Protein AF-A0A2N5LHN7-F1 (afdb_monomer_lite)

Secondary structure (DSSP, 8-state):
-PPPPHHHHHHHHHHTS-TT--THHHHHT-THHHHS---HHHHHHHHHHHHH-TT---SSHHHHHHHHHHHHHHTTS-SSHHHHHHHHHHHHHHHHHHHHHHHTT-S-EEHHHHHHHHHHHHHHTT----HHHHHHHHHT-TTTEEEETTTTEEEESSHHHHHHHHHHHHHHTT----SGGGGSTTTHHHHHHHHHHHS--HHHHHHGGG---SSHHHHHHHHHHHHHHHHHTTTS-HHHHHHHHHHHHHHHHHHHHHHHH-HHHHHHHHHTT--HHHHHHHHHHHHHHHH-SGGGHHHHHHHHHHHHHS-SPPPHHHHHHHHHHHHHHHTTT--HHHHHHHHHHHHH--SS-HHHHHHHHHHHHHTSS---HHHHHHHHHHHTTS---HHHHHHHHHHHHHHHHHHHHTTSS--

Radius of gyration: 25.97 Å; chains: 1; bounding box: 62×46×81 Å

Foldseek 3Di:
DDADDLVVLVVLLCVLDDPPDPCCVVPVPQLQSVAETRDSVLSNLQSVLCSVPVVDDQNHPLSSLVSSLCVLLLVLFPPDPVSVVLSVLLLVLLQVVLCVCLVVVHFKDALVVSLVSSVVSCVVVVNPDDSVSSSCSVQPSPVQKDADPVVNMIGGPDNLSSLLSNLVSCLVVVPDDLELCCLPPSNVSSVLSVLLVVLAPLVSLVSLLVYDDPDLVSLLSSLLSSLSSCSSNLNYDVVSVLVSNLSSLLSLLVSLVCLVPDPVSCVVCVVVVHHSLNSLLVSLVSLLVRQLRPSCLVSLVVLLCVLVVDPDDRDSSSLSSLLSSQLNVVLVPDRVSVLVSLVSCVVPVPPDDPLSVLVSVVVSPVVDDDDDPSNVVSVVVVVVPDPDDPVSCVVVVVVVVVVVVVVVVVPPPPD

Structure (mmCIF, N/CA/C/O backbone):
data_AF-A0A2N5LHN7-F1
#
_entry.id   AF-A0A2N5LHN7-F1
#
loop_
_atom_site.group_PDB
_atom_site.id
_atom_site.type_symbol
_atom_site.label_atom_id
_atom_site.label_alt_id
_atom_site.label_comp_id
_atom_site.label_asym_id
_atom_site.label_entity_id
_atom_site.label_seq_id
_atom_site.pdbx_PDB_ins_code
_atom_site.Cartn_x
_atom_site.Cartn_y
_atom_site.Cartn_z
_atom_site.occupancy
_atom_site.B_iso_or_equiv
_atom_site.auth_seq_id
_atom_site.auth_comp_id
_atom_site.auth_asym_id
_atom_site.auth_atom_id
_atom_site.pdbx_PDB_model_num
ATOM 1 N N . ILE A 1 1 ? -7.202 -14.454 -4.232 1.00 39.34 1 ILE A N 1
ATOM 2 C CA . ILE A 1 1 ? -8.590 -13.971 -4.447 1.00 39.34 1 ILE A CA 1
ATOM 3 C C . ILE A 1 1 ? -8.524 -12.953 -5.577 1.00 39.34 1 ILE A C 1
ATOM 5 O O . ILE A 1 1 ? -7.756 -12.009 -5.448 1.00 39.34 1 ILE A O 1
ATOM 9 N N . CYS A 1 2 ? -9.216 -13.177 -6.696 1.00 34.91 2 CYS A N 1
ATOM 10 C CA . CYS A 1 2 ? -9.186 -12.248 -7.831 1.00 34.91 2 CYS A CA 1
ATOM 11 C C . CYS A 1 2 ? -9.969 -10.960 -7.513 1.00 34.91 2 CYS A C 1
ATOM 13 O O . CYS A 1 2 ? -10.979 -11.035 -6.807 1.00 34.91 2 CYS A O 1
ATOM 15 N N . PRO A 1 3 ? -9.534 -9.794 -8.023 1.00 55.34 3 PRO A N 1
ATOM 16 C CA . PRO A 1 3 ? -10.276 -8.546 -7.879 1.00 55.34 3 PRO A CA 1
ATOM 17 C C . PRO A 1 3 ? -11.657 -8.648 -8.540 1.00 55.34 3 PRO A C 1
ATOM 19 O O . PRO A 1 3 ? -11.811 -9.271 -9.592 1.00 55.34 3 PRO A O 1
ATOM 22 N N . LEU A 1 4 ? -12.661 -8.019 -7.928 1.00 59.44 4 LEU A N 1
ATOM 23 C CA . LEU A 1 4 ? -14.003 -7.906 -8.491 1.00 59.44 4 LEU A CA 1
ATOM 24 C C . LEU A 1 4 ? -13.979 -7.068 -9.774 1.00 59.44 4 LEU A C 1
ATOM 26 O O . LEU A 1 4 ? -13.253 -6.082 -9.895 1.00 59.44 4 LEU A O 1
ATOM 30 N N . GLN A 1 5 ? -14.831 -7.417 -10.731 1.00 68.25 5 GLN A N 1
ATOM 31 C CA . GLN A 1 5 ? -15.081 -6.554 -11.882 1.00 68.25 5 GLN A CA 1
ATOM 32 C C . GLN A 1 5 ? -15.902 -5.328 -11.459 1.00 68.25 5 GLN A C 1
ATOM 34 O O . GLN A 1 5 ? -16.709 -5.405 -10.531 1.00 68.25 5 GLN A O 1
ATOM 39 N N . ASN A 1 6 ? -15.771 -4.210 -12.184 1.00 66.44 6 ASN A N 1
ATOM 40 C CA . ASN A 1 6 ? -16.502 -2.966 -11.885 1.00 66.44 6 ASN A CA 1
ATOM 41 C C . ASN A 1 6 ? -18.014 -3.206 -11.744 1.00 66.44 6 ASN A C 1
ATOM 43 O O . ASN A 1 6 ? -18.638 -2.704 -10.815 1.00 66.44 6 ASN A O 1
ATOM 47 N N . ASN A 1 7 ? -18.590 -4.051 -12.602 1.00 69.69 7 ASN A N 1
ATOM 48 C CA . ASN A 1 7 ? -20.011 -4.399 -12.555 1.00 69.69 7 ASN A CA 1
ATOM 49 C C . ASN A 1 7 ? -20.413 -5.116 -11.255 1.00 69.69 7 ASN A C 1
ATOM 51 O O . ASN A 1 7 ? -21.509 -4.891 -10.748 1.00 69.69 7 ASN A O 1
ATOM 55 N N . GLN A 1 8 ? -19.531 -5.951 -10.699 1.00 74.00 8 GLN A N 1
ATOM 56 C CA . GLN A 1 8 ? -19.779 -6.669 -9.446 1.00 74.00 8 GLN A CA 1
ATOM 57 C C . GLN A 1 8 ? -19.704 -5.724 -8.244 1.00 74.00 8 GLN A C 1
ATOM 59 O O . GLN A 1 8 ? -20.564 -5.783 -7.369 1.00 74.00 8 GLN A O 1
ATOM 64 N N . ILE A 1 9 ? -18.728 -4.809 -8.230 1.00 71.69 9 ILE A N 1
ATOM 65 C CA . ILE A 1 9 ? -18.634 -3.756 -7.205 1.00 71.69 9 ILE A CA 1
ATOM 66 C C . ILE A 1 9 ? -19.897 -2.897 -7.236 1.00 71.69 9 ILE A C 1
ATOM 68 O O . ILE A 1 9 ? -20.522 -2.685 -6.201 1.00 71.69 9 ILE A O 1
ATOM 72 N N . MET A 1 10 ? -20.317 -2.463 -8.428 1.00 72.81 10 MET A N 1
ATOM 73 C CA . MET A 1 10 ? -21.530 -1.665 -8.596 1.00 72.81 10 MET A CA 1
ATOM 74 C C . MET A 1 10 ? -22.782 -2.399 -8.125 1.00 72.81 10 MET A C 1
ATOM 76 O O . MET A 1 10 ? -23.633 -1.777 -7.499 1.00 72.81 10 MET A O 1
ATOM 80 N N . ALA A 1 11 ? -22.895 -3.706 -8.373 1.00 77.38 11 ALA A N 1
ATOM 81 C CA . ALA A 1 11 ? -24.019 -4.500 -7.885 1.00 77.38 11 ALA A CA 1
ATOM 82 C C . ALA A 1 11 ? -24.068 -4.549 -6.347 1.00 77.38 11 ALA A C 1
ATOM 84 O O . ALA A 1 11 ? -25.137 -4.371 -5.763 1.00 77.38 11 ALA A O 1
ATOM 85 N N . ILE A 1 12 ? -22.914 -4.724 -5.690 1.00 79.06 12 ILE A N 1
ATOM 86 C CA . ILE A 1 12 ? -22.821 -4.689 -4.224 1.00 79.06 12 ILE A CA 1
ATOM 87 C C . ILE A 1 12 ? -23.221 -3.306 -3.711 1.00 79.06 12 ILE A C 1
ATOM 89 O O . ILE A 1 12 ? -24.105 -3.214 -2.867 1.00 79.06 12 ILE A O 1
ATOM 93 N N . VAL A 1 13 ? -22.641 -2.231 -4.252 1.00 76.50 13 VAL A N 1
ATOM 94 C CA . VAL A 1 13 ? -22.954 -0.860 -3.820 1.00 76.50 13 VAL A CA 1
ATOM 95 C C . VAL A 1 13 ? -24.441 -0.548 -4.014 1.00 76.50 13 VAL A C 1
ATOM 97 O O . VAL A 1 13 ? -25.070 -0.012 -3.108 1.00 76.50 13 VAL A O 1
ATOM 100 N N . GLN A 1 14 ? -25.037 -0.948 -5.142 1.00 75.88 14 GLN A N 1
ATOM 101 C CA . GLN A 1 14 ? -26.466 -0.765 -5.416 1.00 75.88 14 GLN A CA 1
ATOM 102 C C . GLN A 1 14 ? -27.375 -1.482 -4.414 1.00 75.88 14 GLN A C 1
ATOM 104 O O . GLN A 1 14 ? -28.457 -0.974 -4.130 1.00 75.88 14 GLN A O 1
ATOM 109 N N . SER A 1 15 ? -26.947 -2.617 -3.851 1.00 80.88 15 SER A N 1
ATOM 110 C CA . SER A 1 15 ? -27.749 -3.363 -2.870 1.00 80.88 15 SER A CA 1
ATOM 111 C C . SER A 1 15 ? -28.010 -2.592 -1.568 1.00 80.88 15 SER A C 1
ATOM 113 O O . SER A 1 15 ? -28.979 -2.886 -0.872 1.00 80.88 15 SER A O 1
ATOM 115 N N . TYR A 1 16 ? -27.206 -1.565 -1.269 1.00 76.94 16 TYR A N 1
ATOM 116 C CA . TYR A 1 16 ? -27.393 -0.689 -0.107 1.00 76.94 16 TYR A CA 1
ATOM 117 C C . TYR A 1 16 ? -28.419 0.433 -0.344 1.00 76.94 16 TYR A C 1
ATOM 119 O O . TYR A 1 16 ? -28.750 1.171 0.585 1.00 76.94 16 TYR A O 1
ATOM 127 N N . TYR A 1 17 ? -28.961 0.564 -1.560 1.00 69.56 17 TYR A N 1
ATOM 128 C CA . TYR A 1 17 ? -29.949 1.583 -1.912 1.00 69.56 17 TYR A CA 1
ATOM 129 C C . TYR A 1 17 ? -31.341 0.991 -2.131 1.00 69.56 17 TYR A C 1
ATOM 131 O O . TYR A 1 17 ? -31.506 -0.127 -2.614 1.00 69.56 17 TYR A O 1
ATOM 139 N N . LYS A 1 18 ? -32.377 1.786 -1.832 1.00 63.72 18 LYS A N 1
ATOM 140 C CA . LYS A 1 18 ? -33.764 1.431 -2.166 1.00 63.72 18 LYS A CA 1
ATOM 141 C C . LYS A 1 18 ? -33.944 1.337 -3.694 1.00 63.72 18 LYS A C 1
ATOM 143 O O . LYS A 1 18 ? -33.387 2.174 -4.414 1.00 63.72 18 LYS A O 1
ATOM 148 N N . PRO A 1 19 ? -34.756 0.388 -4.197 1.00 54.66 19 PRO A N 1
ATOM 149 C CA . PRO A 1 19 ? -35.018 0.256 -5.628 1.00 54.66 19 PRO A CA 1
ATOM 150 C C . PRO A 1 19 ? -35.600 1.562 -6.200 1.00 54.66 19 PRO A C 1
ATOM 152 O O . PRO A 1 19 ? -36.558 2.105 -5.655 1.00 54.66 19 PRO A O 1
ATOM 155 N N . GLY A 1 20 ? -34.997 2.076 -7.281 1.00 56.31 20 GLY A N 1
ATOM 156 C CA . GLY A 1 20 ? -35.458 3.270 -8.010 1.00 56.31 20 GLY A CA 1
ATOM 157 C C . GLY A 1 20 ? -34.528 4.494 -7.977 1.00 56.31 20 GLY A C 1
ATOM 158 O O . GLY A 1 20 ? -34.696 5.386 -8.805 1.00 56.31 20 GLY A O 1
ATOM 159 N N . LYS A 1 21 ? -33.515 4.549 -7.096 1.00 59.47 21 LYS A N 1
ATOM 160 C CA . LYS A 1 21 ? -32.460 5.581 -7.171 1.00 59.47 21 LYS A CA 1
ATOM 161 C C . LYS A 1 21 ? -31.349 5.130 -8.119 1.00 59.47 21 LYS A C 1
ATOM 163 O O . LYS A 1 21 ? -30.686 4.124 -7.876 1.00 59.47 21 LYS A O 1
ATOM 168 N N . ASN A 1 22 ? -31.149 5.864 -9.211 1.00 55.31 22 ASN A N 1
ATOM 169 C CA . ASN A 1 22 ? -30.189 5.494 -10.247 1.00 55.31 22 ASN A CA 1
ATOM 170 C C . ASN A 1 22 ? -28.774 5.983 -9.886 1.00 55.31 22 ASN A C 1
ATOM 172 O O . ASN A 1 22 ? -28.281 6.960 -10.428 1.00 55.31 22 ASN A O 1
ATOM 176 N N . VAL A 1 23 ? -28.115 5.287 -8.956 1.00 59.12 23 VAL A N 1
ATOM 177 C CA . VAL A 1 23 ? -26.780 5.644 -8.424 1.00 59.12 23 VAL A CA 1
ATOM 178 C C . VAL A 1 23 ? -25.653 5.489 -9.464 1.00 59.12 23 VAL A C 1
ATOM 180 O O . VAL A 1 23 ? -24.509 5.859 -9.225 1.00 59.12 23 VAL A O 1
ATOM 183 N N . ARG A 1 24 ? -25.948 4.915 -10.642 1.00 55.31 24 ARG A N 1
ATOM 184 C CA . ARG A 1 24 ? -24.929 4.636 -11.665 1.00 55.31 24 ARG A CA 1
ATOM 185 C C . ARG A 1 24 ? -24.288 5.900 -12.220 1.00 55.31 24 ARG A C 1
ATOM 187 O O . ARG A 1 24 ? -23.085 5.862 -12.413 1.00 55.31 24 ARG A O 1
ATOM 194 N N . SER A 1 25 ? -25.041 6.979 -12.445 1.00 55.47 25 SER A N 1
ATOM 195 C CA . SER A 1 25 ? -24.501 8.211 -13.042 1.00 55.47 25 SER A CA 1
ATOM 196 C C . SER A 1 25 ? -23.535 8.947 -12.118 1.00 55.47 25 SER A C 1
ATOM 198 O O . SER A 1 25 ? -22.526 9.470 -12.581 1.00 55.47 25 SER A O 1
ATOM 200 N N . ASP A 1 26 ? -23.827 8.952 -10.818 1.00 54.97 26 ASP A N 1
ATOM 201 C CA . ASP A 1 26 ? -23.038 9.694 -9.830 1.00 54.97 26 ASP A CA 1
ATOM 202 C C . ASP A 1 26 ? -21.763 8.936 -9.467 1.00 54.97 26 ASP A C 1
ATOM 204 O O . ASP A 1 26 ? -20.754 9.542 -9.130 1.00 54.97 26 ASP A O 1
ATOM 208 N N . ILE A 1 27 ? -21.803 7.606 -9.586 1.00 55.56 27 ILE A N 1
ATOM 209 C CA . ILE A 1 27 ? -20.712 6.721 -9.205 1.00 55.56 27 ILE A CA 1
ATOM 210 C C . ILE A 1 27 ? -19.781 6.364 -10.373 1.00 55.56 27 ILE A C 1
ATOM 212 O O . ILE A 1 27 ? -18.567 6.297 -10.182 1.00 55.56 27 ILE A O 1
ATOM 216 N N . SER A 1 28 ? -20.306 6.142 -11.584 1.00 53.75 28 SER A N 1
ATOM 217 C CA . SER A 1 28 ? -19.482 5.749 -12.740 1.00 53.75 28 SER A CA 1
ATOM 218 C C . SER A 1 28 ? -18.489 6.828 -13.170 1.00 53.75 28 SER A C 1
ATOM 220 O O . SER A 1 28 ? -17.501 6.515 -13.826 1.00 53.75 28 SER A O 1
ATOM 222 N N . ASN A 1 29 ? -18.757 8.083 -12.803 1.00 51.16 29 ASN A N 1
ATOM 223 C CA . ASN A 1 29 ? -17.908 9.233 -13.105 1.00 51.16 29 ASN A CA 1
ATOM 224 C C . ASN A 1 29 ? -16.826 9.476 -12.040 1.00 51.16 29 ASN A C 1
ATOM 226 O O . ASN A 1 29 ? -15.983 10.355 -12.210 1.00 51.16 29 ASN A O 1
ATOM 230 N N . LEU A 1 30 ? -16.827 8.716 -10.942 1.00 55.03 30 LEU A N 1
ATOM 231 C CA . LEU A 1 30 ? -15.844 8.876 -9.879 1.00 55.03 30 LEU A CA 1
ATOM 232 C C . LEU A 1 30 ? -14.558 8.160 -10.276 1.00 55.03 30 LEU A C 1
ATOM 234 O O . LEU A 1 30 ? -14.502 6.929 -10.287 1.00 55.03 30 LEU A O 1
ATOM 238 N N . GLN A 1 31 ? -13.496 8.935 -10.520 1.00 51.22 31 GLN A N 1
ATOM 239 C CA . GLN A 1 31 ? -12.123 8.430 -10.689 1.00 51.22 31 GLN A CA 1
ATOM 240 C C . GLN A 1 31 ? -11.724 7.450 -9.566 1.00 51.22 31 GLN A C 1
ATOM 242 O O . GLN A 1 31 ? -10.961 6.513 -9.794 1.00 51.22 31 GLN A O 1
ATOM 247 N N . LEU A 1 32 ? -12.342 7.593 -8.389 1.00 53.84 32 LEU A N 1
ATOM 248 C CA . LEU A 1 32 ? -12.265 6.686 -7.249 1.00 53.84 32 LEU A CA 1
ATOM 249 C C . LEU A 1 32 ? -12.479 5.199 -7.593 1.00 53.84 32 LEU A C 1
ATOM 251 O O . LEU A 1 32 ? -11.781 4.353 -7.042 1.00 53.84 32 LEU A O 1
ATOM 255 N N . PHE A 1 33 ? -13.401 4.845 -8.497 1.00 55.78 33 PHE A N 1
ATOM 256 C CA . PHE A 1 33 ? -13.653 3.434 -8.853 1.00 55.78 33 PHE A CA 1
ATOM 257 C C . PHE A 1 33 ? -12.485 2.779 -9.589 1.00 55.78 33 PHE A C 1
ATOM 259 O O . PHE A 1 33 ? -12.342 1.553 -9.563 1.00 55.78 33 PHE A O 1
ATOM 266 N N . ASN A 1 34 ? -11.647 3.596 -10.223 1.00 52.66 34 ASN A N 1
ATOM 267 C CA . ASN A 1 34 ? -10.414 3.145 -10.849 1.00 52.66 34 ASN A CA 1
ATOM 268 C C . ASN A 1 34 ? -9.246 3.119 -9.853 1.00 52.66 34 ASN A C 1
ATOM 270 O O . ASN A 1 34 ? -8.285 2.399 -10.095 1.00 52.66 34 ASN A O 1
ATOM 274 N N . MET A 1 35 ? -9.336 3.859 -8.741 1.00 53.72 35 MET A N 1
ATOM 275 C CA . MET A 1 35 ? -8.264 4.013 -7.747 1.00 53.72 35 MET A CA 1
ATOM 276 C C . MET A 1 35 ? -8.435 3.131 -6.500 1.00 53.72 35 MET A C 1
ATOM 278 O O . MET A 1 35 ? -7.454 2.825 -5.827 1.00 53.72 35 MET A O 1
ATOM 282 N N . LEU A 1 36 ? -9.659 2.712 -6.164 1.00 62.69 36 LEU A N 1
ATOM 283 C CA . LEU A 1 36 ? -9.904 1.852 -5.009 1.00 62.69 36 LEU A CA 1
ATOM 284 C C . LEU A 1 36 ? -9.646 0.370 -5.329 1.00 62.69 36 LEU A C 1
ATOM 286 O O . LEU A 1 36 ? -10.044 -0.115 -6.393 1.00 62.69 36 LEU A O 1
ATOM 290 N N . PRO A 1 37 ? -9.080 -0.400 -4.378 1.00 60.88 37 PRO A N 1
ATOM 291 C CA . PRO A 1 37 ? -8.982 -1.844 -4.506 1.00 60.88 37 PRO A CA 1
ATOM 292 C C . PRO A 1 37 ? -10.354 -2.457 -4.760 1.00 60.88 37 PRO A C 1
ATOM 294 O O . PRO A 1 37 ? -11.316 -2.230 -4.023 1.00 60.88 37 PRO A O 1
ATOM 297 N N . LYS A 1 38 ? -10.433 -3.295 -5.788 1.00 68.62 38 LYS A N 1
ATOM 298 C CA . LYS A 1 38 ? -11.664 -3.956 -6.221 1.00 68.62 38 LYS A CA 1
ATOM 299 C C . LYS A 1 38 ? -12.004 -5.152 -5.333 1.00 68.62 38 LYS A C 1
ATOM 301 O O . LYS A 1 38 ? -12.068 -6.290 -5.794 1.00 68.62 38 LYS A O 1
ATOM 306 N N . THR A 1 39 ? -12.173 -4.909 -4.037 1.00 72.56 39 THR A N 1
ATOM 307 C CA . THR A 1 39 ? -12.482 -5.945 -3.046 1.00 72.56 39 THR A CA 1
ATOM 308 C C . THR A 1 39 ? -13.940 -5.854 -2.588 1.00 72.56 39 THR A C 1
ATOM 310 O O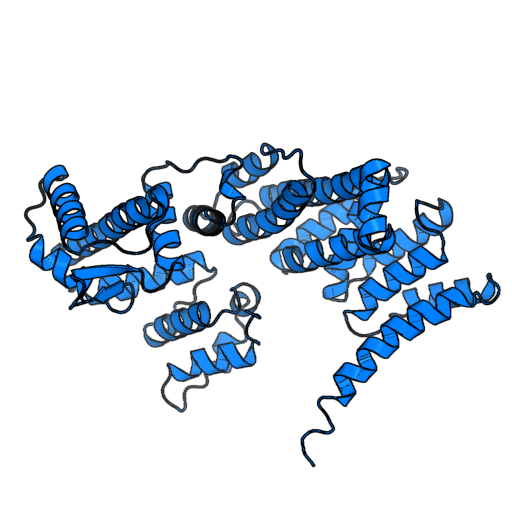 . THR A 1 39 ? -14.510 -4.759 -2.571 1.00 72.56 39 THR A O 1
ATOM 313 N N . PRO A 1 40 ? -14.558 -6.976 -2.169 1.00 75.12 40 PRO A N 1
ATOM 314 C CA . PRO A 1 40 ? -15.893 -6.948 -1.574 1.00 75.12 40 PRO A CA 1
ATOM 315 C C . PRO A 1 40 ? -15.982 -6.002 -0.372 1.00 75.12 40 PRO A C 1
ATOM 317 O O . PRO A 1 40 ? -16.977 -5.304 -0.217 1.00 75.12 40 PRO A O 1
ATOM 320 N N . MET A 1 41 ? -14.925 -5.938 0.446 1.00 78.88 41 MET A N 1
ATOM 321 C CA . MET A 1 41 ? -14.883 -5.086 1.633 1.00 78.88 41 MET A CA 1
ATOM 322 C C . MET A 1 41 ? -14.984 -3.605 1.261 1.00 78.88 41 MET A C 1
ATOM 324 O O . MET A 1 41 ? -15.833 -2.897 1.786 1.00 78.88 41 MET A O 1
ATOM 328 N N . THR A 1 42 ? -14.189 -3.152 0.291 1.00 79.38 42 THR A N 1
ATOM 329 C CA . THR A 1 42 ? -14.250 -1.779 -0.227 1.00 79.38 42 THR A CA 1
ATOM 330 C C . THR A 1 42 ? -15.650 -1.428 -0.743 1.00 79.38 42 THR A C 1
ATOM 332 O O . THR A 1 42 ? -16.162 -0.351 -0.447 1.00 79.38 42 THR A O 1
ATOM 335 N N . ALA A 1 43 ? -16.294 -2.350 -1.468 1.00 78.06 43 ALA A N 1
ATOM 336 C CA . ALA A 1 43 ? -17.646 -2.156 -1.993 1.00 78.06 43 ALA A CA 1
ATOM 337 C C . ALA A 1 43 ? -18.700 -2.036 -0.876 1.00 78.06 43 ALA A C 1
ATOM 339 O O . ALA A 1 43 ? -19.574 -1.174 -0.945 1.00 78.06 43 ALA A O 1
ATOM 340 N N . ILE A 1 44 ? -18.595 -2.876 0.160 1.00 81.75 44 ILE A N 1
ATOM 341 C CA . ILE A 1 44 ? -19.464 -2.854 1.345 1.00 81.75 44 ILE A CA 1
ATOM 342 C C . ILE A 1 44 ? -19.327 -1.521 2.087 1.00 81.75 44 ILE A C 1
ATOM 344 O O . ILE A 1 44 ? -20.333 -0.857 2.332 1.00 81.75 44 ILE A O 1
ATOM 348 N N . LEU A 1 45 ? -18.092 -1.101 2.383 1.00 84.31 45 LEU A N 1
ATOM 349 C CA . LEU A 1 45 ? -17.816 0.152 3.090 1.00 84.31 45 LEU A CA 1
ATOM 350 C C . LEU A 1 45 ? -18.363 1.359 2.323 1.00 84.31 45 LEU A C 1
ATOM 352 O O . LEU A 1 45 ? -19.014 2.227 2.905 1.00 84.31 45 LEU A O 1
ATOM 356 N N . LEU A 1 46 ? -18.139 1.393 1.007 1.00 82.62 46 LEU A N 1
ATOM 357 C CA . LEU A 1 46 ? -18.617 2.475 0.154 1.00 82.62 46 LEU A CA 1
ATOM 358 C C . LEU A 1 46 ? -20.149 2.508 0.093 1.00 82.62 46 LEU A C 1
ATOM 360 O O . LEU A 1 46 ? -20.743 3.576 0.220 1.00 82.62 46 LEU A O 1
ATOM 364 N N . GLY A 1 47 ? -20.796 1.346 -0.050 1.00 80.44 47 GLY A N 1
ATOM 365 C CA . GLY A 1 47 ? -22.254 1.236 0.005 1.00 80.44 47 GLY A CA 1
ATOM 366 C C . GLY A 1 47 ? -22.824 1.754 1.328 1.00 80.44 47 GLY A C 1
ATOM 367 O O . GLY A 1 47 ? -23.795 2.509 1.324 1.00 80.44 47 GLY A O 1
ATOM 368 N N . GLN A 1 48 ? -22.182 1.423 2.452 1.00 82.69 48 GLN A N 1
ATOM 369 C CA . GLN A 1 48 ? -22.587 1.896 3.776 1.00 82.69 48 GLN A CA 1
ATOM 370 C C . GLN A 1 48 ? -22.425 3.415 3.935 1.00 82.69 48 GLN A C 1
ATOM 372 O O . GLN A 1 48 ? -23.362 4.055 4.413 1.00 82.69 48 GLN A O 1
ATOM 377 N N . ILE A 1 49 ? -21.304 4.004 3.501 1.00 83.50 49 ILE A N 1
ATOM 378 C CA . ILE A 1 49 ? -21.090 5.464 3.563 1.00 83.50 49 ILE A CA 1
ATOM 379 C C . ILE A 1 49 ? -22.140 6.197 2.736 1.00 83.50 49 ILE A C 1
ATOM 381 O O . ILE A 1 49 ? -22.855 7.046 3.261 1.00 83.50 49 ILE A O 1
ATOM 385 N N . LEU A 1 50 ? -22.299 5.821 1.467 1.00 80.75 50 LEU A N 1
ATOM 386 C CA . LEU A 1 50 ? -23.197 6.549 0.578 1.00 80.75 50 LEU A CA 1
ATOM 387 C C . LEU A 1 50 ? -24.683 6.337 0.919 1.00 80.75 50 LEU A C 1
ATOM 389 O O . LEU A 1 50 ? -25.525 7.162 0.567 1.00 80.75 50 LEU A O 1
ATOM 393 N N . SER A 1 51 ? -25.025 5.250 1.624 1.00 80.31 51 SER A N 1
ATOM 394 C CA . SER A 1 51 ? -26.370 5.073 2.190 1.00 80.31 51 SER A CA 1
ATOM 395 C C . SER A 1 51 ? -26.684 6.084 3.300 1.00 80.31 51 SER A C 1
ATOM 397 O O . SER A 1 51 ? -27.855 6.401 3.515 1.00 80.31 51 SER A O 1
ATOM 399 N N . HIS A 1 52 ? -25.651 6.586 3.985 1.00 77.50 52 HIS A N 1
ATOM 400 C CA . HIS A 1 52 ? -25.759 7.571 5.055 1.00 77.50 52 HIS A CA 1
ATOM 401 C C . HIS A 1 52 ? -25.684 9.002 4.510 1.00 77.50 52 HIS A C 1
ATOM 403 O O . HIS A 1 52 ? -26.594 9.791 4.752 1.00 77.50 52 HIS A O 1
ATOM 409 N N . ASP A 1 53 ? -24.645 9.314 3.729 1.00 75.25 53 ASP A N 1
ATOM 410 C CA . ASP A 1 53 ? -24.509 10.588 3.020 1.00 75.25 53 ASP A CA 1
ATOM 411 C C . ASP A 1 53 ? -24.038 10.363 1.568 1.00 75.25 53 ASP A C 1
ATOM 413 O O . ASP A 1 53 ? -22.853 10.127 1.321 1.00 75.25 53 ASP A O 1
ATOM 417 N N . PRO A 1 54 ? -24.944 10.464 0.575 1.00 71.81 54 PRO A N 1
ATOM 418 C CA . PRO A 1 54 ? -24.602 10.295 -0.837 1.00 71.81 54 PRO A CA 1
ATOM 419 C C . PRO A 1 54 ? -23.602 11.324 -1.384 1.00 71.81 54 PRO A C 1
ATOM 421 O O . PRO A 1 54 ? -23.062 11.111 -2.468 1.00 71.81 54 PRO A O 1
ATOM 424 N N . LYS A 1 55 ? -23.395 12.455 -0.694 1.00 70.12 55 LYS A N 1
ATOM 425 C CA . LYS A 1 55 ? -22.480 13.519 -1.135 1.00 70.12 55 LYS A CA 1
ATOM 426 C C . LYS A 1 55 ? -21.053 13.312 -0.631 1.00 70.12 55 LYS A C 1
ATOM 428 O O . LYS A 1 55 ? -20.130 13.896 -1.194 1.00 70.12 55 LYS A O 1
ATOM 433 N N . GLU A 1 56 ? -20.857 12.491 0.398 1.00 70.75 56 GLU A N 1
ATOM 434 C CA . GLU A 1 56 ? -19.534 12.195 0.939 1.00 70.75 56 GLU A CA 1
ATOM 435 C C . GLU A 1 56 ? -18.872 11.035 0.200 1.00 70.75 56 GLU A C 1
ATOM 437 O O . GLU A 1 56 ? -18.917 9.874 0.608 1.00 70.75 56 GLU A O 1
ATOM 442 N N . ILE A 1 57 ? -18.204 11.368 -0.897 1.00 74.56 57 ILE A N 1
ATOM 443 C CA . ILE A 1 57 ? -17.430 10.402 -1.664 1.00 74.56 57 ILE A CA 1
ATOM 444 C C . ILE A 1 57 ? -15.971 10.462 -1.191 1.00 74.56 57 ILE A C 1
ATOM 446 O O . ILE A 1 57 ? -15.325 11.495 -1.367 1.00 74.56 57 ILE A O 1
ATOM 450 N N . PRO A 1 58 ? -15.428 9.384 -0.596 1.00 78.38 58 PRO A N 1
ATOM 451 C CA . PRO A 1 58 ? -14.018 9.344 -0.228 1.00 78.38 58 PRO A CA 1
ATOM 452 C C . PRO A 1 58 ? -13.150 9.369 -1.488 1.00 78.38 58 PRO A C 1
ATOM 454 O O . PRO A 1 58 ? -13.514 8.765 -2.484 1.00 78.38 58 PRO A O 1
ATOM 457 N N . SER A 1 59 ? -11.988 10.014 -1.448 1.00 75.56 59 SER A N 1
ATOM 458 C CA . SER A 1 59 ? -11.055 10.107 -2.583 1.00 75.56 59 SER A CA 1
ATOM 459 C C . SER A 1 59 ? -9.975 9.018 -2.558 1.00 75.56 59 SER A C 1
ATOM 461 O O . SER A 1 59 ? -9.317 8.769 -3.562 1.00 75.56 59 SER A O 1
ATOM 463 N N . THR A 1 60 ? -9.797 8.333 -1.422 1.00 81.12 60 THR A N 1
ATOM 464 C CA . THR A 1 60 ? -8.811 7.252 -1.243 1.00 81.12 60 THR A CA 1
ATOM 465 C C . THR A 1 60 ? -9.343 6.121 -0.376 1.00 81.12 60 THR A C 1
ATOM 467 O O . THR A 1 60 ? -10.344 6.268 0.329 1.00 81.12 60 THR A O 1
ATOM 470 N N . LEU A 1 61 ? -8.629 4.992 -0.365 1.00 85.69 61 LEU A N 1
ATOM 471 C CA . LEU A 1 61 ? -8.922 3.893 0.552 1.00 85.69 61 LEU A CA 1
ATOM 472 C C . LEU A 1 61 ? -8.788 4.338 2.015 1.00 85.69 61 LEU A C 1
ATOM 474 O O . LEU A 1 61 ? -9.648 4.026 2.829 1.00 85.69 61 LEU A O 1
ATOM 478 N N . THR A 1 62 ? -7.763 5.113 2.363 1.00 90.62 62 THR A N 1
ATOM 479 C CA . THR A 1 62 ? -7.593 5.619 3.733 1.00 90.62 62 THR A CA 1
ATOM 480 C C . THR A 1 62 ? -8.750 6.520 4.163 1.00 90.62 62 THR A C 1
ATOM 482 O O . THR A 1 62 ? -9.221 6.429 5.299 1.00 90.62 62 THR A O 1
ATOM 485 N N . GLU A 1 63 ? -9.262 7.347 3.251 1.00 88.06 63 GLU A N 1
ATOM 486 C CA . GLU A 1 63 ? -10.444 8.170 3.508 1.00 88.06 63 GLU A CA 1
ATOM 487 C C . GLU A 1 63 ? -11.718 7.327 3.639 1.00 88.06 63 GLU A C 1
ATOM 489 O O . GLU A 1 63 ? -12.524 7.594 4.526 1.00 88.06 63 GLU A O 1
ATOM 494 N N . LEU A 1 64 ? -11.865 6.266 2.836 1.00 89.50 64 LEU A N 1
ATOM 495 C CA . LEU A 1 64 ? -12.964 5.304 2.959 1.00 89.50 64 LEU A CA 1
ATOM 496 C C . LEU A 1 64 ? -13.014 4.696 4.369 1.00 89.50 64 LEU A C 1
ATOM 498 O O . LEU A 1 64 ? -14.068 4.699 5.001 1.00 89.50 64 LEU A O 1
ATOM 502 N N . TYR A 1 65 ? -11.879 4.217 4.891 1.00 92.81 65 TYR A N 1
ATOM 503 C CA . TYR A 1 65 ? -11.813 3.682 6.257 1.00 92.81 65 TYR A CA 1
ATOM 504 C C . TYR A 1 65 ? -12.038 4.764 7.316 1.00 92.81 65 TYR A C 1
ATOM 506 O O . TYR A 1 65 ? -12.745 4.519 8.293 1.00 92.81 65 TYR A O 1
ATOM 514 N N . SER A 1 66 ? -11.488 5.964 7.117 1.00 91.50 66 SER A N 1
ATOM 515 C CA . SER A 1 66 ? -11.672 7.084 8.048 1.00 91.50 66 SER A CA 1
ATOM 516 C C . SER A 1 66 ? -13.144 7.467 8.179 1.00 91.50 66 SER A C 1
ATOM 518 O O . SER A 1 66 ? -13.669 7.443 9.288 1.00 91.50 66 SER A O 1
ATOM 520 N N . LYS A 1 67 ? -13.835 7.709 7.058 1.00 89.19 67 LYS A N 1
ATOM 521 C CA . LYS A 1 67 ? -15.264 8.054 7.047 1.00 89.19 67 LYS A CA 1
ATOM 522 C C . LYS A 1 67 ? -16.130 6.927 7.588 1.00 89.19 67 LYS A C 1
ATOM 524 O O . LYS A 1 67 ? -17.027 7.162 8.389 1.00 89.19 67 LYS A O 1
ATOM 529 N N . PHE A 1 68 ? -15.852 5.685 7.194 1.00 89.69 68 PHE A N 1
ATOM 530 C CA . PHE A 1 68 ? -16.619 4.553 7.698 1.00 89.69 68 PHE A CA 1
ATOM 531 C C . PHE A 1 68 ? -16.492 4.399 9.216 1.00 89.69 68 PHE A C 1
ATOM 533 O O . PHE A 1 68 ? -17.500 4.255 9.906 1.00 89.69 68 PHE A O 1
ATOM 540 N N . THR A 1 69 ? -15.262 4.414 9.738 1.00 90.44 69 THR A N 1
ATOM 541 C CA . THR A 1 69 ? -15.030 4.261 11.180 1.00 90.44 69 THR A CA 1
ATOM 542 C C . THR A 1 69 ? -15.602 5.437 11.960 1.00 90.44 69 THR A C 1
ATOM 544 O O . THR A 1 69 ? -16.166 5.214 13.024 1.00 90.44 69 THR A O 1
ATOM 547 N N . GLU A 1 70 ? -15.553 6.651 11.413 1.00 87.88 70 GLU A N 1
ATOM 548 C CA . GLU A 1 70 ? -16.228 7.818 11.977 1.00 87.88 70 GLU A CA 1
ATOM 549 C C . GLU A 1 70 ? -17.742 7.611 12.057 1.00 87.88 70 GLU A C 1
ATOM 551 O O . GLU A 1 70 ? -18.283 7.652 13.155 1.00 87.88 70 GLU A O 1
ATOM 556 N N . ILE A 1 71 ? -18.419 7.269 10.954 1.00 84.81 71 ILE A N 1
ATOM 557 C CA . ILE A 1 71 ? -19.872 7.006 10.942 1.00 84.81 71 ILE A CA 1
ATOM 558 C C . ILE A 1 71 ? -20.237 5.913 11.948 1.00 84.81 71 ILE A C 1
ATOM 560 O O . ILE A 1 71 ? -21.187 6.047 12.720 1.00 84.81 71 ILE A O 1
ATOM 564 N N . VAL A 1 72 ? -19.497 4.805 11.935 1.00 84.38 72 VAL A N 1
ATOM 565 C CA . VAL A 1 72 ? -19.801 3.652 12.779 1.00 84.38 72 VAL A CA 1
ATOM 566 C C . VAL A 1 72 ? -19.568 3.951 14.250 1.00 84.38 72 VAL A C 1
ATOM 568 O O . VAL A 1 72 ? -20.376 3.508 15.057 1.00 84.38 72 VAL A O 1
ATOM 571 N N . LEU A 1 73 ? -18.509 4.674 14.615 1.00 82.44 73 LEU A N 1
ATOM 572 C CA . LEU A 1 73 ? -18.265 5.069 16.002 1.00 82.44 73 LEU A CA 1
ATOM 573 C C . LEU A 1 73 ? -19.228 6.182 16.443 1.00 82.44 73 LEU A C 1
ATOM 575 O O . LEU A 1 73 ? -19.698 6.147 17.579 1.00 82.44 73 LEU A O 1
ATOM 579 N N . PHE A 1 74 ? -19.588 7.103 15.543 1.00 75.44 74 PHE A N 1
ATOM 580 C CA . PHE A 1 74 ? -20.471 8.227 15.844 1.00 75.44 74 PHE A CA 1
ATOM 581 C C . PHE A 1 74 ? -21.934 7.809 16.034 1.00 75.44 74 PHE A C 1
ATOM 583 O O . PHE A 1 74 ? -22.636 8.382 16.857 1.00 75.44 74 PHE A O 1
ATOM 590 N N . ARG A 1 75 ? -22.398 6.728 15.383 1.00 67.00 75 ARG A N 1
ATOM 591 C CA . ARG A 1 75 ? -23.711 6.111 15.693 1.00 67.00 75 ARG A CA 1
ATOM 592 C C . ARG A 1 75 ? -23.896 5.792 17.182 1.00 67.00 75 ARG A C 1
ATOM 594 O O . ARG A 1 75 ? -25.030 5.690 17.642 1.00 67.00 75 ARG A O 1
ATOM 601 N N . TRP A 1 76 ? -22.805 5.611 17.925 1.00 58.06 76 TRP A N 1
ATOM 602 C CA . TRP A 1 76 ? -22.829 5.304 19.356 1.00 58.06 76 TRP A CA 1
ATOM 603 C C . TRP A 1 76 ? -22.613 6.531 20.251 1.00 58.06 76 TRP A C 1
ATOM 605 O O . TRP A 1 76 ? -22.709 6.403 21.477 1.00 58.06 76 TRP A O 1
ATOM 615 N N . SER A 1 77 ? -22.336 7.702 19.673 1.00 56.47 77 SER A N 1
ATOM 616 C CA . SER A 1 77 ? -22.132 8.976 20.364 1.00 56.47 77 SER A CA 1
ATOM 617 C C . SER A 1 77 ? -23.341 9.890 20.088 1.00 56.47 77 SER A C 1
ATOM 619 O O . SER A 1 77 ? -23.605 10.225 18.943 1.00 56.47 77 SER A O 1
ATOM 621 N N . GLY A 1 78 ? -24.128 10.252 21.113 1.00 59.59 78 GLY A N 1
ATOM 622 C CA . GLY A 1 78 ? -25.270 11.183 20.952 1.00 59.59 78 GLY A CA 1
ATOM 623 C C . GLY A 1 78 ? -24.835 12.614 20.590 1.00 59.59 78 GLY A C 1
ATOM 624 O O . GLY A 1 78 ? -23.659 12.880 20.532 1.00 59.59 78 GLY A O 1
ATOM 625 N N . ASP A 1 79 ? -25.719 13.593 20.407 1.00 58.66 79 ASP A N 1
ATOM 626 C CA . ASP A 1 79 ? -25.301 14.937 19.927 1.00 58.66 79 ASP A CA 1
ATOM 627 C C . ASP A 1 79 ? -24.656 15.871 20.991 1.00 58.66 79 ASP A C 1
ATOM 629 O O . ASP A 1 79 ? -24.632 17.091 20.830 1.00 58.66 79 ASP A O 1
ATOM 633 N N . ASN A 1 80 ? -24.145 15.353 22.117 1.00 65.25 80 ASN A N 1
ATOM 634 C CA . ASN A 1 80 ? -23.654 16.168 23.246 1.00 65.25 80 ASN A CA 1
ATOM 635 C C . ASN A 1 80 ? -22.118 16.154 23.410 1.00 65.25 80 ASN A C 1
ATOM 637 O O . ASN A 1 80 ? -21.431 15.320 22.839 1.00 65.25 80 ASN A O 1
ATOM 641 N N . LEU A 1 81 ? -21.545 17.053 24.221 1.00 62.09 81 LEU A N 1
ATOM 642 C CA . LEU A 1 81 ? -20.088 17.116 24.471 1.00 62.09 81 LEU A CA 1
ATOM 643 C C . LEU A 1 81 ? -19.492 15.795 24.990 1.00 62.09 81 LEU A C 1
ATOM 645 O O . LEU A 1 81 ? -18.396 15.411 24.596 1.00 62.09 81 LEU A O 1
ATOM 649 N N . GLN A 1 82 ? -20.230 15.071 25.836 1.00 67.62 82 GLN A N 1
ATOM 650 C CA . GLN A 1 82 ? -19.798 13.775 26.370 1.00 67.62 82 GLN A CA 1
ATOM 651 C C . GLN A 1 82 ? -19.612 12.732 25.259 1.00 67.62 82 GLN A C 1
ATOM 653 O O . GLN A 1 82 ? -18.723 11.889 25.337 1.00 67.62 82 GLN A O 1
ATOM 658 N N . SER A 1 83 ? -20.408 12.821 24.199 1.00 73.81 83 SER A N 1
ATOM 659 C CA . SER A 1 83 ? -20.325 11.953 23.031 1.00 73.81 83 SER A CA 1
ATOM 660 C C . SER A 1 83 ? -19.027 12.126 22.235 1.00 73.81 83 SER A C 1
ATOM 662 O O . SER A 1 83 ? -18.465 11.143 21.761 1.00 73.81 83 SER A O 1
ATOM 664 N N . GLN A 1 84 ? -18.528 13.362 22.126 1.00 78.94 84 GLN A N 1
ATOM 665 C CA . GLN A 1 84 ? -17.297 13.667 21.405 1.00 78.94 84 GLN A CA 1
ATOM 666 C C . GLN A 1 84 ? -16.112 13.098 22.178 1.00 78.94 84 GLN A C 1
ATOM 668 O O . GLN A 1 84 ? -15.232 12.471 21.594 1.00 78.94 84 GLN A O 1
ATOM 673 N N . THR A 1 85 ? -16.142 13.223 23.508 1.00 85.31 85 THR A N 1
ATOM 674 C CA . THR A 1 85 ? -15.177 12.565 24.389 1.00 85.31 85 THR A CA 1
ATOM 675 C C . THR A 1 85 ? -15.230 11.045 24.230 1.00 85.31 85 THR A C 1
ATOM 677 O O . THR A 1 85 ? -14.188 10.420 24.057 1.00 85.31 85 THR A O 1
ATOM 680 N N . GLU A 1 86 ? -16.422 10.436 24.227 1.00 85.56 86 GLU A N 1
ATOM 681 C CA . GLU A 1 86 ? -16.583 8.991 24.002 1.00 85.56 86 GLU A CA 1
ATOM 682 C C . GLU A 1 86 ? -16.042 8.556 22.628 1.00 85.56 86 GLU A C 1
ATOM 684 O O . GLU A 1 86 ? -15.342 7.548 22.542 1.00 85.56 86 GLU A O 1
ATOM 689 N N . TYR A 1 87 ? -16.286 9.329 21.567 1.00 87.00 87 TYR A N 1
ATOM 690 C CA . TYR A 1 87 ? -15.728 9.075 20.236 1.00 87.00 87 TYR A CA 1
ATOM 691 C C . TYR A 1 87 ? -14.194 9.076 20.243 1.00 87.00 87 TYR A C 1
ATOM 693 O O . TYR A 1 87 ? -13.570 8.134 19.744 1.00 87.00 87 TYR A O 1
ATOM 701 N N . GLU A 1 88 ? -13.576 10.093 20.848 1.00 89.25 88 GLU A N 1
ATOM 702 C CA . GLU A 1 88 ? -12.120 10.167 20.983 1.00 89.25 88 GLU A CA 1
ATOM 703 C C . GLU A 1 88 ? -11.562 8.980 21.780 1.00 89.25 88 GLU A C 1
ATOM 705 O O . GLU A 1 88 ? -10.558 8.388 21.375 1.00 89.25 88 GLU A O 1
ATOM 710 N N . ILE A 1 89 ? -12.244 8.575 22.856 1.00 91.94 89 ILE A N 1
ATOM 711 C CA . ILE A 1 89 ? -11.883 7.388 23.643 1.00 91.94 89 ILE A CA 1
ATOM 712 C C . ILE A 1 89 ? -11.926 6.140 22.766 1.00 91.94 89 ILE A C 1
ATOM 714 O O . ILE A 1 89 ? -10.924 5.432 22.689 1.00 91.94 89 ILE A O 1
ATOM 718 N N . PHE A 1 90 ? -13.032 5.877 22.060 1.00 91.25 90 PHE A N 1
ATOM 719 C CA . PHE A 1 90 ? -13.156 4.680 21.221 1.00 91.25 90 PHE A CA 1
ATOM 720 C C . PHE A 1 90 ? -12.049 4.586 20.193 1.00 91.25 90 PHE A C 1
ATOM 722 O O . PHE A 1 90 ? -11.431 3.541 20.013 1.00 91.25 90 PHE A O 1
ATOM 729 N N . LYS A 1 91 ? -11.792 5.703 19.533 1.00 92.00 91 LYS A N 1
ATOM 730 C CA . LYS A 1 91 ? -10.802 5.825 18.481 1.00 92.00 91 LYS A CA 1
ATOM 731 C C . LYS A 1 91 ? -9.388 5.537 18.991 1.00 92.00 91 LYS A C 1
ATOM 733 O O . LYS A 1 91 ? -8.648 4.804 18.337 1.00 92.00 91 LYS A O 1
ATOM 738 N N . ASN A 1 92 ? -9.037 6.058 20.166 1.00 94.31 92 ASN A N 1
ATOM 739 C CA . ASN A 1 92 ? -7.725 5.846 20.777 1.00 94.31 92 ASN A CA 1
ATOM 740 C C . ASN A 1 92 ? -7.586 4.433 21.368 1.00 94.31 92 ASN A C 1
ATOM 742 O O . ASN A 1 92 ? -6.569 3.782 21.141 1.00 94.31 92 ASN A O 1
ATOM 746 N N . VAL A 1 93 ? -8.627 3.914 22.028 1.00 95.75 93 VAL A N 1
ATOM 747 C CA . VAL A 1 93 ? -8.678 2.526 22.517 1.00 95.75 93 VAL A CA 1
ATOM 748 C C . VAL A 1 93 ? -8.544 1.535 21.361 1.00 95.75 93 VAL A C 1
ATOM 750 O O . VAL A 1 93 ? -7.756 0.600 21.455 1.00 95.75 93 VAL A O 1
ATOM 753 N N . CYS A 1 94 ? -9.242 1.749 20.239 1.00 96.06 94 CYS A N 1
ATOM 754 C CA . CYS A 1 94 ? -9.086 0.914 19.044 1.00 96.06 94 CYS A CA 1
ATOM 755 C C . CYS A 1 94 ? -7.647 0.952 18.513 1.00 96.06 94 CYS A C 1
ATOM 757 O O . CYS A 1 94 ? -7.126 -0.081 18.095 1.00 96.06 94 CYS A O 1
ATOM 759 N N . GLY A 1 95 ? -6.992 2.117 18.567 1.00 96.94 95 GLY A N 1
ATOM 760 C CA . GLY A 1 95 ? -5.576 2.273 18.238 1.00 96.94 95 GLY A CA 1
ATOM 761 C C . GLY A 1 95 ? -4.670 1.421 19.130 1.00 96.94 95 GLY A C 1
ATOM 762 O O . GLY A 1 95 ? -3.900 0.610 18.618 1.00 96.94 95 GLY A O 1
ATOM 763 N N . ILE A 1 96 ? -4.809 1.529 20.453 1.00 97.31 96 ILE A N 1
ATOM 764 C CA . ILE A 1 96 ? -4.021 0.742 21.420 1.00 97.31 96 ILE A CA 1
ATOM 765 C C . ILE A 1 96 ? -4.282 -0.754 21.240 1.00 97.31 96 ILE A C 1
ATOM 767 O O . ILE A 1 96 ? -3.346 -1.544 21.140 1.00 97.31 96 ILE A O 1
ATOM 771 N N . PHE A 1 97 ? -5.549 -1.140 21.106 1.00 97.50 97 PHE A N 1
ATOM 772 C CA . PHE A 1 97 ? -5.935 -2.529 20.909 1.00 97.50 97 PHE A CA 1
ATOM 773 C C . PHE A 1 97 ? -5.370 -3.111 19.606 1.00 97.50 97 PHE A C 1
ATOM 775 O O . PHE A 1 97 ? -4.846 -4.223 19.592 1.00 97.50 97 PHE A O 1
ATOM 782 N N . SER A 1 98 ? -5.405 -2.350 18.511 1.00 97.75 98 SER A N 1
ATOM 783 C CA . SER A 1 98 ? -4.811 -2.778 17.241 1.00 97.75 98 SER A CA 1
ATOM 784 C C . SER A 1 98 ? -3.288 -2.903 17.298 1.00 97.75 98 SER A C 1
ATOM 786 O O . SER A 1 98 ? -2.732 -3.816 16.691 1.00 97.75 98 SER A O 1
ATOM 788 N N . LYS A 1 99 ? -2.621 -2.031 18.064 1.00 96.69 99 LYS A N 1
ATOM 789 C CA . LYS A 1 99 ? -1.187 -2.108 18.356 1.00 96.69 99 LYS A CA 1
ATOM 790 C C . LYS A 1 99 ? -0.844 -3.359 19.133 1.00 96.69 99 LYS A C 1
ATOM 792 O O . LYS A 1 99 ? 0.025 -4.101 18.697 1.00 96.69 99 LYS A O 1
ATOM 797 N N . TYR A 1 100 ? -1.588 -3.645 20.193 1.00 97.06 100 TYR A N 1
ATOM 798 C CA . TYR A 1 100 ? -1.436 -4.885 20.939 1.00 97.06 100 TYR A CA 1
ATOM 799 C C . TYR A 1 100 ? -1.596 -6.116 20.031 1.00 97.06 100 TYR A C 1
ATOM 801 O O . TYR A 1 100 ? -0.740 -6.994 20.010 1.00 97.06 100 TYR A O 1
ATOM 809 N N . LEU A 1 101 ? -2.639 -6.156 19.197 1.00 97.12 101 LEU A N 1
ATOM 810 C CA . LEU A 1 101 ? -2.840 -7.276 18.279 1.00 97.12 101 LEU A CA 1
ATOM 811 C C . LEU A 1 101 ? -1.694 -7.435 17.271 1.00 97.12 101 LEU A C 1
ATOM 813 O O . LEU A 1 101 ? -1.190 -8.543 17.103 1.00 97.12 101 LEU A O 1
ATOM 817 N N . LEU A 1 102 ? -1.277 -6.362 16.592 1.00 95.88 102 LEU A N 1
ATOM 818 C CA . LEU A 1 102 ? -0.272 -6.482 15.536 1.00 95.88 102 LEU A CA 1
ATOM 819 C C . LEU A 1 102 ? 1.150 -6.665 16.069 1.00 95.88 102 LEU A C 1
ATOM 821 O O . LEU A 1 102 ? 1.878 -7.476 15.496 1.00 95.88 102 LEU A O 1
ATOM 825 N N . ASP A 1 103 ? 1.529 -5.983 17.152 1.00 94.69 103 ASP A N 1
ATOM 826 C CA . ASP A 1 103 ? 2.871 -6.090 17.743 1.00 94.69 103 ASP A CA 1
ATOM 827 C C . ASP A 1 103 ? 3.120 -7.503 18.300 1.00 94.69 103 ASP A C 1
ATOM 829 O O . ASP A 1 103 ? 4.233 -8.018 18.199 1.00 94.69 103 ASP A O 1
ATOM 833 N N . TYR A 1 104 ? 2.076 -8.168 18.813 1.00 95.81 104 TYR A N 1
ATOM 834 C CA . TYR A 1 104 ? 2.149 -9.545 19.320 1.00 95.81 104 TYR A CA 1
ATOM 835 C C . TYR A 1 104 ? 1.668 -10.617 18.323 1.00 95.81 104 TYR A C 1
ATOM 837 O O . TYR A 1 104 ? 1.575 -11.789 18.686 1.00 95.81 104 TYR A O 1
ATOM 845 N N . ASN A 1 105 ? 1.380 -10.252 17.066 1.00 94.75 105 ASN A N 1
ATOM 846 C CA . ASN A 1 105 ? 0.879 -11.167 16.026 1.00 94.75 105 ASN A CA 1
ATOM 847 C C . ASN A 1 105 ? -0.360 -11.985 16.457 1.00 94.75 105 ASN A C 1
ATOM 849 O O . ASN A 1 105 ? -0.505 -13.173 16.155 1.00 94.75 105 ASN A O 1
ATOM 853 N N . LEU A 1 106 ? -1.269 -11.332 17.178 1.00 96.00 106 LEU A N 1
ATOM 854 C CA . LEU A 1 106 ? -2.529 -11.888 17.648 1.00 96.00 106 LEU A CA 1
ATOM 855 C C . LEU A 1 106 ? -3.659 -11.549 16.673 1.00 96.00 106 LEU A C 1
ATOM 857 O O . LEU A 1 106 ? -3.726 -10.471 16.085 1.00 96.00 106 LEU A O 1
ATOM 861 N N . THR A 1 107 ? -4.611 -12.469 16.539 1.00 92.88 107 THR A N 1
ATOM 862 C CA . THR A 1 107 ? -5.832 -12.247 15.740 1.00 92.88 107 THR A CA 1
ATOM 863 C C . THR A 1 107 ? -7.079 -12.073 16.594 1.00 92.88 107 THR A C 1
ATOM 865 O O . THR A 1 107 ? -8.116 -11.661 16.083 1.00 92.88 107 THR A O 1
ATOM 868 N N . THR A 1 108 ? -7.002 -12.411 17.878 1.00 96.25 108 THR A N 1
ATOM 869 C CA . THR A 1 108 ? -8.089 -12.345 18.852 1.00 96.25 108 THR A CA 1
ATOM 870 C C . THR A 1 108 ? -7.483 -12.244 20.245 1.00 96.25 108 THR A C 1
ATOM 872 O O . THR A 1 108 ? -6.391 -12.760 20.471 1.00 96.25 108 THR A O 1
ATOM 875 N N . VAL A 1 109 ? -8.214 -11.630 21.167 1.00 96.56 109 VAL A N 1
ATOM 876 C CA . VAL A 1 109 ? -7.873 -11.573 22.598 1.00 96.56 109 VAL A CA 1
ATOM 877 C C . VAL A 1 109 ? -9.082 -11.970 23.429 1.00 96.56 109 VAL A C 1
ATOM 879 O O . VAL A 1 109 ? -10.200 -12.057 22.906 1.00 96.56 109 VAL A O 1
ATOM 882 N N . SER A 1 110 ? -8.876 -12.189 24.719 1.00 97.00 110 SER A N 1
ATOM 883 C CA . SER A 1 110 ? -9.963 -12.282 25.685 1.00 97.00 110 SER A CA 1
ATOM 884 C C . SER A 1 110 ? -10.672 -10.932 25.857 1.00 97.00 110 SER A C 1
ATOM 886 O O . SER A 1 110 ? -10.090 -9.859 25.694 1.00 97.00 110 SER A O 1
ATOM 888 N N . MET A 1 111 ? -11.951 -10.959 26.233 1.00 95.50 111 MET A N 1
ATOM 889 C CA . MET A 1 111 ? -12.667 -9.728 26.593 1.00 95.50 111 MET A CA 1
ATOM 890 C C . MET A 1 111 ? -12.080 -9.047 27.839 1.00 95.50 111 MET A C 1
ATOM 892 O O . MET A 1 111 ? -12.274 -7.847 28.010 1.00 95.50 111 MET A O 1
ATOM 896 N N . GLY A 1 112 ? -11.391 -9.802 28.703 1.00 95.81 112 GLY A N 1
ATOM 897 C CA . GLY A 1 112 ? -10.697 -9.271 29.878 1.00 95.81 112 GLY A CA 1
ATOM 898 C C . GLY A 1 112 ? -9.563 -8.329 29.486 1.00 95.81 112 GLY A C 1
ATOM 899 O O . GLY A 1 112 ? -9.553 -7.189 29.932 1.00 95.81 112 GLY A O 1
ATOM 900 N N . GLU A 1 113 ? -8.705 -8.752 28.556 1.00 96.00 113 GLU A N 1
ATOM 901 C CA . GLU A 1 113 ? -7.596 -7.929 28.047 1.00 96.00 113 GLU A CA 1
ATOM 902 C C . GLU A 1 113 ? -8.095 -6.618 27.418 1.00 96.00 113 GLU A C 1
ATOM 904 O O . GLU A 1 113 ? -7.529 -5.554 27.656 1.00 96.00 113 GLU A O 1
ATOM 909 N N . LEU A 1 114 ? -9.210 -6.641 26.674 1.00 95.94 114 LEU A N 1
ATOM 910 C CA . LEU A 1 114 ? -9.789 -5.396 26.152 1.00 95.94 114 LEU A CA 1
ATOM 911 C C . LEU A 1 114 ? -10.287 -4.469 27.274 1.00 95.94 114 LEU A C 1
ATOM 913 O O . LEU A 1 114 ? -10.153 -3.251 27.165 1.00 95.94 114 LEU A O 1
ATOM 917 N N . LYS A 1 115 ? -10.870 -5.019 28.346 1.00 96.62 115 LYS A N 1
ATOM 918 C CA . LYS A 1 115 ? -11.290 -4.214 29.504 1.00 96.62 115 LYS A CA 1
ATOM 919 C C . LYS A 1 115 ? -10.098 -3.580 30.207 1.00 96.62 115 LYS A C 1
ATOM 921 O O . LYS A 1 115 ? -10.214 -2.428 30.607 1.00 96.62 115 LYS A O 1
ATOM 926 N N . GLU A 1 116 ? -8.987 -4.299 30.329 1.00 96.81 116 GLU A N 1
ATOM 927 C CA . GLU A 1 116 ? -7.742 -3.775 30.900 1.00 96.81 116 GLU A CA 1
ATOM 928 C C . GLU A 1 116 ? -7.195 -2.617 30.060 1.00 96.81 116 GLU A C 1
ATOM 930 O O . GLU A 1 116 ? -6.932 -1.553 30.611 1.00 96.81 116 GLU A O 1
ATOM 935 N N . ILE A 1 117 ? -7.164 -2.755 28.728 1.00 96.81 117 ILE A N 1
ATOM 936 C CA . ILE A 1 117 ? -6.764 -1.667 27.815 1.00 96.81 117 ILE A CA 1
ATOM 937 C C . ILE A 1 117 ? -7.642 -0.416 28.000 1.00 96.81 117 ILE A C 1
ATOM 939 O O . ILE A 1 117 ? -7.146 0.711 27.974 1.00 96.81 117 ILE A O 1
ATOM 943 N N . ILE A 1 118 ? -8.957 -0.592 28.169 1.00 96.81 118 ILE A N 1
ATOM 944 C CA . ILE A 1 118 ? -9.884 0.525 28.411 1.00 96.81 118 ILE A CA 1
ATOM 945 C C . ILE A 1 118 ? -9.603 1.175 29.771 1.00 96.81 118 ILE A C 1
ATOM 947 O O . ILE A 1 118 ? -9.548 2.399 29.861 1.00 96.81 118 ILE A O 1
ATOM 951 N N . ASP A 1 119 ? -9.440 0.368 30.818 1.00 96.44 119 ASP A N 1
ATOM 952 C CA . ASP A 1 119 ? -9.204 0.829 32.190 1.00 96.44 119 ASP A CA 1
ATOM 953 C C . ASP A 1 119 ? -7.890 1.613 32.300 1.00 96.44 119 ASP A C 1
ATOM 955 O O . ASP A 1 119 ? -7.862 2.709 32.861 1.00 96.44 119 ASP A O 1
ATOM 959 N N . GLU A 1 120 ? -6.818 1.104 31.690 1.00 96.69 120 GLU A N 1
ATOM 960 C CA . GLU A 1 120 ? -5.520 1.775 31.605 1.00 96.69 120 GLU A CA 1
ATOM 961 C C . GLU A 1 120 ? -5.649 3.118 30.871 1.00 96.69 120 GLU A C 1
ATOM 963 O O . GLU A 1 120 ? -5.283 4.162 31.409 1.00 96.69 120 GLU A O 1
ATOM 968 N N . TYR A 1 121 ? -6.288 3.135 29.695 1.00 96.19 121 TYR A N 1
ATOM 969 C CA . TYR A 1 121 ? -6.457 4.366 28.920 1.00 96.19 121 TYR A CA 1
ATOM 970 C C . TYR A 1 121 ? -7.220 5.466 29.680 1.00 96.19 121 TYR A C 1
ATOM 972 O O . TYR A 1 121 ? -6.832 6.641 29.617 1.00 96.19 121 TYR A O 1
ATOM 980 N N . LEU A 1 122 ? -8.312 5.095 30.364 1.00 96.06 122 LEU A N 1
ATOM 981 C CA . LEU A 1 122 ? -9.153 6.020 31.130 1.00 96.06 122 LEU A CA 1
ATOM 982 C C . LEU A 1 122 ? -8.441 6.524 32.393 1.00 96.06 122 LEU A C 1
ATOM 984 O O . LEU A 1 122 ? -8.474 7.726 32.671 1.00 96.06 122 LEU A O 1
ATOM 988 N N . SER A 1 123 ? -7.780 5.627 33.130 1.00 95.31 123 SER A N 1
ATOM 989 C CA . SER A 1 123 ? -7.105 5.951 34.394 1.00 95.31 123 SER A CA 1
ATOM 990 C C . SER A 1 123 ? -5.879 6.845 34.202 1.00 95.31 123 SER A C 1
ATOM 992 O O . SER A 1 123 ? -5.755 7.847 34.905 1.00 95.31 123 SER A O 1
ATOM 994 N N . GLU A 1 124 ? -5.041 6.584 33.192 1.00 95.94 124 GLU A N 1
ATOM 995 C CA . GLU A 1 124 ? -3.890 7.437 32.840 1.00 95.94 124 GLU A CA 1
ATOM 996 C C . GLU A 1 124 ? -4.274 8.899 32.570 1.00 95.94 124 GLU A C 1
ATOM 998 O O . GLU A 1 124 ? -3.463 9.811 32.735 1.00 95.94 124 GLU A O 1
ATOM 1003 N N . ARG A 1 125 ? -5.509 9.127 32.112 1.00 94.19 125 ARG A N 1
ATOM 1004 C CA . ARG A 1 125 ? -6.028 10.445 31.719 1.00 94.19 125 ARG A CA 1
ATOM 1005 C C . ARG A 1 125 ? -6.994 11.029 32.742 1.00 94.19 125 ARG A C 1
ATOM 1007 O O . ARG A 1 125 ? -7.543 12.100 32.493 1.00 94.19 125 ARG A O 1
ATOM 1014 N N . ASN A 1 126 ? -7.186 10.349 33.875 1.00 92.75 126 ASN A N 1
ATOM 1015 C CA . ASN A 1 126 ? -8.115 10.740 34.932 1.00 92.75 126 ASN A CA 1
ATOM 1016 C C . ASN A 1 126 ? -9.530 11.043 34.389 1.00 92.75 126 ASN A C 1
ATOM 1018 O O . ASN A 1 126 ? -10.145 12.053 34.738 1.00 92.75 126 ASN A O 1
ATOM 1022 N N . LEU A 1 127 ? -10.019 10.201 33.471 1.00 90.69 127 LEU A N 1
ATOM 1023 C CA . LEU A 1 127 ? -11.341 10.349 32.863 1.00 90.69 127 LEU A CA 1
ATOM 1024 C C . LEU A 1 127 ? -12.395 9.634 33.714 1.00 90.69 127 LEU A C 1
ATOM 1026 O O . LEU A 1 127 ? -12.388 8.409 33.812 1.00 90.69 127 LEU A O 1
ATOM 1030 N N . ASP A 1 128 ? -13.333 10.396 34.278 1.00 88.25 128 ASP A N 1
ATOM 1031 C CA . ASP A 1 128 ? -14.457 9.873 35.069 1.00 88.25 128 ASP A CA 1
ATOM 1032 C C . ASP A 1 128 ? -15.579 9.338 34.160 1.00 88.25 128 ASP A C 1
ATOM 1034 O O . ASP A 1 128 ? -16.630 9.954 33.964 1.00 88.25 128 ASP A O 1
ATOM 1038 N N . ILE A 1 129 ? -15.300 8.218 33.490 1.00 88.56 129 ILE A N 1
ATOM 1039 C CA . ILE A 1 129 ? -16.213 7.554 32.555 1.00 88.56 129 ILE A CA 1
ATOM 1040 C C . ILE A 1 129 ? -16.291 6.073 32.911 1.00 88.56 129 ILE A C 1
ATOM 1042 O O . ILE A 1 129 ? -15.276 5.415 33.125 1.00 88.56 129 ILE A O 1
ATOM 1046 N N . ASP A 1 130 ? -17.508 5.524 32.929 1.00 89.56 130 ASP A N 1
ATOM 1047 C CA . ASP A 1 130 ? -17.721 4.106 33.213 1.00 89.56 130 ASP A CA 1
ATOM 1048 C C . ASP A 1 130 ? -17.090 3.214 32.129 1.00 89.56 130 ASP A C 1
ATOM 1050 O O . ASP A 1 130 ? -17.561 3.139 30.986 1.00 89.56 130 ASP A O 1
ATOM 1054 N N . LYS A 1 131 ? -16.040 2.484 32.515 1.00 91.88 131 LYS A N 1
ATOM 1055 C CA . LYS A 1 131 ? -15.334 1.537 31.648 1.00 91.88 131 LYS A CA 1
ATOM 1056 C C . LYS A 1 131 ? -16.234 0.448 31.078 1.00 91.88 131 LYS A C 1
ATOM 1058 O O . LYS A 1 131 ? -16.020 0.033 29.940 1.00 91.88 131 LYS A O 1
ATOM 1063 N N . ASN A 1 132 ? -17.248 -0.005 31.820 1.00 91.62 132 ASN A N 1
ATOM 1064 C CA . ASN A 1 132 ? -18.156 -1.044 31.335 1.00 91.62 132 ASN A CA 1
ATOM 1065 C C . ASN A 1 132 ? -19.021 -0.511 30.194 1.00 91.62 132 ASN A C 1
ATOM 1067 O O . ASN A 1 132 ? -19.202 -1.205 29.199 1.00 91.62 132 ASN A O 1
ATOM 1071 N N . LYS A 1 133 ? -19.456 0.749 30.277 1.00 90.06 133 LYS A N 1
ATOM 1072 C CA . LYS A 1 133 ? -20.205 1.413 29.204 1.00 90.06 133 LYS A CA 1
ATOM 1073 C C . LYS A 1 133 ? -19.377 1.537 27.920 1.00 90.06 133 LYS A C 1
ATOM 1075 O O . LYS A 1 133 ? -19.892 1.281 26.831 1.00 90.06 133 LYS A O 1
ATOM 1080 N N . ILE A 1 134 ? -18.097 1.906 28.030 1.00 90.69 134 ILE A N 1
ATOM 1081 C CA . ILE A 1 134 ? -17.171 1.956 26.883 1.00 90.69 134 ILE A CA 1
ATOM 1082 C C . ILE A 1 134 ? -16.944 0.551 26.315 1.00 90.69 134 ILE A C 1
ATOM 1084 O O . ILE A 1 134 ? -17.054 0.343 25.106 1.00 90.69 134 ILE A O 1
ATOM 1088 N N . PHE A 1 135 ? -16.684 -0.426 27.183 1.00 92.94 135 PHE A N 1
ATOM 1089 C CA . PHE A 1 135 ? -16.489 -1.813 26.779 1.00 92.94 135 PHE A CA 1
ATOM 1090 C C . PHE A 1 135 ? -17.703 -2.370 26.032 1.00 92.94 135 PHE A C 1
ATOM 1092 O O . PHE A 1 135 ? -17.541 -2.926 24.950 1.00 92.94 135 PHE A O 1
ATOM 1099 N N . GLU A 1 136 ? -18.913 -2.198 26.563 1.00 90.44 136 GLU A N 1
ATOM 1100 C CA . GLU A 1 136 ? -20.144 -2.673 25.931 1.00 90.44 136 GLU A CA 1
ATOM 1101 C C . GLU A 1 136 ? -20.335 -2.039 24.553 1.00 90.44 136 GLU A C 1
ATOM 1103 O O . GLU A 1 136 ? -20.551 -2.752 23.573 1.00 90.44 136 GLU A O 1
ATOM 1108 N N . LYS A 1 137 ? -20.170 -0.717 24.440 1.00 88.69 137 LYS A N 1
ATOM 1109 C CA . LYS A 1 137 ? -20.279 -0.021 23.151 1.00 88.69 137 LYS A CA 1
ATOM 1110 C C . LYS A 1 137 ? -19.290 -0.553 22.106 1.00 88.69 137 LYS A C 1
ATOM 1112 O O . LYS A 1 137 ? -19.668 -0.690 20.946 1.00 88.69 137 LYS A O 1
ATOM 1117 N N . LEU A 1 138 ? -18.059 -0.897 22.494 1.00 88.50 138 LEU A N 1
ATOM 1118 C CA . LEU A 1 138 ? -17.093 -1.532 21.587 1.00 88.50 138 LEU A CA 1
ATOM 1119 C C . LEU A 1 138 ? -17.466 -2.984 21.269 1.00 88.50 138 LEU A C 1
ATOM 1121 O O . LEU A 1 138 ? -17.517 -3.364 20.101 1.00 88.50 138 LEU A O 1
ATOM 1125 N N . ALA A 1 139 ? -17.754 -3.791 22.290 1.00 87.94 139 ALA A N 1
ATOM 1126 C CA . ALA A 1 139 ? -18.015 -5.220 22.149 1.00 87.94 139 ALA A CA 1
ATOM 1127 C C . ALA A 1 139 ? -19.293 -5.526 21.352 1.00 87.94 139 ALA A C 1
ATOM 1129 O O . ALA A 1 139 ? -19.358 -6.562 20.687 1.00 87.94 139 ALA A O 1
ATOM 1130 N N . TYR A 1 140 ? -20.288 -4.634 21.387 1.00 86.88 140 TYR A N 1
ATOM 1131 C CA . TYR A 1 140 ? -21.523 -4.745 20.602 1.00 86.88 140 TYR A CA 1
ATOM 1132 C C . TYR A 1 140 ? -21.434 -4.087 19.215 1.00 86.88 140 TYR A C 1
ATOM 1134 O O . TYR A 1 140 ? -22.375 -4.190 18.422 1.00 86.88 140 TYR A O 1
ATOM 1142 N N . ASN A 1 141 ? -20.310 -3.448 18.874 1.00 87.56 141 ASN A N 1
ATOM 1143 C CA . ASN A 1 141 ? -20.109 -2.854 17.558 1.00 87.56 141 ASN A CA 1
ATOM 1144 C C . ASN A 1 141 ? -19.727 -3.922 16.515 1.00 87.56 141 ASN A C 1
ATOM 1146 O O . ASN A 1 141 ? -18.569 -4.079 16.122 1.00 87.56 141 ASN A O 1
ATOM 1150 N N . ASN A 1 142 ? -20.747 -4.627 16.025 1.00 87.44 142 ASN A N 1
ATOM 1151 C CA . ASN A 1 142 ? -20.628 -5.722 15.055 1.00 87.44 142 ASN A CA 1
ATOM 1152 C C . ASN A 1 142 ? -20.202 -5.280 13.637 1.00 87.44 142 ASN A C 1
ATOM 1154 O O . ASN A 1 142 ? -20.041 -6.116 12.739 1.00 87.44 142 ASN A O 1
ATOM 1158 N N . GLU A 1 143 ? -20.058 -3.975 13.394 1.00 87.88 143 GLU A N 1
ATOM 1159 C CA . GLU A 1 143 ? -19.537 -3.444 12.132 1.00 87.88 143 GLU A CA 1
ATOM 1160 C C . GLU A 1 143 ? -18.003 -3.490 12.106 1.00 87.88 143 GLU A C 1
ATOM 1162 O O . GLU A 1 143 ? -17.419 -3.811 11.070 1.00 87.88 143 GLU A O 1
ATOM 1167 N N . ILE A 1 144 ? -17.355 -3.254 13.254 1.00 90.94 144 ILE A N 1
ATOM 1168 C CA . ILE A 1 144 ? -15.888 -3.249 13.391 1.00 90.94 144 ILE A CA 1
ATOM 1169 C C . ILE A 1 144 ? -15.372 -4.524 14.063 1.00 90.94 144 ILE A C 1
ATOM 1171 O O . ILE A 1 144 ? -14.293 -4.998 13.699 1.00 90.94 144 ILE A O 1
ATOM 1175 N N . PHE A 1 145 ? -16.123 -5.110 14.998 1.00 94.38 145 PHE A N 1
ATOM 1176 C CA . PHE A 1 145 ? -15.679 -6.235 15.822 1.00 94.38 145 PHE A CA 1
ATOM 1177 C C . PHE A 1 145 ? -16.499 -7.509 15.601 1.00 94.38 145 PHE A C 1
ATOM 1179 O O . PHE A 1 145 ? -17.633 -7.489 15.123 1.00 94.38 145 PHE A O 1
ATOM 1186 N N . ILE A 1 146 ? -15.890 -8.641 15.953 1.00 94.94 146 ILE A N 1
ATOM 1187 C CA . ILE A 1 146 ? -16.557 -9.927 16.147 1.00 94.94 146 ILE A CA 1
ATOM 1188 C C . ILE A 1 146 ? -16.301 -10.353 17.587 1.00 94.94 146 ILE A C 1
ATOM 1190 O O . ILE A 1 146 ? -15.150 -10.525 17.994 1.00 94.94 146 ILE A O 1
ATOM 1194 N N . THR A 1 147 ? -17.389 -10.582 18.312 1.00 95.38 147 THR A N 1
ATOM 1195 C CA . THR A 1 147 ? -17.383 -10.943 19.728 1.00 95.38 147 THR A CA 1
ATOM 1196 C C . THR A 1 147 ? -17.900 -12.372 19.888 1.00 95.38 147 THR A C 1
ATOM 1198 O O . THR A 1 147 ? -18.980 -12.709 19.402 1.00 95.38 147 THR A O 1
ATOM 1201 N N . ASN A 1 148 ? -17.131 -13.240 20.550 1.00 94.88 148 ASN A N 1
ATOM 1202 C CA . ASN A 1 148 ? -17.524 -14.616 20.844 1.00 94.88 148 ASN A CA 1
ATOM 1203 C C . ASN A 1 148 ? -17.912 -14.769 22.320 1.00 94.88 148 ASN A C 1
ATOM 1205 O O . ASN A 1 148 ? -17.066 -15.013 23.177 1.00 94.88 148 ASN A O 1
ATOM 1209 N N . TYR A 1 149 ? -19.227 -14.731 22.545 1.00 91.38 149 TYR A N 1
ATOM 1210 C CA . TYR A 1 149 ? -19.972 -15.169 23.736 1.00 91.38 149 TYR A CA 1
ATOM 1211 C C . TYR A 1 149 ? -19.324 -16.307 24.530 1.00 91.38 149 TYR A C 1
ATOM 1213 O O . TYR A 1 149 ? -19.039 -16.218 25.720 1.00 91.38 149 TYR A O 1
ATOM 1221 N N . LYS A 1 150 ? -19.137 -17.426 23.832 1.00 93.38 150 LYS A N 1
ATOM 1222 C CA . LYS A 1 150 ? -18.803 -18.712 24.446 1.00 93.38 150 LYS A CA 1
ATOM 1223 C C . LYS A 1 150 ? -17.323 -18.817 24.782 1.00 93.38 150 LYS A C 1
ATOM 1225 O O . LYS A 1 150 ? -16.975 -19.380 25.809 1.00 93.38 150 LYS A O 1
ATOM 1230 N N . ALA A 1 151 ? -16.471 -18.292 23.905 1.00 94.06 151 ALA A N 1
ATOM 1231 C CA . ALA A 1 151 ? -15.025 -18.295 24.108 1.00 94.06 151 ALA A CA 1
ATOM 1232 C C . ALA A 1 151 ? -14.540 -17.103 24.950 1.00 94.06 151 ALA A C 1
ATOM 1234 O O . ALA A 1 151 ? -13.371 -17.058 25.313 1.00 94.06 151 ALA A O 1
ATOM 1235 N N . ASN A 1 152 ? -15.422 -16.144 25.253 1.00 95.88 152 ASN A N 1
ATOM 1236 C CA . ASN A 1 152 ? -15.091 -14.880 25.902 1.00 95.88 152 ASN A CA 1
ATOM 1237 C C . ASN A 1 152 ? -13.974 -14.109 25.173 1.00 95.88 152 ASN A C 1
ATOM 1239 O O . ASN A 1 152 ? -13.065 -13.566 25.802 1.00 95.88 152 ASN A O 1
ATOM 1243 N N . THR A 1 153 ? -14.031 -14.073 23.838 1.00 97.12 153 THR A N 1
ATOM 1244 C CA . THR A 1 153 ? -13.012 -13.424 22.999 1.00 97.12 153 THR A CA 1
ATOM 1245 C C . THR A 1 153 ? -13.582 -12.329 22.110 1.00 97.12 153 THR A C 1
ATOM 1247 O O . THR A 1 153 ? -14.767 -12.329 21.771 1.00 97.12 153 THR A O 1
ATOM 1250 N N . ILE A 1 154 ? -12.714 -11.412 21.688 1.00 97.19 154 ILE A N 1
ATOM 1251 C CA . ILE A 1 154 ? -13.023 -10.346 20.738 1.00 97.19 154 ILE A CA 1
ATOM 1252 C C . ILE A 1 154 ? -11.885 -10.167 19.728 1.00 97.19 154 ILE A C 1
ATOM 1254 O O . ILE A 1 154 ? -10.708 -10.372 20.036 1.00 97.19 154 ILE A O 1
ATOM 1258 N N . ARG A 1 155 ? -12.247 -9.784 18.502 1.00 96.19 155 ARG A N 1
ATOM 1259 C CA . ARG A 1 155 ? -11.312 -9.421 17.431 1.00 96.19 155 ARG A CA 1
ATOM 1260 C C . ARG A 1 155 ? -11.902 -8.386 16.487 1.00 96.19 155 ARG A C 1
ATOM 1262 O O . ARG A 1 155 ? -13.121 -8.247 16.407 1.00 96.19 155 ARG A O 1
ATOM 1269 N N . PHE A 1 156 ? -11.054 -7.742 15.690 1.00 96.12 156 PHE A N 1
ATOM 1270 C CA . PHE A 1 156 ? -11.527 -7.000 14.522 1.00 96.12 156 PHE A CA 1
ATOM 1271 C C . PHE A 1 156 ? -12.212 -7.938 13.520 1.00 96.12 156 PHE A C 1
ATOM 1273 O O . PHE A 1 156 ? -11.757 -9.053 13.258 1.00 96.12 156 PHE A O 1
ATOM 1280 N N . LYS A 1 157 ? -13.307 -7.464 12.926 1.00 93.88 157 LYS A N 1
ATOM 1281 C CA . LYS A 1 157 ? -14.095 -8.184 11.919 1.00 93.88 157 LYS A CA 1
ATOM 1282 C C . LYS A 1 157 ? -13.291 -8.478 10.659 1.00 93.88 157 LYS A C 1
ATOM 1284 O O . LYS A 1 157 ? -13.475 -9.521 10.038 1.00 93.88 157 LYS A O 1
ATOM 1289 N N . HIS A 1 158 ? -12.383 -7.571 10.310 1.00 92.50 158 HIS A N 1
ATOM 1290 C CA . HIS A 1 158 ? -11.445 -7.726 9.211 1.00 92.50 158 HIS A CA 1
ATOM 1291 C C . HIS A 1 158 ? -10.078 -7.148 9.594 1.00 92.50 158 HIS A C 1
ATOM 1293 O O . HIS A 1 158 ? -10.010 -6.102 10.244 1.00 92.50 158 HIS A O 1
ATOM 1299 N N . ARG A 1 159 ? -8.990 -7.796 9.153 1.00 92.88 159 ARG A N 1
ATOM 1300 C CA . ARG A 1 159 ? -7.605 -7.387 9.455 1.00 92.88 159 ARG A CA 1
ATOM 1301 C C . ARG A 1 159 ? -7.322 -5.936 9.062 1.00 92.88 159 ARG A C 1
ATOM 1303 O O . ARG A 1 159 ? -6.673 -5.229 9.817 1.00 92.88 159 ARG A O 1
ATOM 1310 N N . SER A 1 160 ? -7.895 -5.465 7.957 1.00 93.38 160 SER A N 1
ATOM 1311 C CA . SER A 1 160 ? -7.731 -4.075 7.509 1.00 93.38 160 SER A CA 1
ATOM 1312 C C . SER A 1 160 ? -8.206 -3.031 8.525 1.00 93.38 160 SER A C 1
ATOM 1314 O O . SER A 1 160 ? -7.691 -1.923 8.521 1.00 93.38 160 SER A O 1
ATOM 1316 N N . PHE A 1 161 ? -9.197 -3.339 9.379 1.00 95.38 161 PHE A N 1
ATOM 1317 C CA . PHE A 1 161 ? -9.580 -2.418 10.457 1.00 95.38 161 PHE A CA 1
ATOM 1318 C C . PHE A 1 161 ? -8.484 -2.339 11.512 1.00 95.38 161 PHE A C 1
ATOM 1320 O O . PHE A 1 161 ? -8.137 -1.245 11.939 1.00 95.38 161 PHE A O 1
ATOM 1327 N N . CYS A 1 162 ? -7.908 -3.487 11.877 1.00 96.88 162 CYS A N 1
ATOM 1328 C CA . CYS A 1 162 ? -6.752 -3.542 12.763 1.00 96.88 162 CYS A CA 1
ATOM 1329 C C . CYS A 1 162 ? -5.584 -2.737 12.170 1.00 96.88 162 CYS A C 1
ATOM 1331 O O . CYS A 1 162 ? -5.036 -1.874 12.838 1.00 96.88 162 CYS A O 1
ATOM 1333 N N . GLU A 1 163 ? -5.260 -2.943 10.891 1.00 97.12 163 GLU A N 1
ATOM 1334 C CA . GLU A 1 163 ? -4.192 -2.212 10.190 1.00 97.12 163 GLU A CA 1
ATOM 1335 C C . GLU A 1 163 ? -4.466 -0.703 10.110 1.00 97.12 163 GLU A C 1
ATOM 1337 O O . GLU A 1 163 ? -3.553 0.094 10.312 1.00 97.12 163 GLU A O 1
ATOM 1342 N N . PHE A 1 164 ? -5.717 -0.297 9.876 1.00 97.25 164 PHE A N 1
ATOM 1343 C CA . PHE A 1 164 ? -6.115 1.111 9.850 1.00 97.25 164 PHE A CA 1
ATOM 1344 C C . PHE A 1 164 ? -5.991 1.782 11.227 1.00 97.25 164 PHE A C 1
ATOM 1346 O O . PHE A 1 164 ? -5.391 2.852 11.339 1.00 97.25 164 PHE A O 1
ATOM 1353 N N . PHE A 1 165 ? -6.521 1.165 12.289 1.00 97.62 165 PHE A N 1
ATOM 1354 C CA . PHE A 1 165 ? -6.392 1.707 13.646 1.00 97.62 165 PHE A CA 1
ATOM 1355 C C . PHE A 1 165 ? -4.937 1.696 14.131 1.00 97.62 165 PHE A C 1
ATOM 1357 O O . PHE A 1 165 ? -4.522 2.627 14.823 1.00 97.62 165 PHE A O 1
ATOM 1364 N N . TYR A 1 166 ? -4.140 0.721 13.693 1.00 97.69 166 TYR A N 1
ATOM 1365 C CA . TYR A 1 166 ? -2.717 0.660 14.001 1.00 97.69 166 TYR A CA 1
ATOM 1366 C C . TYR A 1 166 ? -1.958 1.804 13.334 1.00 97.69 166 TYR A C 1
ATOM 1368 O O . TYR A 1 166 ? -1.227 2.541 13.995 1.00 97.69 166 TYR A O 1
ATOM 1376 N N . ALA A 1 167 ? -2.195 2.018 12.038 1.00 97.25 167 ALA A N 1
ATOM 1377 C CA . ALA A 1 167 ? -1.648 3.147 11.296 1.00 97.25 167 ALA A CA 1
ATOM 1378 C C . ALA A 1 167 ? -2.013 4.485 11.944 1.00 97.25 167 ALA A C 1
ATOM 1380 O O . ALA A 1 167 ? -1.175 5.379 12.072 1.00 97.25 167 ALA A O 1
ATOM 1381 N N . ARG A 1 168 ? -3.256 4.605 12.418 1.00 96.00 168 ARG A N 1
ATOM 1382 C CA . ARG A 1 168 ? -3.724 5.778 13.150 1.00 96.00 168 ARG A CA 1
ATOM 1383 C C . ARG A 1 168 ? -2.955 5.993 14.453 1.00 96.00 168 ARG A C 1
ATOM 13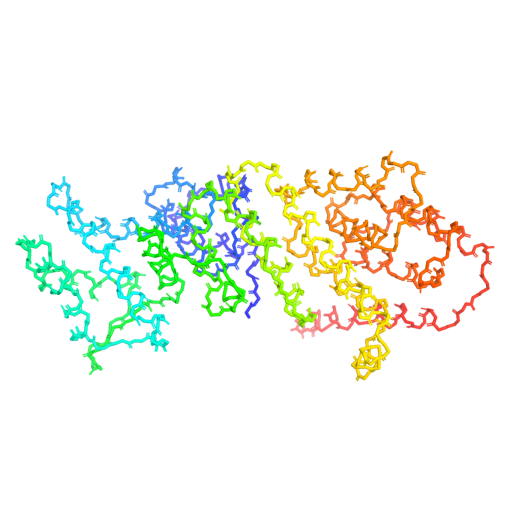85 O O . ARG A 1 168 ? -2.543 7.122 14.712 1.00 96.00 168 ARG A O 1
ATOM 1392 N N . ALA A 1 169 ? -2.729 4.937 15.233 1.00 96.25 169 ALA A N 1
ATOM 1393 C CA . ALA A 1 169 ? -1.935 5.010 16.456 1.00 96.25 169 ALA A CA 1
ATOM 1394 C C . ALA A 1 169 ? -0.480 5.419 16.163 1.00 96.25 169 ALA A C 1
ATOM 1396 O O . ALA A 1 169 ? 0.063 6.298 16.836 1.00 96.25 169 ALA A O 1
ATOM 1397 N N . LEU A 1 170 ? 0.135 4.851 15.116 1.00 95.62 170 LEU A N 1
ATOM 1398 C CA . LEU A 1 170 ? 1.477 5.241 14.675 1.00 95.62 170 LEU A CA 1
ATOM 1399 C C . LEU A 1 170 ? 1.544 6.718 14.277 1.00 95.62 170 LEU A C 1
ATOM 1401 O O . LEU A 1 170 ? 2.476 7.417 14.677 1.00 95.62 170 LEU A O 1
ATOM 1405 N N . PHE A 1 171 ? 0.554 7.188 13.516 1.00 94.69 171 PHE A N 1
ATOM 1406 C CA . PHE A 1 171 ? 0.440 8.574 13.072 1.00 94.69 171 PHE A CA 1
ATOM 1407 C C . PHE A 1 171 ? 0.269 9.544 14.248 1.00 94.69 171 PHE A C 1
ATOM 1409 O O . PHE A 1 171 ? 1.045 10.493 14.369 1.00 94.69 171 PHE A O 1
ATOM 1416 N N . GLN A 1 172 ? -0.692 9.288 15.142 1.00 92.44 172 GLN A N 1
ATOM 1417 C CA . GLN A 1 172 ? -0.966 10.138 16.308 1.00 92.44 172 GLN A CA 1
ATOM 1418 C C . GLN A 1 172 ? 0.257 10.259 17.225 1.00 92.44 172 GLN A C 1
ATOM 1420 O O . GLN A 1 172 ? 0.581 11.356 17.677 1.00 92.44 172 GLN A O 1
ATOM 1425 N N . ASN A 1 173 ? 0.972 9.152 17.436 1.00 91.88 173 ASN A N 1
ATOM 1426 C CA . ASN A 1 173 ? 2.150 9.109 18.301 1.00 91.88 173 ASN A CA 1
ATOM 1427 C C . ASN A 1 173 ? 3.455 9.473 17.575 1.00 91.88 173 ASN A C 1
ATOM 1429 O O . ASN A 1 173 ? 4.515 9.424 18.194 1.00 91.88 173 ASN A O 1
ATOM 1433 N N . LYS A 1 174 ? 3.407 9.790 16.269 1.00 91.44 174 LYS A N 1
ATOM 1434 C CA . LYS A 1 174 ? 4.585 10.027 15.410 1.00 91.44 174 LYS A CA 1
ATOM 1435 C C . LYS A 1 174 ? 5.660 8.938 15.559 1.00 91.44 174 LYS A C 1
ATOM 1437 O O . LYS A 1 174 ? 6.851 9.225 15.619 1.00 91.44 174 LYS A O 1
ATOM 1442 N N . SER A 1 175 ? 5.221 7.685 15.657 1.00 92.50 175 SER A N 1
ATOM 1443 C CA . SER A 1 175 ? 6.073 6.527 15.981 1.00 92.50 175 SER A CA 1
ATOM 1444 C C . SER A 1 175 ? 6.327 5.595 14.794 1.00 92.50 175 SER A C 1
ATOM 1446 O O . SER A 1 175 ? 6.965 4.554 14.949 1.00 92.50 175 SER A O 1
ATOM 1448 N N . TYR A 1 176 ? 5.849 5.964 13.602 1.00 91.69 176 TYR A N 1
ATOM 1449 C CA . TYR A 1 176 ? 6.176 5.260 12.366 1.00 91.69 176 TYR A CA 1
ATOM 1450 C C . TYR A 1 176 ? 7.679 5.368 12.062 1.00 91.69 176 TYR A C 1
ATOM 1452 O O . TYR A 1 176 ? 8.300 6.410 12.268 1.00 91.69 176 TYR A O 1
ATOM 1460 N N . LYS A 1 177 ? 8.264 4.281 11.555 1.00 90.94 177 LYS A N 1
ATOM 1461 C CA . LYS A 1 177 ? 9.679 4.213 11.156 1.00 90.94 177 LYS A CA 1
ATOM 1462 C C . LYS A 1 177 ? 9.790 3.871 9.677 1.00 90.94 177 LYS A C 1
ATOM 1464 O O . LYS A 1 177 ? 9.140 2.929 9.232 1.00 90.94 177 LYS A O 1
ATOM 1469 N N . MET A 1 178 ? 10.621 4.607 8.944 1.00 92.19 178 MET A N 1
ATOM 1470 C CA . MET A 1 178 ? 10.918 4.342 7.534 1.00 92.19 178 MET A CA 1
ATOM 1471 C C . MET A 1 178 ? 12.141 3.430 7.443 1.00 92.19 178 MET A C 1
ATOM 1473 O O . MET A 1 178 ? 13.277 3.886 7.478 1.00 92.19 178 MET A O 1
ATOM 1477 N N . ASN A 1 179 ? 11.902 2.122 7.422 1.00 93.44 179 ASN A N 1
ATOM 1478 C CA . ASN A 1 179 ? 12.938 1.093 7.338 1.00 93.44 179 ASN A CA 1
ATOM 1479 C C . ASN A 1 179 ? 12.467 -0.053 6.419 1.00 93.44 179 ASN A C 1
ATOM 1481 O O . ASN A 1 179 ? 11.380 -0.003 5.847 1.00 93.44 179 ASN A O 1
ATOM 1485 N N . LYS A 1 180 ? 13.258 -1.125 6.302 1.00 94.50 180 LYS A N 1
ATOM 1486 C CA . LYS A 1 180 ? 12.917 -2.297 5.474 1.00 94.50 180 LYS A CA 1
ATOM 1487 C C . LYS A 1 180 ? 11.591 -2.981 5.864 1.00 94.50 180 LYS A C 1
ATOM 1489 O O . LYS A 1 180 ? 11.010 -3.668 5.028 1.00 94.50 180 LYS A O 1
ATOM 1494 N N . GLU A 1 181 ? 11.089 -2.801 7.090 1.00 92.19 181 GLU A N 1
ATOM 1495 C CA . GLU A 1 181 ? 9.874 -3.473 7.578 1.00 92.19 181 GLU A CA 1
ATOM 1496 C C . GLU A 1 181 ? 8.607 -2.988 6.875 1.00 92.19 181 GLU A C 1
ATOM 1498 O O . GLU A 1 181 ? 7.652 -3.755 6.778 1.00 92.19 181 GLU A O 1
ATOM 1503 N N . ILE A 1 182 ? 8.596 -1.769 6.323 1.00 94.69 182 ILE A N 1
ATOM 1504 C CA . ILE A 1 182 ? 7.426 -1.232 5.607 1.00 94.69 182 ILE A CA 1
ATOM 1505 C C . ILE A 1 182 ? 7.081 -2.048 4.351 1.00 94.69 182 ILE A C 1
ATOM 1507 O O . ILE A 1 182 ? 5.945 -2.015 3.887 1.00 94.69 182 ILE A O 1
ATOM 1511 N N . TYR A 1 183 ? 8.055 -2.795 3.820 1.00 94.38 183 TYR A N 1
ATOM 1512 C CA . TYR A 1 183 ? 7.903 -3.683 2.666 1.00 94.38 183 TYR A CA 1
ATOM 1513 C C . TYR A 1 183 ? 7.563 -5.125 3.062 1.00 94.38 183 TYR A C 1
ATOM 1515 O O . TYR A 1 183 ? 7.355 -5.972 2.193 1.00 94.38 183 TYR A O 1
ATOM 1523 N N . ASN A 1 184 ? 7.513 -5.433 4.362 1.00 92.31 184 ASN A N 1
ATOM 1524 C CA . ASN A 1 184 ? 7.015 -6.715 4.832 1.00 92.31 184 ASN A CA 1
ATOM 1525 C C . ASN A 1 184 ? 5.494 -6.759 4.596 1.00 92.31 184 ASN A C 1
ATOM 1527 O O . ASN A 1 184 ? 4.791 -5.885 5.114 1.00 92.31 184 ASN A O 1
ATOM 1531 N N . PRO A 1 185 ? 4.954 -7.784 3.905 1.00 89.00 185 PRO A N 1
ATOM 1532 C CA . PRO A 1 185 ? 3.515 -7.914 3.664 1.00 89.00 185 PRO A CA 1
ATOM 1533 C C . PRO A 1 185 ? 2.656 -7.832 4.932 1.00 89.00 185 PRO A C 1
ATOM 1535 O O . PRO A 1 185 ? 1.491 -7.447 4.873 1.00 89.00 185 PRO A O 1
ATOM 1538 N N . TYR A 1 186 ? 3.226 -8.181 6.089 1.00 91.81 186 TYR A N 1
ATOM 1539 C CA . TYR A 1 186 ? 2.555 -8.064 7.376 1.00 91.81 186 TYR A CA 1
ATOM 1540 C C . TYR A 1 186 ? 2.263 -6.604 7.776 1.00 91.81 186 TYR A C 1
ATOM 1542 O O . TYR A 1 186 ? 1.196 -6.335 8.331 1.00 91.81 186 TYR A O 1
ATOM 1550 N N . TRP A 1 187 ? 3.175 -5.671 7.475 1.00 93.75 187 TRP A N 1
ATOM 1551 C CA . TRP A 1 187 ? 3.105 -4.255 7.871 1.00 93.75 187 TRP A CA 1
ATOM 1552 C C . TRP A 1 187 ? 2.695 -3.312 6.733 1.00 93.75 187 TRP A C 1
ATOM 1554 O O . TRP A 1 187 ? 2.232 -2.201 6.994 1.00 93.75 187 TRP A O 1
ATOM 1564 N N . GLN A 1 188 ? 2.836 -3.745 5.481 1.00 91.19 188 GLN A N 1
ATOM 1565 C CA . GLN A 1 188 ? 2.648 -2.925 4.282 1.00 91.19 188 GLN A CA 1
ATOM 1566 C C . GLN A 1 188 ? 1.321 -2.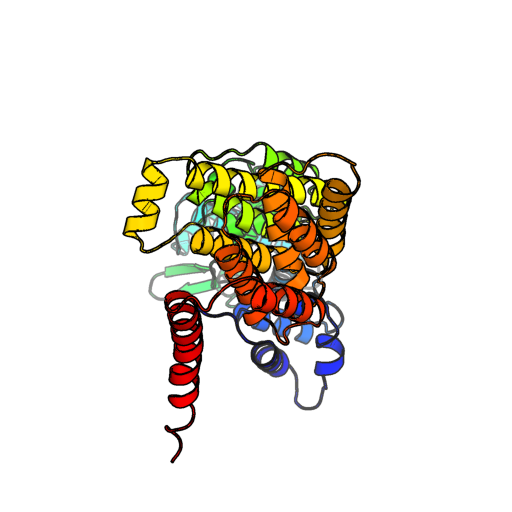153 4.264 1.00 91.19 188 GLN A C 1
ATOM 1568 O O . GLN A 1 188 ? 1.314 -0.946 4.026 1.00 91.19 188 GLN A O 1
ATOM 1573 N N . ASN A 1 189 ? 0.201 -2.810 4.578 1.00 91.38 189 ASN A N 1
ATOM 1574 C CA . ASN A 1 189 ? -1.113 -2.158 4.593 1.00 91.38 189 ASN A CA 1
ATOM 1575 C C . ASN A 1 189 ? -1.232 -1.086 5.684 1.00 91.38 189 ASN A C 1
ATOM 1577 O O . ASN A 1 189 ? -1.849 -0.045 5.466 1.00 91.38 189 ASN A O 1
ATOM 1581 N N . ALA A 1 190 ? -0.639 -1.319 6.858 1.00 95.50 190 ALA A N 1
ATOM 1582 C CA . ALA A 1 190 ? -0.615 -0.314 7.910 1.00 95.50 190 ALA A CA 1
ATOM 1583 C C . ALA A 1 190 ? 0.170 0.922 7.461 1.00 95.50 190 ALA A C 1
ATOM 1585 O O . ALA A 1 190 ? -0.306 2.045 7.611 1.00 95.50 190 ALA A O 1
ATOM 1586 N N . TYR A 1 191 ? 1.337 0.732 6.845 1.00 95.56 191 TYR A N 1
ATOM 1587 C CA . TYR A 1 191 ? 2.115 1.852 6.323 1.00 95.56 191 TYR A CA 1
ATOM 1588 C C . TYR A 1 191 ? 1.408 2.560 5.166 1.00 95.56 191 TYR A C 1
ATOM 1590 O O . TYR A 1 191 ? 1.382 3.787 5.150 1.00 95.56 191 TYR A O 1
ATOM 1598 N N . PHE A 1 192 ? 0.719 1.839 4.280 1.00 93.81 192 PHE A N 1
ATOM 1599 C CA . PHE A 1 192 ? -0.157 2.451 3.277 1.00 93.81 192 PHE A CA 1
ATOM 1600 C C . PHE A 1 192 ? -1.175 3.411 3.921 1.00 93.81 192 PHE A C 1
ATOM 1602 O O . PHE A 1 192 ? -1.327 4.555 3.482 1.00 93.81 192 PHE A O 1
ATOM 1609 N N . PHE A 1 193 ? -1.825 2.992 5.013 1.00 95.00 193 PHE A N 1
ATOM 1610 C CA . PHE A 1 193 ? -2.731 3.868 5.755 1.00 95.00 193 PHE A CA 1
ATOM 1611 C C . PHE A 1 193 ? -2.002 5.044 6.423 1.00 95.00 193 PHE A C 1
ATOM 1613 O O . PHE A 1 193 ? -2.552 6.141 6.423 1.00 95.00 193 PHE A O 1
ATOM 1620 N N . VAL A 1 194 ? -0.774 4.873 6.934 1.00 95.88 194 VAL A N 1
ATOM 1621 C CA . VAL A 1 194 ? 0.031 5.983 7.490 1.00 95.88 194 VAL A CA 1
ATOM 1622 C C . VAL A 1 194 ? 0.267 7.069 6.437 1.00 95.88 194 VAL A C 1
ATOM 1624 O O . VAL A 1 194 ? -0.011 8.237 6.713 1.00 95.88 194 VAL A O 1
ATOM 1627 N N . PHE A 1 195 ? 0.704 6.701 5.226 1.00 93.56 195 PHE A N 1
ATOM 1628 C CA . PHE A 1 195 ? 0.891 7.653 4.120 1.00 93.56 195 PHE A CA 1
ATOM 1629 C C . PHE A 1 195 ? -0.414 8.406 3.813 1.00 93.56 195 PHE A C 1
ATOM 1631 O O . PHE A 1 195 ? -0.432 9.637 3.770 1.00 93.56 195 PHE A O 1
ATOM 1638 N N . GLY A 1 196 ? -1.536 7.686 3.709 1.00 92.50 196 GLY A N 1
ATOM 1639 C CA . GLY A 1 196 ? -2.835 8.309 3.436 1.00 92.50 196 GLY A CA 1
ATOM 1640 C C . GLY A 1 196 ? -3.396 9.170 4.577 1.00 92.50 196 GLY A C 1
ATOM 1641 O O . GLY A 1 196 ? -4.158 10.098 4.315 1.00 92.50 196 GLY A O 1
ATOM 1642 N N . LEU A 1 197 ? -3.039 8.891 5.836 1.00 93.69 197 LEU A N 1
ATOM 1643 C CA . LEU A 1 197 ? -3.445 9.699 6.994 1.00 93.69 197 LEU A CA 1
ATOM 1644 C C . LEU A 1 197 ? -2.667 11.016 7.062 1.00 93.69 197 LEU A C 1
ATOM 1646 O O . LEU A 1 197 ? -3.238 12.039 7.438 1.00 93.69 197 LEU A O 1
ATOM 1650 N N . ILE A 1 198 ? -1.389 10.996 6.676 1.00 92.06 198 ILE A N 1
ATOM 1651 C CA . ILE A 1 198 ? -0.542 12.193 6.597 1.00 92.06 198 ILE A CA 1
ATOM 1652 C C . ILE A 1 198 ? -0.969 13.088 5.422 1.00 92.06 198 ILE A C 1
ATOM 1654 O O . ILE A 1 198 ? -0.929 14.311 5.549 1.00 92.06 198 ILE A O 1
ATOM 1658 N N . LYS A 1 199 ? -1.446 12.487 4.321 1.00 80.81 199 LYS A N 1
ATOM 1659 C CA . LYS A 1 199 ? -1.850 13.127 3.054 1.00 80.81 199 LYS A CA 1
ATOM 1660 C C . LYS A 1 199 ? -0.693 13.798 2.314 1.00 80.81 199 LYS A C 1
ATOM 1662 O O . LYS A 1 199 ? -0.345 13.342 1.232 1.00 80.81 199 LYS A O 1
ATOM 1667 N N . ASP A 1 200 ? -0.101 14.845 2.892 1.00 87.44 200 ASP A N 1
ATOM 1668 C CA . ASP A 1 200 ? 1.146 15.434 2.395 1.00 87.44 200 ASP A CA 1
ATOM 1669 C C . ASP A 1 200 ? 2.343 14.824 3.128 1.00 87.44 200 ASP A C 1
ATOM 1671 O O . ASP A 1 200 ? 2.795 15.299 4.171 1.00 87.44 200 ASP A O 1
ATOM 1675 N N . SER A 1 201 ? 2.844 13.727 2.575 1.00 86.12 201 SER A N 1
ATOM 1676 C CA . SER A 1 201 ? 3.949 12.953 3.119 1.00 86.12 201 SER A CA 1
ATOM 1677 C C . SER A 1 201 ? 5.217 13.070 2.274 1.00 86.12 201 SER A C 1
ATOM 1679 O O . SER A 1 201 ? 5.937 12.083 2.130 1.00 86.12 201 SER A O 1
ATOM 1681 N N . SER A 1 202 ? 5.516 14.255 1.728 1.00 90.50 202 SER A N 1
ATOM 1682 C CA . SER A 1 202 ? 6.695 14.479 0.867 1.00 90.50 202 SER A CA 1
ATOM 1683 C C . SER A 1 202 ? 7.990 13.959 1.492 1.00 90.50 202 SER A C 1
ATOM 1685 O O . SER A 1 202 ? 8.763 13.269 0.838 1.00 90.50 202 SER A O 1
ATOM 1687 N N . ASN A 1 203 ? 8.188 14.206 2.790 1.00 90.12 203 ASN A N 1
ATOM 1688 C CA . ASN A 1 203 ? 9.365 13.720 3.512 1.00 90.12 203 ASN A CA 1
ATOM 1689 C C . ASN A 1 203 ? 9.421 12.186 3.565 1.00 90.12 203 ASN A C 1
ATOM 1691 O O . ASN A 1 203 ? 10.488 11.615 3.377 1.00 90.12 203 ASN A O 1
ATOM 1695 N N . LEU A 1 204 ? 8.281 11.514 3.776 1.00 91.81 204 LEU A N 1
ATOM 1696 C CA . LEU A 1 204 ? 8.235 10.048 3.787 1.00 91.81 204 LEU A CA 1
ATOM 1697 C C . LEU A 1 204 ? 8.481 9.460 2.407 1.00 91.81 204 LEU A C 1
ATOM 1699 O O . LEU A 1 204 ? 9.148 8.437 2.309 1.00 91.81 204 LEU A O 1
ATOM 1703 N N . ILE A 1 205 ? 7.950 10.103 1.363 1.00 93.81 205 ILE A N 1
ATOM 1704 C CA . ILE A 1 205 ? 8.193 9.718 -0.027 1.00 93.81 205 ILE A CA 1
ATOM 1705 C C . ILE A 1 205 ? 9.694 9.759 -0.308 1.00 93.81 205 ILE A C 1
ATOM 1707 O O . ILE A 1 205 ? 10.239 8.771 -0.786 1.00 93.81 205 ILE A O 1
ATOM 1711 N N . THR A 1 206 ? 10.369 10.852 0.054 1.00 92.50 206 THR A N 1
ATOM 1712 C CA . THR A 1 206 ? 11.820 10.989 -0.140 1.00 92.50 206 THR A CA 1
ATOM 1713 C C . THR A 1 206 ? 12.605 9.922 0.628 1.00 92.50 206 THR A C 1
ATOM 1715 O O . THR A 1 206 ? 13.512 9.316 0.063 1.00 92.50 206 THR A O 1
ATOM 1718 N N . SER A 1 207 ? 12.222 9.610 1.872 1.00 93.81 207 SER A N 1
ATOM 1719 C CA . SER A 1 207 ? 12.876 8.554 2.660 1.00 93.81 207 SER A CA 1
ATOM 1720 C C . SER A 1 207 ? 12.735 7.147 2.064 1.00 93.81 207 SER A C 1
ATOM 1722 O O . SER A 1 207 ? 13.503 6.261 2.429 1.00 93.81 207 SER A O 1
ATOM 1724 N N . LEU A 1 208 ? 11.795 6.896 1.141 1.00 95.12 208 LEU A N 1
ATOM 1725 C CA . LEU A 1 208 ? 11.705 5.597 0.458 1.00 95.12 208 LEU A CA 1
ATOM 1726 C C . LEU A 1 208 ? 12.944 5.308 -0.399 1.00 95.12 208 LEU A C 1
ATOM 1728 O O . LEU A 1 208 ? 13.302 4.140 -0.542 1.00 95.12 208 LEU A O 1
ATOM 1732 N N . SER A 1 209 ? 13.585 6.350 -0.946 1.00 91.81 209 SER A N 1
ATOM 1733 C CA . SER A 1 209 ? 14.819 6.231 -1.739 1.00 91.81 209 SER A CA 1
ATOM 1734 C C . SER A 1 209 ? 16.037 5.813 -0.909 1.00 91.81 209 SER A C 1
ATOM 1736 O O . SER A 1 209 ? 17.028 5.354 -1.462 1.00 91.81 209 SER A O 1
ATOM 1738 N N . GLU A 1 210 ? 15.978 5.963 0.416 1.00 93.50 210 GLU A N 1
ATOM 1739 C CA . GLU A 1 210 ? 17.077 5.622 1.332 1.00 93.50 210 GLU A CA 1
ATOM 1740 C C . GLU A 1 210 ? 17.059 4.136 1.733 1.00 93.50 210 GLU A C 1
ATOM 1742 O O . GLU A 1 210 ? 17.981 3.645 2.386 1.00 93.50 210 GLU A O 1
ATOM 1747 N N . ILE A 1 211 ? 15.994 3.406 1.383 1.00 95.25 211 ILE A N 1
ATOM 1748 C CA . ILE A 1 211 ? 15.821 2.006 1.765 1.00 95.25 211 ILE A CA 1
ATOM 1749 C C . ILE A 1 211 ? 16.343 1.114 0.642 1.00 95.25 211 ILE A C 1
ATOM 1751 O O . ILE A 1 211 ? 15.720 0.990 -0.407 1.00 95.25 211 ILE A O 1
ATOM 1755 N N . GLU A 1 212 ? 17.454 0.432 0.898 1.00 93.25 212 GLU A N 1
ATOM 1756 C CA . GLU A 1 212 ? 18.091 -0.453 -0.078 1.00 93.25 212 GLU A CA 1
ATOM 1757 C C . GLU A 1 212 ? 17.919 -1.934 0.280 1.00 93.25 212 GLU A C 1
ATOM 1759 O O . GLU A 1 212 ? 17.936 -2.335 1.451 1.00 93.25 212 GLU A O 1
ATOM 1764 N N . PHE A 1 213 ? 17.788 -2.777 -0.742 1.00 94.31 213 PHE A N 1
ATOM 1765 C CA . PHE A 1 213 ? 17.699 -4.227 -0.603 1.00 94.31 213 PHE A CA 1
ATOM 1766 C C . PHE A 1 213 ? 18.755 -4.921 -1.450 1.00 94.31 213 PHE A C 1
ATOM 1768 O O . PHE A 1 213 ? 18.939 -4.573 -2.609 1.00 94.31 213 PHE A O 1
ATOM 1775 N N . ASP A 1 214 ? 19.374 -5.961 -0.896 1.00 90.12 214 ASP A N 1
ATOM 1776 C CA . ASP A 1 214 ? 20.359 -6.767 -1.624 1.00 90.12 214 ASP A CA 1
ATOM 1777 C C . ASP A 1 214 ? 19.679 -7.818 -2.515 1.00 90.12 214 ASP A C 1
ATOM 1779 O O . ASP A 1 214 ? 20.135 -8.116 -3.613 1.00 90.12 214 ASP A O 1
ATOM 1783 N N . SER A 1 215 ? 18.542 -8.361 -2.067 1.00 91.50 215 SER A N 1
ATOM 1784 C CA . SER A 1 215 ? 17.790 -9.377 -2.808 1.00 91.50 215 SER A CA 1
ATOM 1785 C C . SER A 1 215 ? 16.985 -8.769 -3.955 1.00 91.50 215 SER A C 1
ATOM 1787 O O . SER A 1 215 ? 16.144 -7.895 -3.729 1.00 91.50 215 SER A O 1
ATOM 1789 N N . TYR A 1 216 ? 17.138 -9.322 -5.162 1.00 90.88 216 TYR A N 1
ATOM 1790 C CA . TYR A 1 216 ? 16.359 -8.933 -6.341 1.00 90.88 216 TYR A CA 1
ATOM 1791 C C . TYR A 1 216 ? 14.845 -9.024 -6.124 1.00 90.88 216 TYR A C 1
ATOM 1793 O O . TYR A 1 216 ? 14.110 -8.110 -6.492 1.00 90.88 216 TYR A O 1
ATOM 1801 N N . GLY A 1 217 ? 14.364 -10.082 -5.463 1.00 88.56 217 GLY A N 1
ATOM 1802 C CA . GLY A 1 217 ? 12.940 -10.231 -5.151 1.00 88.56 217 GLY A CA 1
ATOM 1803 C C . GLY A 1 217 ? 12.412 -9.098 -4.265 1.00 88.56 217 GLY A C 1
ATOM 1804 O O . GLY A 1 217 ? 11.311 -8.597 -4.490 1.00 88.56 217 GLY A O 1
ATOM 1805 N N . LEU A 1 218 ? 13.218 -8.639 -3.300 1.00 92.62 218 LEU A N 1
ATOM 1806 C CA . LEU A 1 218 ? 12.867 -7.501 -2.449 1.00 92.62 218 LEU A CA 1
ATOM 1807 C C . LEU A 1 218 ? 12.954 -6.166 -3.198 1.00 92.62 218 LEU A C 1
ATOM 1809 O O . LEU A 1 218 ? 12.076 -5.334 -2.992 1.00 92.62 218 LEU A O 1
ATOM 1813 N N . LYS A 1 219 ? 13.922 -5.982 -4.109 1.00 95.50 219 LYS A N 1
ATOM 1814 C CA . LYS A 1 219 ? 13.973 -4.810 -5.008 1.00 95.50 219 LYS A CA 1
ATOM 1815 C C . LYS A 1 219 ? 12.716 -4.726 -5.886 1.00 95.50 219 LYS A C 1
ATOM 1817 O O . LYS A 1 219 ? 12.096 -3.672 -5.991 1.00 95.50 219 LYS A O 1
ATOM 1822 N N . ILE A 1 220 ? 12.272 -5.847 -6.460 1.00 91.81 220 ILE A N 1
ATOM 1823 C CA . ILE A 1 220 ? 11.039 -5.907 -7.266 1.00 91.81 220 ILE A CA 1
ATOM 1824 C C . ILE A 1 220 ? 9.806 -5.606 -6.398 1.00 91.81 220 ILE A C 1
ATOM 1826 O O . ILE A 1 220 ? 8.948 -4.812 -6.792 1.00 91.81 220 ILE A O 1
ATOM 1830 N N . ASN A 1 221 ? 9.727 -6.187 -5.196 1.00 91.12 221 ASN A N 1
ATOM 1831 C CA . ASN A 1 221 ? 8.647 -5.895 -4.251 1.00 91.12 221 ASN A CA 1
ATOM 1832 C C . ASN A 1 221 ? 8.639 -4.419 -3.817 1.00 91.12 221 ASN A C 1
ATOM 1834 O O . ASN A 1 221 ? 7.568 -3.829 -3.672 1.00 91.12 221 ASN A O 1
ATOM 1838 N N . GLN A 1 222 ? 9.815 -3.809 -3.649 1.00 95.69 222 GLN A N 1
ATOM 1839 C CA . GLN A 1 222 ? 9.962 -2.388 -3.348 1.00 95.69 222 GLN A CA 1
ATOM 1840 C C . GLN A 1 222 ? 9.349 -1.524 -4.449 1.00 95.69 222 GLN A C 1
ATOM 1842 O O . GLN A 1 222 ? 8.542 -0.648 -4.144 1.00 95.69 222 GLN A O 1
ATOM 1847 N N . VAL A 1 223 ? 9.654 -1.806 -5.718 1.00 95.56 223 VAL A N 1
ATOM 1848 C CA . VAL A 1 223 ? 9.065 -1.092 -6.863 1.00 95.56 223 VAL A CA 1
ATOM 1849 C C . VAL A 1 223 ? 7.538 -1.200 -6.850 1.00 95.56 223 VAL A C 1
ATOM 1851 O O . VAL A 1 223 ? 6.844 -0.193 -6.966 1.00 95.56 223 VAL A O 1
ATOM 1854 N N . ALA A 1 224 ? 6.991 -2.401 -6.647 1.00 90.44 224 ALA A N 1
ATOM 1855 C CA . ALA A 1 224 ? 5.542 -2.593 -6.607 1.00 90.44 224 ALA A CA 1
ATOM 1856 C C . ALA A 1 224 ? 4.874 -1.880 -5.415 1.00 90.44 224 ALA A C 1
ATOM 1858 O O . ALA A 1 224 ? 3.810 -1.272 -5.550 1.00 90.44 224 ALA A O 1
ATOM 1859 N N . THR A 1 225 ? 5.506 -1.932 -4.244 1.00 92.44 225 THR A N 1
ATOM 1860 C CA . THR A 1 225 ? 4.982 -1.347 -3.004 1.00 92.44 225 THR A CA 1
ATOM 1861 C C . THR A 1 225 ? 5.047 0.180 -3.022 1.00 92.44 225 THR A C 1
ATOM 1863 O O . THR A 1 225 ? 4.094 0.838 -2.599 1.00 92.44 225 THR A O 1
ATOM 1866 N N . ASN A 1 226 ? 6.110 0.760 -3.587 1.00 95.62 226 ASN A N 1
ATOM 1867 C CA . ASN A 1 226 ? 6.258 2.209 -3.722 1.00 95.62 226 ASN A CA 1
ATOM 1868 C C . ASN A 1 226 ? 5.090 2.833 -4.483 1.00 95.62 226 ASN A C 1
ATOM 1870 O O . ASN A 1 226 ? 4.583 3.868 -4.059 1.00 95.62 226 ASN A O 1
ATOM 1874 N N . ALA A 1 227 ? 4.602 2.195 -5.552 1.00 92.38 227 ALA A N 1
ATOM 1875 C CA . ALA A 1 227 ? 3.428 2.677 -6.280 1.00 92.38 227 ALA A CA 1
ATOM 1876 C C . ALA A 1 227 ? 2.211 2.884 -5.361 1.00 92.38 227 ALA A C 1
ATOM 1878 O O . ALA A 1 227 ? 1.513 3.893 -5.461 1.00 92.38 227 ALA A O 1
ATOM 1879 N N . GLN A 1 228 ? 1.984 1.963 -4.420 1.00 89.88 228 GLN A N 1
ATOM 1880 C CA . GLN A 1 228 ? 0.868 2.045 -3.477 1.00 89.88 228 GLN A CA 1
ATOM 1881 C C . GLN A 1 228 ? 1.048 3.198 -2.486 1.00 89.88 228 GLN A C 1
ATOM 1883 O O . GLN A 1 228 ? 0.091 3.923 -2.215 1.00 89.88 228 GLN A O 1
ATOM 1888 N N . PHE A 1 229 ? 2.262 3.401 -1.969 1.00 93.50 229 PHE A N 1
ATOM 1889 C CA . PHE A 1 229 ? 2.557 4.519 -1.068 1.00 93.50 229 PHE A CA 1
ATOM 1890 C C . PHE A 1 229 ? 2.414 5.875 -1.765 1.00 93.50 229 PHE A C 1
ATOM 1892 O O . PHE A 1 229 ? 1.839 6.797 -1.188 1.00 93.50 229 PHE A O 1
ATOM 1899 N N . LEU A 1 230 ? 2.849 5.983 -3.023 1.00 92.69 230 LEU A N 1
ATOM 1900 C CA . LEU A 1 230 ? 2.679 7.197 -3.825 1.00 92.69 230 LEU A CA 1
ATOM 1901 C C . LEU A 1 230 ? 1.200 7.513 -4.086 1.00 92.69 230 LEU A C 1
ATOM 1903 O O . LEU A 1 230 ? 0.796 8.666 -3.962 1.00 92.69 230 LEU A O 1
ATOM 1907 N N . LEU A 1 231 ? 0.376 6.499 -4.377 1.00 88.06 231 LEU A N 1
ATOM 1908 C CA . LEU A 1 231 ? -1.076 6.671 -4.514 1.00 88.06 231 LEU A CA 1
ATOM 1909 C C . LEU A 1 231 ? -1.743 7.076 -3.193 1.00 88.06 231 LEU A C 1
ATOM 1911 O O . LEU A 1 231 ? -2.666 7.888 -3.189 1.00 88.06 231 LEU A O 1
ATOM 1915 N N . ALA A 1 232 ? -1.286 6.535 -2.060 1.00 88.44 232 ALA A N 1
ATOM 1916 C CA . ALA A 1 232 ? -1.786 6.945 -0.749 1.00 88.44 232 ALA A CA 1
ATOM 1917 C C . ALA A 1 232 ? -1.454 8.418 -0.446 1.00 88.44 232 ALA A C 1
ATOM 1919 O O . ALA A 1 232 ? -2.260 9.114 0.170 1.00 88.44 232 ALA A O 1
ATOM 1920 N N . ALA A 1 233 ? -0.306 8.896 -0.927 1.00 90.50 233 ALA A N 1
ATOM 1921 C CA . ALA A 1 233 ? 0.203 10.253 -0.748 1.00 90.50 233 ALA A CA 1
ATOM 1922 C C . ALA A 1 233 ? -0.124 11.207 -1.912 1.00 90.50 233 ALA A C 1
ATOM 1924 O O . ALA A 1 233 ? 0.624 12.146 -2.181 1.00 90.50 233 ALA A O 1
ATOM 1925 N N . TYR A 1 234 ? -1.243 10.993 -2.609 1.00 86.69 234 TYR A N 1
ATOM 1926 C CA . TYR A 1 234 ? -1.603 11.734 -3.828 1.00 86.69 234 TYR A CA 1
ATOM 1927 C C . TYR A 1 234 ? -1.715 13.266 -3.671 1.00 86.69 234 TYR A C 1
ATOM 1929 O O . TYR A 1 234 ? -1.748 13.977 -4.673 1.00 86.69 234 TYR A O 1
ATOM 1937 N N . VAL A 1 235 ? -1.803 13.777 -2.436 1.00 88.38 235 VAL A N 1
ATOM 1938 C CA . VAL A 1 235 ? -1.895 15.217 -2.125 1.00 88.38 235 VAL A CA 1
ATOM 1939 C C . VAL A 1 235 ? -0.512 15.871 -1.999 1.00 88.38 235 VAL A C 1
ATOM 1941 O O . VAL A 1 235 ? -0.415 17.097 -2.024 1.00 88.38 235 VAL A O 1
ATOM 1944 N N . SER A 1 236 ? 0.565 15.090 -1.881 1.00 92.69 236 SER A N 1
ATOM 1945 C CA . SER A 1 236 ? 1.919 15.639 -1.822 1.00 92.69 236 SER A CA 1
ATOM 1946 C C . SER A 1 236 ? 2.304 16.398 -3.098 1.00 92.69 236 SER A C 1
ATOM 1948 O O . SER A 1 236 ? 1.849 16.043 -4.189 1.00 92.69 236 SER A O 1
ATOM 1950 N N . PRO A 1 237 ? 3.192 17.409 -2.992 1.00 95.00 237 PRO A N 1
ATOM 1951 C CA . PRO A 1 237 ? 3.916 17.988 -4.111 1.00 95.00 237 PRO A CA 1
ATOM 1952 C C . PRO A 1 237 ? 4.288 16.950 -5.168 1.00 95.00 237 PRO A C 1
ATOM 1954 O O . PRO A 1 237 ? 5.076 16.034 -4.929 1.00 95.00 237 PRO A O 1
ATOM 1957 N N . TYR A 1 238 ? 3.722 17.116 -6.362 1.00 94.56 238 TYR A N 1
ATOM 1958 C CA . TYR A 1 238 ? 3.848 16.128 -7.430 1.00 94.56 238 TYR A CA 1
ATOM 1959 C C . TYR A 1 238 ? 5.307 15.909 -7.867 1.00 94.56 238 TYR A C 1
ATOM 1961 O O . TYR A 1 238 ? 5.655 14.827 -8.317 1.00 94.56 238 TYR A O 1
ATOM 1969 N N . THR A 1 239 ? 6.193 16.882 -7.643 1.00 95.38 239 THR A N 1
ATOM 1970 C CA . THR A 1 239 ? 7.640 16.733 -7.863 1.00 95.38 239 THR A CA 1
ATOM 1971 C C . THR A 1 239 ? 8.268 15.643 -6.988 1.00 95.38 239 THR A C 1
ATOM 1973 O O . THR A 1 239 ? 9.174 14.948 -7.434 1.00 95.38 239 THR A O 1
ATOM 1976 N N . ALA A 1 240 ? 7.790 15.447 -5.752 1.00 95.62 240 ALA A N 1
ATOM 1977 C CA . ALA A 1 240 ? 8.247 14.346 -4.901 1.00 95.62 240 ALA A CA 1
ATOM 1978 C C . ALA A 1 240 ? 7.790 12.988 -5.461 1.00 95.62 240 ALA A C 1
ATOM 1980 O O . ALA A 1 240 ? 8.555 12.024 -5.450 1.00 95.62 240 ALA A O 1
ATOM 1981 N N . ILE A 1 241 ? 6.569 12.933 -6.007 1.00 94.88 241 ILE A N 1
ATOM 1982 C CA . ILE A 1 241 ? 6.027 11.750 -6.687 1.00 94.88 241 ILE A CA 1
ATOM 1983 C C . ILE A 1 241 ? 6.849 11.425 -7.938 1.00 94.88 241 ILE A C 1
ATOM 1985 O O . ILE A 1 241 ? 7.235 10.275 -8.124 1.00 94.88 241 ILE A O 1
ATOM 1989 N N . GLU A 1 242 ? 7.148 12.430 -8.767 1.00 96.50 242 GLU A N 1
ATOM 1990 C CA . GLU A 1 242 ? 7.967 12.293 -9.979 1.00 96.50 242 GLU A CA 1
ATOM 1991 C C . GLU A 1 242 ? 9.353 11.731 -9.659 1.00 96.50 242 GLU A C 1
ATOM 1993 O O . GLU A 1 242 ? 9.756 10.728 -10.246 1.00 96.50 242 GLU A O 1
ATOM 1998 N N . ASN A 1 243 ? 10.041 12.319 -8.677 1.00 96.69 243 ASN A N 1
ATOM 1999 C CA . ASN A 1 243 ? 11.378 11.887 -8.276 1.00 96.69 243 ASN A CA 1
ATOM 2000 C C . ASN A 1 243 ? 11.382 10.444 -7.748 1.00 96.69 243 ASN A C 1
ATOM 2002 O O . ASN A 1 243 ? 12.235 9.644 -8.131 1.00 96.69 243 ASN A O 1
ATOM 2006 N N . GLN A 1 244 ? 10.417 10.083 -6.896 1.00 97.25 244 GLN A N 1
ATOM 2007 C CA . GLN A 1 244 ? 10.348 8.729 -6.342 1.00 97.25 244 GLN A CA 1
ATOM 2008 C C . GLN A 1 244 ? 9.916 7.687 -7.383 1.00 97.25 244 GLN A C 1
ATOM 2010 O O . GLN A 1 244 ? 10.340 6.527 -7.321 1.00 97.25 244 GLN A O 1
ATOM 2015 N N . LEU A 1 245 ? 9.074 8.074 -8.344 1.00 97.44 245 LEU A N 1
ATOM 2016 C CA . LEU A 1 245 ? 8.703 7.214 -9.461 1.00 97.44 245 LEU A CA 1
ATOM 2017 C C . LEU A 1 245 ? 9.912 6.967 -10.371 1.00 97.44 245 LEU A C 1
ATOM 2019 O O . LEU A 1 245 ? 10.175 5.808 -10.686 1.00 97.44 245 LEU A O 1
ATOM 2023 N N . ASP A 1 246 ? 10.693 7.999 -10.711 1.00 97.50 246 ASP A N 1
ATOM 2024 C CA . ASP A 1 246 ? 11.945 7.822 -11.461 1.00 97.50 246 ASP A CA 1
ATOM 2025 C C . ASP A 1 246 ? 12.913 6.896 -10.721 1.00 97.50 246 ASP A C 1
ATOM 2027 O O . ASP A 1 246 ? 13.405 5.926 -11.297 1.00 97.50 246 ASP A O 1
ATOM 2031 N N . HIS A 1 247 ? 13.110 7.120 -9.419 1.00 97.38 247 HIS A N 1
ATOM 2032 C CA . HIS A 1 247 ? 13.926 6.247 -8.578 1.00 97.38 247 HIS A CA 1
ATOM 2033 C C . HIS A 1 247 ? 13.439 4.786 -8.603 1.00 97.38 247 HIS A C 1
ATOM 2035 O O . HIS A 1 247 ? 14.239 3.866 -8.764 1.00 97.38 247 HIS A O 1
ATOM 2041 N N . SER A 1 248 ? 12.126 4.554 -8.530 1.00 97.62 248 SER A N 1
ATOM 2042 C CA . SER A 1 248 ? 11.556 3.199 -8.579 1.00 97.62 248 SER A CA 1
ATOM 2043 C C . SER A 1 248 ? 11.756 2.533 -9.950 1.00 97.62 248 SER A C 1
ATOM 2045 O O . SER A 1 248 ? 12.091 1.350 -10.019 1.00 97.62 248 SER A O 1
ATOM 2047 N N . ILE A 1 249 ? 11.620 3.277 -11.053 1.00 97.56 249 ILE A N 1
ATOM 2048 C CA . ILE A 1 249 ? 11.902 2.752 -12.399 1.00 97.56 249 ILE A CA 1
ATOM 2049 C C . ILE A 1 249 ? 13.408 2.486 -12.573 1.00 97.56 249 ILE A C 1
ATOM 2051 O O . ILE A 1 249 ? 13.775 1.474 -13.172 1.00 97.56 249 ILE A O 1
ATOM 2055 N N . ASN A 1 250 ? 14.282 3.323 -12.002 1.00 97.06 250 ASN A N 1
ATOM 2056 C CA . ASN A 1 250 ? 15.729 3.085 -11.972 1.00 97.06 250 ASN A CA 1
ATOM 2057 C C . ASN A 1 250 ? 16.072 1.785 -11.227 1.00 97.06 250 ASN A C 1
ATOM 2059 O O . ASN A 1 250 ? 16.834 0.976 -11.755 1.00 97.06 250 ASN A O 1
ATOM 2063 N N . ILE A 1 251 ? 15.477 1.540 -10.048 1.00 97.38 251 ILE A N 1
ATOM 2064 C CA . ILE A 1 251 ? 15.648 0.272 -9.314 1.00 97.38 251 ILE A CA 1
ATOM 2065 C C . ILE A 1 251 ? 15.240 -0.908 -10.197 1.00 97.38 251 ILE A C 1
ATOM 2067 O O . ILE A 1 251 ? 15.984 -1.883 -10.292 1.00 97.38 251 ILE A O 1
ATOM 2071 N N . ALA A 1 252 ? 14.087 -0.826 -10.866 1.00 96.88 252 ALA A N 1
ATOM 2072 C CA . ALA A 1 252 ? 13.616 -1.901 -11.732 1.00 96.88 252 ALA A CA 1
ATOM 2073 C C . ALA A 1 252 ? 14.574 -2.176 -12.903 1.00 96.88 252 ALA A C 1
ATOM 2075 O O . ALA A 1 252 ? 14.893 -3.334 -13.176 1.00 96.88 252 ALA A O 1
ATOM 2076 N N . ALA A 1 253 ? 15.047 -1.125 -13.580 1.00 95.88 253 ALA A N 1
ATOM 2077 C CA . ALA A 1 253 ? 15.961 -1.242 -14.715 1.00 95.88 253 ALA A CA 1
ATOM 2078 C C . ALA A 1 253 ? 17.303 -1.843 -14.290 1.00 95.88 253 ALA A C 1
ATOM 2080 O O . ALA A 1 253 ? 17.752 -2.821 -14.888 1.00 95.88 253 ALA A O 1
ATOM 2081 N N . ASN A 1 254 ? 17.893 -1.327 -13.212 1.00 95.62 254 ASN A N 1
ATOM 2082 C CA . ASN A 1 254 ? 19.155 -1.839 -12.688 1.00 95.62 254 ASN A CA 1
ATOM 2083 C C . ASN A 1 254 ? 19.018 -3.280 -12.187 1.00 95.62 254 ASN A C 1
ATOM 2085 O O . ASN A 1 254 ? 19.871 -4.099 -12.496 1.00 95.62 254 ASN A O 1
ATOM 2089 N N . THR A 1 255 ? 17.912 -3.627 -11.520 1.00 95.19 255 THR A N 1
ATOM 2090 C CA . THR A 1 255 ? 17.646 -5.007 -11.075 1.00 95.19 255 THR A CA 1
ATOM 2091 C C . THR A 1 255 ? 17.636 -5.981 -12.253 1.00 95.19 255 THR A C 1
ATOM 2093 O O . THR A 1 255 ? 18.247 -7.043 -12.179 1.00 95.19 255 THR A O 1
ATOM 2096 N N . VAL A 1 256 ? 16.985 -5.627 -13.366 1.00 92.44 256 VAL A N 1
ATOM 2097 C CA . VAL A 1 256 ? 16.999 -6.472 -14.570 1.00 92.44 256 VAL A CA 1
ATOM 2098 C C . VAL A 1 256 ? 18.406 -6.592 -15.147 1.00 92.44 256 VAL A C 1
ATOM 2100 O O . VAL A 1 256 ? 18.815 -7.698 -15.486 1.00 92.44 256 VAL A O 1
ATOM 2103 N N . LEU A 1 257 ? 19.162 -5.495 -15.247 1.00 91.62 257 LEU A N 1
ATOM 2104 C CA . LEU A 1 257 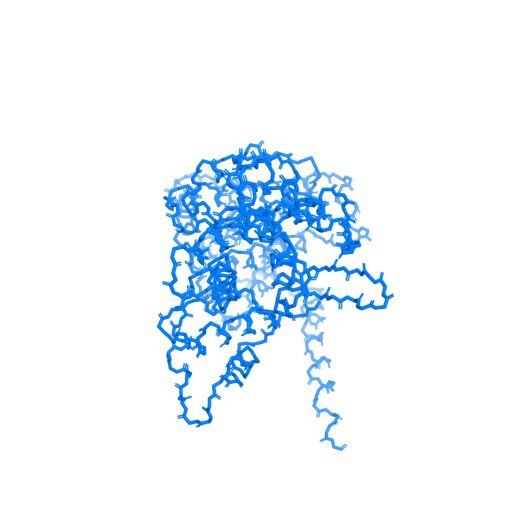? 20.536 -5.543 -15.765 1.00 91.62 257 LEU A CA 1
ATOM 2105 C C . LEU A 1 257 ? 21.459 -6.386 -14.892 1.00 91.62 257 LEU A C 1
ATOM 2107 O O . LEU A 1 257 ? 22.233 -7.172 -15.428 1.00 91.62 257 LEU A O 1
ATOM 2111 N N . GLU A 1 258 ? 21.371 -6.237 -13.573 1.00 92.62 258 GLU A N 1
ATOM 2112 C CA . GLU A 1 258 ? 22.142 -7.023 -12.611 1.00 92.62 258 GLU A CA 1
ATOM 2113 C C . GLU A 1 258 ? 21.867 -8.520 -12.804 1.00 92.62 258 GLU A C 1
ATOM 2115 O O . GLU A 1 258 ? 22.803 -9.279 -13.036 1.00 92.62 258 GLU A O 1
ATOM 2120 N N . ILE A 1 259 ? 20.593 -8.929 -12.855 1.00 90.31 259 ILE A N 1
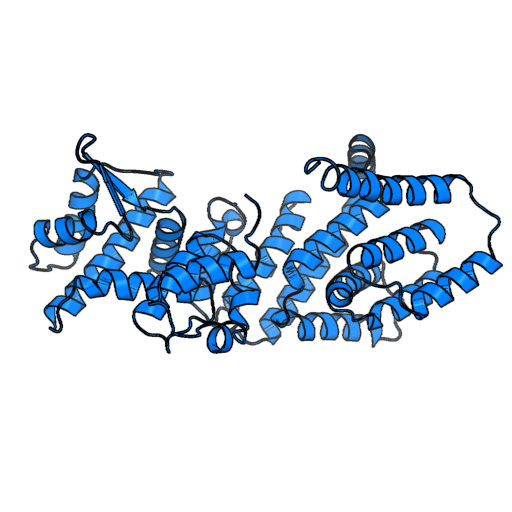ATOM 2121 C CA . ILE A 1 259 ? 20.198 -10.328 -13.091 1.00 90.31 259 ILE A CA 1
ATOM 2122 C C . ILE A 1 259 ? 20.696 -10.844 -14.452 1.00 90.31 259 ILE A C 1
ATOM 2124 O O . ILE A 1 259 ? 21.146 -11.982 -14.567 1.00 90.31 259 ILE A O 1
ATOM 2128 N N . LEU A 1 260 ? 20.599 -10.032 -15.511 1.00 85.75 260 LEU A N 1
ATOM 2129 C CA . LEU A 1 260 ? 21.012 -10.435 -16.862 1.00 85.75 260 LEU A CA 1
ATOM 2130 C C . LEU A 1 260 ? 22.533 -10.571 -17.012 1.00 85.75 260 LEU A C 1
ATOM 2132 O O . LEU A 1 260 ? 22.987 -11.334 -17.875 1.00 85.75 260 LEU A O 1
ATOM 2136 N N . ASN A 1 261 ? 23.291 -9.823 -16.211 1.00 87.69 261 ASN A N 1
ATOM 2137 C CA . ASN A 1 261 ? 24.750 -9.792 -16.232 1.00 87.69 261 ASN A CA 1
ATOM 2138 C C . ASN A 1 261 ? 25.387 -10.719 -15.186 1.00 87.69 261 ASN A C 1
ATOM 2140 O O . ASN A 1 261 ? 26.571 -11.028 -15.318 1.00 87.69 261 ASN A O 1
ATOM 2144 N N . ASP A 1 262 ? 24.628 -11.189 -14.194 1.00 88.38 262 ASP A N 1
ATOM 2145 C CA . ASP A 1 262 ? 25.067 -12.180 -13.213 1.00 88.38 262 ASP A CA 1
ATOM 2146 C C . ASP A 1 262 ? 24.944 -13.610 -13.788 1.00 88.38 262 ASP A C 1
ATOM 2148 O O . ASP A 1 262 ? 23.835 -14.092 -14.049 1.00 88.38 262 ASP A O 1
ATOM 2152 N N . PRO A 1 263 ? 26.064 -14.332 -13.998 1.00 84.69 263 PRO A N 1
ATOM 2153 C CA . PRO A 1 263 ? 26.033 -15.683 -14.550 1.00 84.69 263 PRO A CA 1
ATOM 2154 C C . PRO A 1 263 ? 25.256 -16.693 -13.695 1.00 84.69 263 PRO A C 1
ATOM 2156 O O . PRO A 1 263 ? 24.628 -17.591 -14.261 1.00 84.69 263 PRO A O 1
ATOM 2159 N N . ALA A 1 264 ? 25.292 -16.560 -12.364 1.00 86.12 264 ALA A N 1
ATOM 2160 C CA . ALA A 1 264 ? 24.626 -17.488 -11.450 1.00 86.12 264 ALA A CA 1
ATOM 2161 C C . ALA A 1 264 ? 23.101 -17.301 -11.486 1.00 86.12 264 ALA A C 1
ATOM 2163 O O . ALA A 1 264 ? 22.336 -18.270 -11.524 1.00 86.12 264 ALA A O 1
ATOM 2164 N N . GLU A 1 265 ? 22.648 -16.052 -11.561 1.00 84.25 265 GLU A N 1
ATOM 2165 C CA . GLU A 1 265 ? 21.227 -15.738 -11.725 1.00 84.25 265 GLU A CA 1
ATOM 2166 C C . GLU A 1 265 ? 20.720 -16.120 -13.114 1.00 84.25 265 GLU A C 1
ATOM 2168 O O . GLU A 1 265 ? 19.640 -16.694 -13.250 1.00 84.25 265 GLU A O 1
ATOM 2173 N N . ALA A 1 266 ? 21.521 -15.900 -14.158 1.00 74.62 266 ALA A N 1
ATOM 2174 C CA . ALA A 1 266 ? 21.180 -16.339 -15.505 1.00 74.62 266 ALA A CA 1
ATOM 2175 C C . ALA A 1 266 ? 21.010 -17.869 -15.602 1.00 74.62 266 ALA A C 1
ATOM 2177 O O . ALA A 1 266 ? 20.200 -18.347 -16.399 1.00 74.62 266 ALA A O 1
ATOM 2178 N N . GLU A 1 267 ? 21.754 -18.650 -14.814 1.00 79.31 267 GLU A N 1
ATOM 2179 C CA . GLU A 1 267 ? 21.569 -20.101 -14.696 1.00 79.31 267 GLU A CA 1
ATOM 2180 C C . GLU A 1 267 ? 20.305 -20.458 -13.901 1.00 79.31 267 GLU A C 1
ATOM 2182 O O . GLU A 1 267 ? 19.524 -21.312 -14.330 1.00 79.31 267 GLU A O 1
ATOM 2187 N N . THR A 1 268 ? 20.039 -19.739 -12.809 1.00 78.69 268 THR A N 1
ATOM 2188 C CA . THR A 1 268 ? 18.813 -19.893 -12.011 1.00 78.69 268 THR A CA 1
ATOM 2189 C C . THR A 1 268 ? 17.561 -19.618 -12.847 1.00 78.69 268 THR A C 1
ATOM 2191 O O . THR A 1 268 ? 16.634 -20.427 -12.851 1.00 78.69 268 THR A O 1
ATOM 2194 N N . LEU A 1 269 ? 17.544 -18.546 -13.641 1.00 70.88 269 LEU A N 1
ATOM 2195 C CA . LEU A 1 269 ? 16.442 -18.237 -14.555 1.00 70.88 269 LEU A CA 1
ATOM 2196 C C . LEU A 1 269 ? 16.218 -19.341 -15.593 1.00 70.88 269 LEU A C 1
ATOM 2198 O O . LEU A 1 269 ? 15.077 -19.747 -15.813 1.00 70.88 269 LEU A O 1
ATOM 2202 N N . LYS A 1 270 ? 17.294 -19.893 -16.172 1.00 70.88 270 LYS A N 1
ATOM 2203 C CA . LYS A 1 270 ? 17.193 -21.034 -17.098 1.00 70.88 270 LYS A CA 1
ATOM 2204 C C . LYS A 1 270 ? 16.578 -22.262 -16.433 1.00 70.88 270 LYS A C 1
ATOM 2206 O O . LYS A 1 270 ? 15.810 -22.958 -17.084 1.00 70.88 270 LYS A O 1
ATOM 2211 N N . SER A 1 271 ? 16.884 -22.519 -15.160 1.00 70.56 271 SER A N 1
ATOM 2212 C CA . SER A 1 271 ? 16.278 -23.631 -14.410 1.00 70.56 271 SER A CA 1
ATOM 2213 C C . SER A 1 271 ? 14.769 -23.459 -14.181 1.00 70.56 271 SER A C 1
ATOM 2215 O O . SER A 1 271 ? 14.063 -24.442 -13.969 1.00 70.56 271 SER A O 1
ATOM 2217 N N . LEU A 1 272 ? 14.274 -22.220 -14.266 1.00 66.44 272 LEU A N 1
ATOM 2218 C CA . LEU A 1 272 ? 12.859 -21.856 -14.194 1.00 66.44 272 LEU A CA 1
ATOM 2219 C C . LEU A 1 272 ? 12.207 -21.721 -15.584 1.00 66.44 272 LEU A C 1
ATOM 2221 O O . LEU A 1 272 ? 11.124 -21.148 -15.686 1.00 66.44 272 LEU A O 1
ATOM 2225 N N . ASP A 1 273 ? 12.872 -22.188 -16.649 1.00 64.81 273 ASP A N 1
ATOM 2226 C CA . ASP A 1 273 ? 12.473 -21.985 -18.051 1.00 64.81 273 ASP A CA 1
ATOM 2227 C C . ASP A 1 273 ? 12.224 -20.502 -18.409 1.00 64.81 273 ASP A C 1
ATOM 2229 O O . ASP A 1 273 ? 11.440 -20.170 -19.301 1.00 64.81 273 ASP A O 1
ATOM 2233 N N . MET A 1 274 ? 12.910 -19.585 -17.719 1.00 64.75 274 MET A N 1
ATOM 2234 C CA . MET A 1 274 ? 12.787 -18.143 -17.904 1.00 64.75 274 MET A CA 1
ATOM 2235 C C . MET A 1 274 ? 14.019 -17.604 -18.634 1.00 64.75 274 MET A C 1
ATOM 2237 O O . MET A 1 274 ? 15.146 -17.683 -18.150 1.00 64.75 274 MET A O 1
ATOM 2241 N N . GLY A 1 275 ? 13.819 -17.060 -19.832 1.00 71.06 275 GLY A N 1
ATOM 2242 C CA . GLY A 1 275 ? 14.865 -16.385 -20.589 1.00 71.06 275 GLY A CA 1
ATOM 2243 C C . GLY A 1 275 ? 14.916 -14.881 -20.318 1.00 71.06 275 GLY A C 1
ATOM 2244 O O . GLY A 1 275 ? 14.183 -14.319 -19.501 1.00 71.06 275 GLY A O 1
ATOM 2245 N N . ARG A 1 276 ? 15.806 -14.198 -21.048 1.00 77.44 276 ARG A N 1
ATOM 2246 C CA . ARG A 1 276 ? 16.005 -12.743 -20.930 1.00 77.44 276 ARG A CA 1
ATOM 2247 C C . ARG A 1 276 ? 14.736 -11.956 -21.267 1.00 77.44 276 ARG A C 1
ATOM 2249 O O . ARG A 1 276 ? 14.412 -10.980 -20.601 1.00 77.44 276 ARG A O 1
ATOM 2256 N N . ILE A 1 277 ? 14.017 -12.395 -22.299 1.00 75.19 277 ILE A N 1
ATOM 2257 C CA . ILE A 1 277 ? 12.791 -11.745 -22.775 1.00 75.19 277 ILE A CA 1
ATOM 2258 C C . ILE A 1 277 ? 11.680 -11.916 -21.747 1.00 75.19 277 ILE A C 1
ATOM 2260 O O . ILE A 1 277 ? 10.971 -10.961 -21.450 1.00 75.19 277 ILE A O 1
ATOM 2264 N N . GLU A 1 278 ? 11.547 -13.116 -21.188 1.00 73.50 278 GLU A N 1
ATOM 2265 C CA . GLU A 1 278 ? 10.539 -13.448 -20.189 1.00 73.50 278 GLU A CA 1
ATOM 2266 C C . GLU A 1 278 ? 10.719 -12.598 -18.927 1.00 73.50 278 GLU A C 1
ATOM 2268 O O . GLU A 1 278 ? 9.736 -12.044 -18.436 1.00 73.50 278 GLU A O 1
ATOM 2273 N N . LEU A 1 279 ? 11.960 -12.398 -18.464 1.00 80.56 279 LEU A N 1
ATOM 2274 C CA . LEU A 1 279 ? 12.265 -11.497 -17.347 1.00 80.56 279 LEU A CA 1
ATOM 2275 C C . LEU A 1 279 ? 11.856 -10.046 -17.647 1.00 80.56 279 LEU A C 1
ATOM 2277 O O . LEU A 1 279 ? 11.229 -9.381 -16.821 1.00 80.56 279 LEU A O 1
ATOM 2281 N N . MET A 1 280 ? 12.191 -9.544 -18.836 1.00 84.44 280 MET A N 1
ATOM 2282 C CA . MET A 1 280 ? 11.848 -8.177 -19.230 1.00 84.44 280 MET A CA 1
ATOM 2283 C C . MET A 1 280 ? 10.333 -7.985 -19.348 1.00 84.44 280 MET A C 1
ATOM 2285 O O . MET A 1 280 ? 9.804 -6.982 -18.874 1.00 84.44 280 MET A O 1
ATOM 2289 N N . ILE A 1 281 ? 9.621 -8.963 -19.918 1.00 77.62 281 ILE A N 1
ATOM 2290 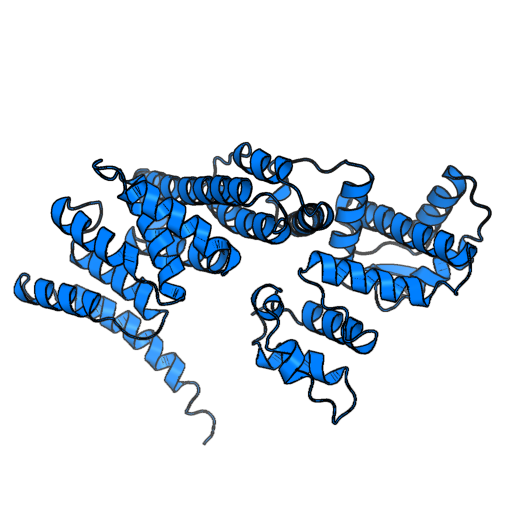C CA . ILE A 1 281 ? 8.154 -8.970 -19.989 1.00 77.62 281 ILE A CA 1
ATOM 2291 C C . ILE A 1 281 ? 7.553 -9.004 -18.591 1.00 77.62 281 ILE A C 1
ATOM 2293 O O . ILE A 1 281 ? 6.626 -8.244 -18.314 1.00 77.62 281 ILE A O 1
ATOM 2297 N N . PHE A 1 282 ? 8.071 -9.863 -17.714 1.00 78.75 282 PHE A N 1
ATOM 2298 C CA . PHE A 1 282 ? 7.628 -9.947 -16.331 1.00 78.75 282 PHE A CA 1
ATOM 2299 C C . PHE A 1 282 ? 7.717 -8.576 -15.653 1.00 78.75 282 PHE A C 1
ATOM 2301 O O . PHE A 1 282 ? 6.726 -8.102 -15.097 1.00 78.75 282 PHE A O 1
ATOM 2308 N N . MET A 1 283 ? 8.848 -7.882 -15.794 1.00 85.69 283 MET A N 1
ATOM 2309 C CA . MET A 1 283 ? 9.014 -6.544 -15.226 1.00 85.69 283 MET A CA 1
ATOM 2310 C C . MET A 1 283 ? 8.124 -5.489 -15.888 1.00 85.69 283 MET A C 1
ATOM 2312 O O . MET A 1 283 ? 7.531 -4.677 -15.178 1.00 85.69 283 MET A O 1
ATOM 2316 N N . CYS A 1 284 ? 7.931 -5.533 -17.212 1.00 84.00 284 CYS A N 1
ATOM 2317 C CA . CYS A 1 284 ? 6.937 -4.694 -17.888 1.00 84.00 284 CYS A CA 1
ATOM 2318 C C . CYS A 1 284 ? 5.534 -4.899 -17.298 1.00 84.00 284 CYS A C 1
ATOM 2320 O O . CYS A 1 284 ? 4.830 -3.919 -17.063 1.00 84.00 284 CYS A O 1
ATOM 2322 N N . ILE A 1 285 ? 5.127 -6.148 -17.040 1.00 78.12 285 ILE A N 1
ATOM 2323 C CA . ILE A 1 285 ? 3.821 -6.474 -16.452 1.00 78.12 285 ILE A CA 1
ATOM 2324 C C . ILE A 1 285 ? 3.725 -5.927 -15.027 1.00 78.12 285 ILE A C 1
ATOM 2326 O O . ILE A 1 285 ? 2.738 -5.263 -14.716 1.00 78.12 285 ILE A O 1
ATOM 2330 N N . VAL A 1 286 ? 4.735 -6.163 -14.184 1.00 81.56 286 VAL A N 1
ATOM 2331 C CA . VAL A 1 286 ? 4.762 -5.675 -12.794 1.00 81.56 286 VAL A CA 1
ATOM 2332 C C . VAL A 1 286 ? 4.628 -4.154 -12.754 1.00 81.56 286 VAL A C 1
ATOM 2334 O O . VAL A 1 286 ? 3.749 -3.629 -12.073 1.00 81.56 286 VAL A O 1
ATOM 2337 N N . ILE A 1 287 ? 5.445 -3.433 -13.524 1.00 89.38 287 ILE A N 1
ATOM 2338 C CA . ILE A 1 287 ? 5.421 -1.965 -13.537 1.00 89.38 287 ILE A CA 1
ATOM 2339 C C . ILE A 1 287 ? 4.096 -1.460 -14.108 1.00 89.38 287 ILE A C 1
ATOM 2341 O O . ILE A 1 287 ? 3.479 -0.582 -13.509 1.00 89.38 287 ILE A O 1
ATOM 2345 N N . SER A 1 288 ? 3.597 -2.061 -15.191 1.00 83.50 288 SER A N 1
ATOM 2346 C CA . SER A 1 288 ? 2.315 -1.667 -15.784 1.00 83.50 288 SER A CA 1
ATOM 2347 C C . SER A 1 288 ? 1.152 -1.859 -14.809 1.00 83.50 288 SER A C 1
ATOM 2349 O O . SER A 1 288 ? 0.282 -0.997 -14.710 1.00 83.50 288 SER A O 1
ATOM 2351 N N . GLN A 1 289 ? 1.123 -2.955 -14.047 1.00 78.94 289 GLN A N 1
ATOM 2352 C CA . GLN A 1 289 ? 0.079 -3.196 -13.043 1.00 78.94 289 GLN A CA 1
ATOM 2353 C C . GLN A 1 289 ? 0.121 -2.182 -11.894 1.00 78.94 289 GLN A C 1
ATOM 2355 O O . GLN A 1 289 ? -0.925 -1.820 -11.357 1.00 78.94 289 GLN A O 1
ATOM 2360 N N . CYS A 1 290 ? 1.313 -1.719 -11.528 1.00 83.19 290 CYS A N 1
ATOM 2361 C CA . CYS A 1 290 ? 1.512 -0.812 -10.404 1.00 83.19 290 CYS A CA 1
ATOM 2362 C C . CYS A 1 290 ? 1.341 0.666 -10.787 1.00 83.19 290 CYS A C 1
ATOM 2364 O O . CYS A 1 290 ? 0.801 1.438 -9.999 1.00 83.19 290 CYS A O 1
ATOM 2366 N N . TYR A 1 291 ? 1.763 1.061 -11.991 1.00 88.88 291 TYR A N 1
ATOM 2367 C CA . TYR A 1 291 ? 1.916 2.465 -12.385 1.00 88.88 291 TYR A CA 1
ATOM 2368 C C . TYR A 1 291 ? 1.012 2.913 -13.545 1.00 88.88 291 TYR A C 1
ATOM 2370 O O . TYR A 1 291 ? 1.088 4.066 -13.953 1.00 88.88 291 TYR A O 1
ATOM 2378 N N . SER A 1 292 ? 0.098 2.075 -14.049 1.00 84.00 292 SER A N 1
ATOM 2379 C CA . SER A 1 292 ? -0.864 2.462 -15.106 1.00 84.00 292 SER A CA 1
ATOM 2380 C C . SER A 1 292 ? -2.041 3.328 -14.623 1.00 84.00 292 SER A C 1
ATOM 2382 O O . SER A 1 292 ? -3.048 3.453 -15.314 1.00 84.00 292 SER A O 1
ATOM 2384 N N . TYR A 1 293 ? -1.953 3.962 -13.455 1.00 83.19 293 TYR A N 1
ATOM 2385 C CA . TYR A 1 293 ? -2.971 4.908 -12.989 1.00 83.19 293 TYR A CA 1
ATOM 2386 C C . TYR A 1 293 ? -2.770 6.273 -13.649 1.00 83.19 293 TYR A C 1
ATOM 2388 O O . TYR A 1 293 ? -1.637 6.706 -13.824 1.00 83.19 293 TYR A O 1
ATOM 2396 N N . ASP A 1 294 ? -3.853 6.981 -13.993 1.00 85.12 294 ASP A N 1
ATOM 2397 C CA . ASP A 1 294 ? -3.789 8.329 -14.609 1.00 85.12 294 ASP A CA 1
ATOM 2398 C C . ASP A 1 294 ? -2.960 9.314 -13.777 1.00 85.12 294 ASP A C 1
ATOM 2400 O O . ASP A 1 294 ? -2.298 10.198 -14.316 1.00 85.12 294 ASP A O 1
ATOM 2404 N N . PHE A 1 295 ? -2.937 9.098 -12.459 1.00 87.94 295 PHE A N 1
ATOM 2405 C CA . PHE A 1 295 ? -2.105 9.833 -11.517 1.00 87.94 295 PHE A CA 1
ATOM 2406 C C . PHE A 1 295 ? -0.617 9.850 -11.894 1.00 87.94 295 PHE A C 1
ATOM 2408 O O . PHE A 1 295 ? 0.036 10.845 -11.620 1.00 87.94 295 PHE A O 1
ATOM 2415 N N . PHE A 1 296 ? -0.080 8.802 -12.529 1.00 93.44 296 PHE A N 1
ATOM 2416 C CA . PHE A 1 296 ? 1.347 8.694 -12.853 1.00 93.44 296 PHE A CA 1
ATOM 2417 C C . PHE A 1 296 ? 1.708 9.127 -14.279 1.00 93.44 296 PHE A C 1
ATOM 2419 O O . PHE A 1 296 ? 2.893 9.274 -14.579 1.00 93.44 296 PHE A O 1
ATOM 2426 N N . ASP A 1 297 ? 0.732 9.370 -15.159 1.00 92.00 297 ASP A N 1
ATOM 2427 C CA . ASP A 1 297 ? 0.983 9.583 -16.593 1.00 92.00 297 ASP A CA 1
ATOM 2428 C C . ASP A 1 297 ? 1.929 10.754 -16.855 1.00 92.00 297 ASP A C 1
ATOM 2430 O O . ASP A 1 297 ? 2.853 10.650 -17.661 1.00 92.00 297 ASP A O 1
ATOM 2434 N N . LYS A 1 298 ? 1.736 11.865 -16.137 1.00 94.88 298 LYS A N 1
ATOM 2435 C CA . LYS A 1 298 ? 2.612 13.034 -16.252 1.00 94.88 298 LYS A CA 1
ATOM 2436 C C . LYS A 1 298 ? 4.047 12.707 -15.824 1.00 94.88 298 LYS A C 1
ATOM 2438 O O . LYS A 1 298 ? 4.981 13.137 -16.490 1.00 94.88 298 LYS A O 1
ATOM 2443 N N . ALA A 1 299 ? 4.223 11.930 -14.753 1.00 96.69 299 ALA A N 1
ATOM 2444 C CA . ALA A 1 299 ? 5.552 11.573 -14.257 1.00 96.69 299 ALA A CA 1
ATOM 2445 C C . ALA A 1 299 ? 6.269 10.637 -15.238 1.00 96.69 299 ALA A C 1
ATOM 2447 O O . ALA A 1 299 ? 7.420 10.872 -15.592 1.00 96.69 299 ALA A O 1
ATOM 2448 N N . LEU A 1 300 ? 5.554 9.625 -15.740 1.00 96.62 300 LEU A N 1
ATOM 2449 C CA . LEU A 1 300 ? 6.052 8.688 -16.748 1.00 96.62 300 LEU A CA 1
ATOM 2450 C C . LEU A 1 300 ? 6.507 9.410 -18.023 1.00 96.62 300 LEU A C 1
ATOM 2452 O O . LEU A 1 300 ? 7.592 9.125 -18.530 1.00 96.62 300 LEU A O 1
ATOM 2456 N N . ARG A 1 301 ? 5.712 10.372 -18.512 1.00 95.19 301 ARG A N 1
ATOM 2457 C CA . ARG A 1 301 ? 6.079 11.200 -19.670 1.00 95.19 301 ARG A CA 1
ATOM 2458 C C . ARG A 1 301 ? 7.289 12.076 -19.385 1.00 95.19 301 ARG A C 1
ATOM 2460 O O . ARG A 1 301 ? 8.229 12.066 -20.163 1.00 95.19 301 ARG A O 1
ATOM 2467 N N . ASN A 1 302 ? 7.319 12.764 -18.246 1.00 95.25 302 ASN A N 1
ATOM 2468 C CA . ASN A 1 302 ? 8.449 13.620 -17.887 1.00 95.25 302 ASN A CA 1
ATOM 2469 C C . ASN A 1 302 ? 9.769 12.837 -17.828 1.00 95.25 302 ASN A C 1
ATOM 2471 O O . ASN A 1 302 ? 10.793 13.319 -18.312 1.00 95.25 302 ASN A O 1
ATOM 2475 N N . ILE A 1 303 ? 9.747 11.611 -17.301 1.00 94.69 303 ILE A N 1
ATOM 2476 C CA . ILE A 1 303 ? 10.925 10.735 -17.294 1.00 94.69 303 ILE A CA 1
ATOM 2477 C C . ILE A 1 303 ? 11.299 10.326 -18.720 1.00 94.69 303 ILE A C 1
ATOM 2479 O O . ILE A 1 303 ? 12.463 10.443 -19.101 1.00 94.69 303 ILE A O 1
ATOM 2483 N N . GLY A 1 304 ? 10.332 9.883 -19.529 1.00 92.69 304 GLY A N 1
ATOM 2484 C CA . GLY A 1 304 ? 10.578 9.510 -20.924 1.00 92.69 304 GLY A CA 1
ATOM 2485 C C . GLY A 1 304 ? 11.127 10.668 -21.767 1.00 92.69 304 GLY A C 1
ATOM 2486 O O . GLY A 1 304 ? 12.075 10.490 -22.531 1.00 92.69 304 GLY A O 1
ATOM 2487 N N . ASP A 1 305 ? 10.588 11.871 -21.591 1.00 92.31 305 ASP A N 1
ATOM 2488 C CA . ASP A 1 305 ? 11.032 13.093 -22.267 1.00 92.31 305 ASP A CA 1
ATOM 2489 C C . ASP A 1 305 ? 12.429 13.514 -21.800 1.00 92.31 305 ASP A C 1
ATOM 2491 O O . ASP A 1 305 ? 13.253 13.903 -22.620 1.00 92.31 305 ASP A O 1
ATOM 2495 N N . THR A 1 306 ? 12.745 13.357 -20.511 1.00 91.50 306 THR A N 1
ATOM 2496 C CA . THR A 1 306 ? 14.097 13.611 -19.981 1.00 91.50 306 THR A CA 1
ATOM 2497 C C . THR A 1 306 ? 15.121 12.652 -20.583 1.00 91.50 306 THR A C 1
ATOM 2499 O O . THR A 1 306 ? 16.196 13.083 -20.994 1.00 91.50 306 THR A O 1
ATOM 2502 N N . ILE A 1 307 ? 14.785 11.362 -20.689 1.00 89.56 307 ILE A N 1
ATOM 2503 C CA . ILE A 1 307 ? 15.669 10.364 -21.302 1.00 89.56 307 ILE A CA 1
ATOM 2504 C C . ILE A 1 307 ? 15.892 10.687 -22.788 1.00 89.56 307 ILE A C 1
ATOM 2506 O O . ILE A 1 307 ? 17.006 10.561 -23.285 1.00 89.56 307 ILE A O 1
ATOM 2510 N N . THR A 1 308 ? 14.847 11.115 -23.504 1.00 86.81 308 THR A N 1
ATOM 2511 C CA . THR A 1 308 ? 14.887 11.323 -24.964 1.00 86.81 308 THR A CA 1
ATOM 2512 C C . THR A 1 308 ? 15.307 12.728 -25.408 1.00 86.81 308 THR A C 1
ATOM 2514 O O . THR A 1 308 ? 15.641 12.910 -26.579 1.00 86.81 308 THR A O 1
ATOM 2517 N N . GLY A 1 309 ? 15.284 13.714 -24.507 1.00 77.19 309 GLY A N 1
ATOM 2518 C CA . GLY A 1 309 ? 15.557 15.125 -24.790 1.00 77.19 309 GLY A CA 1
ATOM 2519 C C . GLY A 1 309 ? 17.041 15.484 -24.900 1.00 77.19 309 GLY A C 1
ATOM 2520 O O . GLY A 1 309 ? 17.379 16.463 -25.565 1.00 77.19 309 GLY A O 1
ATOM 2521 N N . ASP A 1 310 ? 17.932 14.676 -24.321 1.00 61.66 310 ASP A N 1
ATOM 2522 C CA . ASP A 1 310 ? 19.378 14.841 -24.465 1.00 61.66 310 ASP A CA 1
ATOM 2523 C C . ASP A 1 310 ? 19.884 14.077 -25.700 1.00 61.66 310 ASP A C 1
ATOM 2525 O O . ASP A 1 310 ? 19.578 12.905 -25.898 1.00 61.66 310 ASP A O 1
ATOM 2529 N N . THR A 1 311 ? 20.752 14.698 -26.506 1.00 53.28 311 THR A N 1
ATOM 2530 C CA . THR A 1 311 ? 21.476 14.089 -27.647 1.00 53.28 311 THR A CA 1
ATOM 2531 C C . THR A 1 311 ? 22.488 13.008 -27.227 1.00 53.28 311 THR A C 1
ATOM 2533 O O . THR A 1 311 ? 23.514 12.812 -27.883 1.00 53.28 311 THR A O 1
ATOM 2536 N N . LYS A 1 312 ? 22.266 12.359 -26.085 1.00 59.16 312 LYS A N 1
ATOM 2537 C CA . LYS A 1 312 ? 23.137 11.340 -25.522 1.00 59.16 312 LYS A CA 1
ATOM 2538 C C . LYS A 1 312 ? 22.793 9.984 -26.106 1.00 59.16 312 LYS A C 1
ATOM 2540 O O . LYS A 1 312 ? 21.651 9.649 -26.404 1.00 59.16 312 LYS A O 1
ATOM 2545 N N . GLU A 1 313 ? 23.831 9.181 -26.237 1.00 70.69 313 GLU A N 1
ATOM 2546 C CA . GLU A 1 313 ? 23.672 7.754 -26.388 1.00 70.69 313 GLU A CA 1
ATOM 2547 C C . GLU A 1 313 ? 22.864 7.186 -25.212 1.00 70.69 313 GLU A C 1
ATOM 2549 O O . GLU A 1 313 ? 23.268 7.356 -24.065 1.00 70.69 313 GLU A O 1
ATOM 2554 N N . PHE A 1 314 ? 21.751 6.497 -25.494 1.00 77.31 314 PHE A N 1
ATOM 2555 C CA . PHE A 1 314 ? 21.002 5.779 -24.459 1.00 77.31 314 PHE A CA 1
ATOM 2556 C C . PHE A 1 314 ? 21.897 4.740 -23.789 1.00 77.31 314 PHE A C 1
ATOM 2558 O O . PHE A 1 314 ? 22.472 3.892 -24.484 1.00 77.31 314 PHE A O 1
ATOM 2565 N N . SER A 1 315 ? 21.987 4.803 -22.460 1.00 85.25 315 SER A N 1
ATOM 2566 C CA . SER A 1 315 ? 22.550 3.714 -21.668 1.00 85.25 315 SER A CA 1
ATOM 2567 C C . SER A 1 315 ? 21.607 2.507 -21.665 1.00 85.25 315 SER A C 1
ATOM 2569 O O . SER A 1 315 ? 20.426 2.604 -22.015 1.00 85.25 315 SER A O 1
ATOM 2571 N N . ASP A 1 316 ? 22.115 1.355 -21.239 1.00 84.75 316 ASP A N 1
ATOM 2572 C CA . ASP A 1 316 ? 21.305 0.143 -21.098 1.00 84.75 316 ASP A CA 1
ATOM 2573 C C . ASP A 1 316 ? 20.182 0.321 -20.067 1.00 84.75 316 ASP A C 1
ATOM 2575 O O . ASP A 1 316 ? 19.059 -0.154 -20.263 1.00 84.75 316 ASP A O 1
ATOM 2579 N N . THR A 1 317 ? 20.466 1.072 -18.998 1.00 89.81 317 THR A N 1
ATOM 2580 C CA . THR A 1 317 ? 19.477 1.456 -17.989 1.00 89.81 317 THR A CA 1
ATOM 2581 C C . THR A 1 317 ? 18.401 2.336 -18.616 1.00 89.81 317 THR A C 1
ATOM 2583 O O . THR A 1 317 ? 17.221 2.019 -18.485 1.00 89.81 317 THR A O 1
ATOM 2586 N N . ASP A 1 318 ? 18.776 3.382 -19.360 1.00 89.88 318 ASP A N 1
ATOM 2587 C CA . ASP A 1 318 ? 17.820 4.275 -20.036 1.00 89.88 318 ASP A CA 1
ATOM 2588 C C . ASP A 1 318 ? 16.902 3.518 -20.992 1.00 89.88 318 ASP A C 1
ATOM 2590 O O . ASP A 1 318 ? 15.697 3.774 -21.049 1.00 89.88 318 ASP A O 1
ATOM 2594 N N . TRP A 1 319 ? 17.460 2.546 -21.713 1.00 87.25 319 TRP A N 1
ATOM 2595 C CA . TRP A 1 319 ? 16.694 1.719 -22.630 1.00 87.25 319 TRP A CA 1
ATOM 2596 C C . TRP A 1 319 ? 15.635 0.877 -21.902 1.00 87.25 319 TRP A C 1
ATOM 2598 O O . TRP A 1 319 ? 14.479 0.841 -22.328 1.00 87.25 319 TRP A O 1
ATOM 2608 N N . LEU A 1 320 ? 15.985 0.255 -20.771 1.00 90.25 320 LEU A N 1
ATOM 2609 C CA . LEU A 1 320 ? 15.025 -0.493 -19.952 1.00 90.25 320 LEU A CA 1
ATOM 2610 C C . LEU A 1 320 ? 13.988 0.412 -19.285 1.00 90.25 320 LEU A C 1
ATOM 2612 O O . LEU A 1 320 ? 12.807 0.063 -19.264 1.00 90.25 320 LEU A O 1
ATOM 2616 N N . LYS A 1 321 ? 14.386 1.592 -18.794 1.00 93.75 321 LYS A N 1
ATOM 2617 C CA . LYS A 1 321 ? 13.441 2.586 -18.262 1.00 93.75 321 LYS A CA 1
ATOM 2618 C C . LYS A 1 321 ? 12.403 2.955 -19.318 1.00 93.75 321 LYS A C 1
ATOM 2620 O O . LYS A 1 321 ? 11.204 2.879 -19.051 1.00 93.75 321 LYS A O 1
ATOM 2625 N N . LEU A 1 322 ? 12.853 3.301 -20.528 1.00 90.69 322 LEU A N 1
ATOM 2626 C CA . LEU A 1 322 ? 11.966 3.608 -21.648 1.00 90.69 322 LEU A CA 1
ATOM 2627 C C . LEU A 1 322 ? 11.074 2.419 -21.996 1.00 90.69 322 LEU A C 1
ATOM 2629 O O . LEU A 1 322 ? 9.880 2.616 -22.203 1.00 90.69 322 LEU A O 1
ATOM 2633 N N . LEU A 1 323 ? 11.607 1.194 -22.015 1.00 89.06 323 LEU A N 1
ATOM 2634 C CA . LEU A 1 323 ? 10.812 -0.010 -22.246 1.00 89.06 323 LEU A CA 1
ATOM 2635 C C . LEU A 1 323 ? 9.669 -0.128 -21.228 1.00 89.06 323 LEU A C 1
ATOM 2637 O O . LEU A 1 323 ? 8.519 -0.311 -21.627 1.00 89.06 323 LEU A O 1
ATOM 2641 N N . PHE A 1 324 ? 9.949 0.031 -19.936 1.00 92.50 324 PHE A N 1
ATOM 2642 C CA . PHE A 1 324 ? 8.938 -0.063 -18.881 1.00 92.50 324 PHE A CA 1
ATOM 2643 C C . PHE A 1 324 ? 7.897 1.056 -18.942 1.00 92.50 324 PHE A C 1
ATOM 2645 O O . PHE A 1 324 ? 6.698 0.782 -18.835 1.00 92.50 324 PHE A O 1
ATOM 2652 N N . ILE A 1 325 ? 8.334 2.296 -19.174 1.00 93.38 325 ILE A N 1
ATOM 2653 C CA . ILE A 1 325 ? 7.449 3.453 -19.369 1.00 93.38 325 ILE A CA 1
ATOM 2654 C C . ILE A 1 325 ? 6.546 3.217 -20.578 1.00 93.38 325 ILE A C 1
ATOM 2656 O O . ILE A 1 325 ? 5.329 3.378 -20.495 1.00 93.38 325 ILE A O 1
ATOM 2660 N N . SER A 1 326 ? 7.133 2.773 -21.689 1.00 87.50 326 SER A N 1
ATOM 2661 C CA . SER A 1 326 ? 6.418 2.530 -22.935 1.00 87.50 326 SER A CA 1
ATOM 2662 C C . SER A 1 326 ? 5.378 1.420 -22.794 1.00 87.50 326 SER A C 1
ATOM 2664 O O . SER A 1 326 ? 4.247 1.594 -23.236 1.00 87.50 326 SER A O 1
ATOM 2666 N N . ALA A 1 327 ? 5.712 0.323 -22.106 1.00 83.94 327 ALA A N 1
ATOM 2667 C CA . ALA A 1 327 ? 4.774 -0.755 -21.824 1.00 83.94 327 ALA A CA 1
ATOM 2668 C C . ALA A 1 327 ? 3.614 -0.275 -20.941 1.00 83.94 327 ALA A C 1
ATOM 2670 O O . ALA A 1 327 ? 2.459 -0.588 -21.224 1.00 83.94 327 ALA A O 1
ATOM 2671 N N . THR A 1 328 ? 3.916 0.538 -19.925 1.00 86.38 328 THR A N 1
ATOM 2672 C CA . THR A 1 328 ? 2.918 1.079 -18.992 1.00 86.38 328 THR A CA 1
ATOM 2673 C C . THR A 1 328 ? 1.940 2.022 -19.694 1.00 86.38 328 THR A C 1
ATOM 2675 O O . THR A 1 328 ? 0.729 1.895 -19.520 1.00 86.38 328 THR A O 1
ATOM 2678 N N . LEU A 1 329 ? 2.441 2.935 -20.530 1.00 84.12 329 LEU A N 1
ATOM 2679 C CA . LEU A 1 329 ? 1.618 3.880 -21.291 1.00 84.12 329 LEU A CA 1
ATOM 2680 C C . LEU A 1 329 ? 0.851 3.199 -22.440 1.00 84.12 329 LEU A C 1
ATOM 2682 O O . LEU A 1 329 ? -0.296 3.562 -22.719 1.00 84.12 329 LEU A O 1
ATOM 2686 N N . ALA A 1 330 ? 1.413 2.145 -23.039 1.00 79.81 330 ALA A N 1
ATOM 2687 C CA . ALA A 1 330 ? 0.747 1.362 -24.080 1.00 79.81 330 ALA A CA 1
ATOM 2688 C C . ALA A 1 330 ? -0.520 0.655 -23.579 1.00 79.81 330 ALA A C 1
ATOM 2690 O O . ALA A 1 330 ? -1.446 0.454 -24.366 1.00 79.81 330 ALA A O 1
ATOM 2691 N N . VAL A 1 331 ? -0.626 0.351 -22.275 1.00 71.94 331 VAL A N 1
ATOM 2692 C CA . VAL A 1 331 ? -1.877 -0.153 -21.670 1.00 71.94 331 VAL A CA 1
ATOM 2693 C C . VAL A 1 331 ? -3.055 0.793 -21.915 1.00 71.94 331 VAL A C 1
ATOM 2695 O O . VAL A 1 331 ? -4.197 0.347 -22.008 1.00 71.94 331 VAL A O 1
ATOM 2698 N N . LYS A 1 332 ? -2.777 2.089 -22.076 1.00 72.06 332 LYS A N 1
ATOM 2699 C CA . LYS A 1 332 ? -3.766 3.141 -22.333 1.00 72.06 332 LYS A CA 1
ATOM 2700 C C . LYS A 1 332 ? -3.827 3.582 -23.797 1.00 72.06 332 LYS A C 1
ATOM 2702 O O . LYS A 1 332 ? -4.498 4.560 -24.110 1.00 72.06 332 LYS A O 1
ATOM 2707 N N . GLY A 1 333 ? -3.135 2.878 -24.691 1.00 71.69 333 GLY A N 1
ATOM 2708 C CA . GLY A 1 333 ? -3.090 3.197 -26.117 1.00 71.69 333 GLY A CA 1
ATOM 2709 C C . GLY A 1 333 ? -2.087 4.286 -26.507 1.00 71.69 333 GLY A C 1
ATOM 2710 O O . GLY A 1 333 ? -2.136 4.758 -27.640 1.00 71.69 333 GLY A O 1
ATOM 2711 N N . ASP A 1 334 ? -1.173 4.680 -25.616 1.00 77.81 334 ASP A N 1
ATOM 2712 C CA . ASP A 1 334 ? -0.096 5.610 -25.957 1.00 77.81 334 ASP A CA 1
ATOM 2713 C C . ASP A 1 334 ? 1.166 4.867 -26.417 1.00 77.81 334 ASP A C 1
ATOM 2715 O O . ASP A 1 334 ? 1.750 4.073 -25.680 1.00 77.81 334 ASP A O 1
ATOM 2719 N N . SER A 1 335 ? 1.591 5.145 -27.651 1.00 77.06 335 SER A N 1
ATOM 2720 C CA . SER A 1 335 ? 2.725 4.494 -28.306 1.00 77.06 335 SER A CA 1
ATOM 2721 C C . SER A 1 335 ? 3.944 5.396 -28.541 1.00 77.06 335 SER A C 1
ATOM 2723 O O . SER A 1 335 ? 4.870 4.960 -29.226 1.00 77.06 335 SER A O 1
ATOM 2725 N N . GLN A 1 336 ? 3.981 6.624 -28.008 1.00 79.44 336 GLN A N 1
ATOM 2726 C CA . GLN A 1 336 ? 5.021 7.620 -28.328 1.00 79.44 336 GLN A CA 1
ATOM 2727 C C . GLN A 1 336 ? 6.452 7.082 -28.137 1.00 79.44 336 GLN A C 1
ATOM 2729 O O . GLN A 1 336 ? 7.268 7.123 -29.058 1.00 79.44 336 GLN A O 1
ATOM 2734 N N . TYR A 1 337 ? 6.766 6.538 -26.958 1.00 81.19 337 TYR A N 1
ATOM 2735 C CA . TYR A 1 337 ? 8.125 6.070 -26.645 1.00 81.19 337 TYR A CA 1
ATOM 2736 C C . TYR A 1 337 ? 8.501 4.766 -27.357 1.00 81.19 337 TYR A C 1
ATOM 2738 O O . TYR A 1 337 ? 9.682 4.459 -27.502 1.00 81.19 337 TYR A O 1
ATOM 2746 N N . ILE A 1 338 ? 7.525 4.010 -27.859 1.00 73.19 338 ILE A N 1
ATOM 2747 C CA . ILE A 1 338 ? 7.774 2.751 -28.573 1.00 73.19 338 ILE A CA 1
ATOM 2748 C C . ILE A 1 338 ? 8.422 3.021 -29.925 1.00 73.19 338 ILE A C 1
ATOM 2750 O O . ILE A 1 338 ? 9.371 2.330 -30.310 1.00 73.19 338 ILE A O 1
ATOM 2754 N N . ASP A 1 339 ? 7.946 4.047 -30.629 1.00 70.31 339 ASP A N 1
ATOM 2755 C CA . ASP A 1 339 ? 8.525 4.458 -31.906 1.00 70.31 339 ASP A CA 1
ATOM 2756 C C . ASP A 1 339 ? 9.993 4.889 -31.720 1.00 70.31 339 ASP A C 1
ATOM 2758 O O . ASP A 1 339 ? 10.859 4.547 -32.531 1.00 70.31 339 ASP A O 1
ATOM 2762 N N . ILE A 1 340 ? 10.293 5.548 -30.595 1.00 76.00 340 ILE A N 1
ATOM 2763 C CA . ILE A 1 340 ? 11.647 5.971 -30.218 1.00 76.00 340 ILE A CA 1
ATOM 2764 C C . ILE A 1 340 ? 12.539 4.762 -29.910 1.00 76.00 340 ILE A C 1
ATOM 2766 O O . ILE A 1 340 ? 13.634 4.657 -30.468 1.00 76.00 340 ILE A O 1
ATOM 2770 N N . ILE A 1 341 ? 12.080 3.825 -29.073 1.00 74.69 341 ILE A N 1
ATOM 2771 C CA . ILE A 1 341 ? 12.819 2.593 -28.747 1.00 74.69 341 ILE A CA 1
ATOM 2772 C C . ILE A 1 341 ? 13.132 1.813 -30.022 1.00 74.69 341 ILE A C 1
ATOM 2774 O O . ILE A 1 341 ? 14.273 1.415 -30.241 1.00 74.69 341 ILE A O 1
ATOM 2778 N N . THR A 1 342 ? 12.135 1.633 -30.888 1.00 68.12 342 THR A N 1
ATOM 2779 C CA . THR A 1 342 ? 12.266 0.839 -32.115 1.00 68.12 342 THR A CA 1
ATOM 2780 C C . THR A 1 342 ? 13.300 1.439 -33.063 1.00 68.12 342 THR A C 1
ATOM 2782 O O . THR A 1 342 ? 14.120 0.710 -33.622 1.00 68.12 342 THR A O 1
ATOM 2785 N N . LYS A 1 343 ? 13.296 2.767 -33.231 1.00 67.69 343 LYS A N 1
ATOM 2786 C CA . LYS A 1 343 ? 14.263 3.465 -34.085 1.00 67.69 343 LYS A CA 1
ATOM 2787 C C . LYS A 1 343 ? 15.694 3.312 -33.560 1.00 67.69 343 LYS A C 1
ATOM 2789 O O . LYS A 1 343 ? 16.571 2.899 -34.312 1.00 67.69 343 LYS A O 1
ATOM 2794 N N . ASN A 1 344 ? 15.907 3.576 -32.272 1.00 67.19 344 ASN A N 1
ATOM 2795 C CA . ASN A 1 344 ? 17.241 3.545 -31.666 1.00 67.19 344 ASN A CA 1
ATOM 2796 C C . ASN A 1 344 ? 17.805 2.127 -31.521 1.00 67.19 344 ASN A C 1
ATOM 2798 O O . ASN A 1 344 ? 19.005 1.904 -31.673 1.00 67.19 344 ASN A O 1
ATOM 2802 N N . TYR A 1 345 ? 16.944 1.141 -31.272 1.00 64.56 345 TYR A N 1
ATOM 2803 C CA . TYR A 1 345 ? 17.370 -0.246 -31.138 1.00 64.56 345 TYR A CA 1
ATOM 2804 C C . TYR A 1 345 ? 18.004 -0.802 -32.414 1.00 64.56 345 TYR A C 1
ATOM 2806 O O . TYR A 1 345 ? 19.042 -1.467 -32.371 1.00 64.56 345 TYR A O 1
ATOM 2814 N N . VAL A 1 346 ? 17.378 -0.511 -33.560 1.00 56.47 346 VAL A N 1
ATOM 2815 C CA . VAL A 1 346 ? 17.853 -0.936 -34.885 1.00 56.47 346 VAL A CA 1
ATOM 2816 C C . VAL A 1 346 ? 19.258 -0.402 -35.166 1.00 56.47 346 VAL A C 1
ATOM 2818 O O . VAL A 1 346 ? 20.033 -1.066 -35.854 1.00 56.47 346 VAL A O 1
ATOM 2821 N N . GLU A 1 347 ? 19.593 0.765 -34.621 1.00 57.38 347 GLU A N 1
ATOM 2822 C CA . GLU A 1 347 ? 20.884 1.421 -34.814 1.00 57.38 347 GLU A CA 1
ATOM 2823 C C . GLU A 1 347 ? 21.990 0.826 -33.922 1.00 57.38 347 GLU A C 1
ATOM 2825 O O . GLU A 1 347 ? 23.140 0.779 -34.356 1.00 57.38 347 GLU A O 1
ATOM 2830 N N . LYS A 1 348 ? 21.661 0.305 -32.727 1.00 59.78 348 LYS A N 1
ATOM 2831 C CA . LYS A 1 348 ? 22.662 -0.129 -31.728 1.00 59.78 348 LYS A CA 1
ATOM 2832 C C . LYS A 1 348 ? 22.784 -1.633 -31.465 1.00 59.78 348 LYS A C 1
ATOM 2834 O O . LYS A 1 348 ? 23.798 -2.034 -30.906 1.00 59.78 348 LYS A O 1
ATOM 2839 N N . LYS A 1 349 ? 21.810 -2.470 -31.857 1.00 56.72 349 LYS A N 1
ATOM 2840 C CA . LYS A 1 349 ? 21.763 -3.913 -31.507 1.00 56.72 349 LYS A CA 1
ATOM 2841 C C . LYS A 1 349 ? 22.059 -4.161 -30.016 1.00 56.72 349 LYS A C 1
ATOM 2843 O O . LYS A 1 349 ? 23.054 -4.789 -29.661 1.00 56.72 349 LYS A O 1
ATOM 2848 N N . MET A 1 350 ? 21.184 -3.648 -29.156 1.00 59.97 350 MET A N 1
ATOM 2849 C CA . MET A 1 350 ? 21.221 -3.933 -27.717 1.00 59.97 350 MET A CA 1
ATOM 2850 C C . MET A 1 350 ? 20.884 -5.422 -27.446 1.00 59.97 350 MET A C 1
ATOM 2852 O O . MET A 1 350 ? 20.733 -6.202 -28.377 1.00 59.97 350 MET A O 1
ATOM 2856 N N . TYR A 1 351 ? 20.836 -5.853 -26.186 1.00 60.47 351 TYR A N 1
ATOM 2857 C CA . TYR A 1 351 ? 20.836 -7.247 -25.681 1.00 60.47 351 TYR A CA 1
ATOM 2858 C C . TYR A 1 351 ? 19.952 -8.327 -26.338 1.00 60.47 351 TYR A C 1
ATOM 2860 O O . TYR A 1 351 ? 20.130 -9.511 -26.033 1.00 60.47 351 TYR A O 1
ATOM 2868 N N . LEU A 1 352 ? 18.994 -7.949 -27.177 1.00 64.19 352 LEU A N 1
ATOM 2869 C CA . LEU A 1 352 ? 18.100 -8.835 -27.916 1.00 64.19 352 LEU A CA 1
ATOM 2870 C C . LEU A 1 352 ? 18.490 -8.875 -29.408 1.00 64.19 352 LEU A C 1
ATOM 2872 O O . LEU A 1 352 ? 18.954 -7.902 -30.009 1.00 64.19 352 LEU A O 1
ATOM 2876 N N . ASP A 1 353 ? 18.255 -9.984 -30.085 1.00 67.19 353 ASP A N 1
ATOM 2877 C CA . ASP A 1 353 ? 18.223 -9.916 -31.546 1.00 67.19 353 ASP A CA 1
ATOM 2878 C C . ASP A 1 353 ? 16.917 -9.240 -32.035 1.00 67.19 353 ASP A C 1
ATOM 2880 O O . ASP A 1 353 ? 15.996 -8.934 -31.268 1.00 67.19 353 ASP A O 1
ATOM 2884 N N . ASN A 1 354 ? 16.829 -8.966 -33.338 1.00 62.72 354 ASN A N 1
ATOM 2885 C CA . ASN A 1 354 ? 15.648 -8.319 -33.915 1.00 62.72 354 ASN A CA 1
ATOM 2886 C C . ASN A 1 354 ? 14.369 -9.175 -33.795 1.00 62.72 354 ASN A C 1
ATOM 2888 O O . ASN A 1 354 ? 13.272 -8.610 -33.741 1.00 62.72 354 ASN A O 1
ATOM 2892 N N . ASP A 1 355 ? 14.486 -10.508 -33.764 1.00 62.62 355 ASP A N 1
ATOM 2893 C CA . ASP A 1 355 ? 13.349 -11.412 -33.553 1.00 62.62 355 ASP A CA 1
ATOM 2894 C C . ASP A 1 355 ? 12.846 -11.272 -32.113 1.00 62.62 355 ASP A C 1
ATOM 2896 O O . ASP A 1 355 ? 11.652 -11.085 -31.881 1.00 62.62 355 ASP A O 1
ATOM 2900 N N . GLN A 1 356 ? 13.761 -11.282 -31.151 1.00 64.56 356 GLN A N 1
ATOM 2901 C CA . GLN A 1 356 ? 13.489 -11.166 -29.726 1.00 64.56 356 GLN A CA 1
ATOM 2902 C C . GLN A 1 356 ? 12.874 -9.809 -29.351 1.00 64.56 356 GLN A C 1
ATOM 2904 O O . GLN A 1 356 ? 11.878 -9.777 -28.625 1.00 64.56 356 GLN A O 1
ATOM 2909 N N . LEU A 1 357 ? 13.376 -8.696 -29.905 1.00 66.56 357 LEU A N 1
ATOM 2910 C CA . LEU A 1 357 ? 12.731 -7.386 -29.745 1.00 66.56 357 LEU A CA 1
ATOM 2911 C C . LEU A 1 357 ? 11.314 -7.391 -30.335 1.00 66.56 357 LEU A C 1
ATOM 2913 O O . LEU A 1 357 ? 10.376 -6.875 -29.727 1.00 66.56 357 LEU A O 1
ATOM 2917 N N . SER A 1 358 ? 11.142 -7.981 -31.520 1.00 62.62 358 SER A N 1
ATOM 2918 C CA . SER A 1 358 ? 9.833 -8.049 -32.171 1.00 62.62 358 SER A CA 1
ATOM 2919 C C . SER A 1 358 ? 8.831 -8.857 -31.344 1.00 62.62 358 SER A C 1
ATOM 2921 O O . SER A 1 358 ? 7.663 -8.479 -31.270 1.00 62.62 358 SER A O 1
ATOM 2923 N N . ILE A 1 359 ? 9.258 -9.959 -30.718 1.00 63.69 359 ILE A N 1
ATOM 2924 C CA . ILE A 1 359 ? 8.426 -10.744 -29.795 1.00 63.69 359 ILE A CA 1
ATOM 2925 C C . ILE A 1 359 ? 8.045 -9.897 -28.582 1.00 63.69 359 ILE A C 1
ATOM 2927 O O . ILE A 1 359 ? 6.862 -9.805 -28.268 1.00 63.69 359 ILE A O 1
ATOM 2931 N N . LEU A 1 360 ? 9.025 -9.256 -27.941 1.00 67.19 360 LEU A N 1
ATOM 2932 C CA . LEU A 1 360 ? 8.824 -8.421 -26.759 1.00 67.19 360 LEU A CA 1
ATOM 2933 C C . LEU A 1 360 ? 7.788 -7.320 -27.019 1.00 67.19 360 LEU A C 1
ATOM 2935 O O . LEU A 1 360 ? 6.794 -7.229 -26.300 1.00 67.19 360 LEU A O 1
ATOM 2939 N N . LEU A 1 361 ? 7.968 -6.542 -28.091 1.00 66.50 361 LEU A N 1
ATOM 2940 C CA . LEU A 1 361 ? 7.032 -5.482 -28.467 1.00 66.50 361 LEU A CA 1
ATOM 2941 C C . LEU A 1 361 ? 5.649 -6.055 -28.806 1.00 66.50 361 LEU A C 1
ATOM 2943 O O . LEU A 1 361 ? 4.640 -5.551 -28.319 1.00 66.50 361 LEU A O 1
ATOM 2947 N N . ASN A 1 362 ? 5.573 -7.150 -29.571 1.00 62.62 362 ASN A N 1
ATOM 2948 C CA . ASN A 1 362 ? 4.285 -7.784 -29.866 1.00 62.62 362 ASN A CA 1
ATOM 2949 C C . ASN A 1 362 ? 3.583 -8.308 -28.609 1.00 62.62 362 ASN A C 1
ATOM 2951 O O . ASN A 1 362 ? 2.359 -8.253 -28.555 1.00 62.62 362 ASN A O 1
ATOM 2955 N N . LEU A 1 363 ? 4.309 -8.813 -27.611 1.00 60.62 363 LEU A N 1
ATOM 2956 C CA . LEU A 1 363 ? 3.717 -9.330 -26.377 1.00 60.62 363 LEU A CA 1
ATOM 2957 C C . LEU A 1 363 ? 3.197 -8.206 -25.482 1.00 60.62 363 LEU A C 1
ATOM 2959 O O . LEU A 1 363 ? 2.068 -8.319 -25.000 1.00 60.62 363 LEU A O 1
ATOM 2963 N N . ILE A 1 364 ? 3.947 -7.106 -25.366 1.00 61.47 364 ILE A N 1
ATOM 2964 C CA . ILE A 1 364 ? 3.508 -5.875 -24.692 1.00 61.47 364 ILE A CA 1
ATOM 2965 C C . ILE A 1 364 ? 2.176 -5.380 -25.289 1.00 61.47 364 ILE A C 1
ATOM 2967 O O . ILE A 1 364 ? 1.256 -5.055 -24.542 1.00 61.47 364 ILE A O 1
ATOM 2971 N N . TYR A 1 365 ? 2.013 -5.435 -26.618 1.00 56.84 365 TYR A N 1
ATOM 2972 C CA . TYR A 1 365 ? 0.761 -5.054 -27.290 1.00 56.84 365 TYR A CA 1
ATOM 2973 C C . TYR A 1 365 ? -0.319 -6.144 -27.314 1.00 56.84 365 TYR A C 1
ATOM 2975 O O . TYR A 1 365 ? -1.502 -5.844 -27.285 1.00 56.84 365 TYR A O 1
ATOM 2983 N N . SER A 1 366 ? 0.019 -7.431 -27.365 1.00 51.16 366 SER A N 1
ATOM 2984 C CA . SER A 1 366 ? -0.994 -8.497 -27.492 1.00 51.16 366 SER A CA 1
ATOM 2985 C C . SER A 1 366 ? -1.846 -8.700 -26.231 1.00 51.16 366 SER A C 1
ATOM 2987 O O . SER A 1 366 ? -2.857 -9.414 -26.275 1.00 51.16 366 SER A O 1
ATOM 2989 N N . ASN A 1 367 ? -1.447 -8.069 -25.123 1.00 44.28 367 ASN A N 1
ATOM 2990 C CA . ASN A 1 367 ? -2.226 -7.975 -23.896 1.00 44.28 367 ASN A CA 1
ATOM 2991 C C . ASN A 1 367 ? -3.190 -6.771 -23.871 1.00 44.28 367 ASN A C 1
ATOM 2993 O O . ASN A 1 367 ? -4.027 -6.740 -22.977 1.00 44.28 367 ASN A O 1
ATOM 2997 N N . ASN A 1 368 ? -3.164 -5.863 -24.865 1.00 38.47 368 ASN A N 1
ATOM 2998 C CA . ASN A 1 368 ? -4.156 -4.794 -25.062 1.00 38.47 368 ASN A CA 1
ATOM 2999 C C . ASN A 1 368 ? -4.418 -4.517 -26.561 1.00 38.47 368 ASN A C 1
ATOM 3001 O O . ASN A 1 368 ? -3.556 -4.026 -27.271 1.00 38.47 368 ASN A O 1
ATOM 3005 N N . PHE A 1 369 ? -5.626 -4.861 -27.021 1.00 39.69 369 PHE A N 1
ATOM 3006 C CA . PHE A 1 369 ? -6.307 -4.474 -28.271 1.00 39.69 369 PHE A CA 1
ATOM 3007 C C . PHE A 1 369 ? -5.520 -3.701 -29.369 1.00 39.69 369 PHE A C 1
ATOM 3009 O O . PHE A 1 369 ? -5.103 -2.567 -29.194 1.00 39.69 369 PHE A O 1
ATOM 3016 N N . GLU A 1 370 ? -5.490 -4.314 -30.563 1.00 32.31 370 GLU A N 1
ATOM 3017 C CA . GLU A 1 370 ? -5.064 -3.798 -31.881 1.00 32.31 370 GLU A CA 1
ATOM 3018 C C . GLU A 1 370 ? -3.577 -3.438 -32.101 1.00 32.31 370 GLU A C 1
ATOM 3020 O O . GLU A 1 370 ? -3.049 -2.421 -31.673 1.00 32.31 370 GLU A O 1
ATOM 3025 N N . ILE A 1 371 ? -2.916 -4.247 -32.943 1.00 39.34 371 ILE A N 1
ATOM 3026 C CA . ILE A 1 371 ? -1.593 -3.957 -33.518 1.00 39.34 371 ILE A CA 1
ATOM 3027 C C . ILE A 1 371 ? -1.677 -2.656 -34.339 1.00 39.34 371 ILE A C 1
ATOM 3029 O O . ILE A 1 371 ? -2.247 -2.671 -35.444 1.00 39.34 371 ILE A O 1
ATOM 3033 N N . ASN A 1 372 ? -1.087 -1.570 -33.827 1.00 42.00 372 ASN A N 1
ATOM 3034 C CA . ASN A 1 372 ? -1.068 -0.255 -34.474 1.00 42.00 372 ASN A CA 1
ATOM 3035 C C . ASN A 1 372 ? -0.267 -0.242 -35.803 1.00 42.00 372 ASN A C 1
ATOM 3037 O O . ASN A 1 372 ? 0.458 -1.183 -36.153 1.00 42.00 372 ASN A O 1
ATOM 3041 N N . SER A 1 373 ? -0.414 0.834 -36.584 1.00 41.28 373 SER A N 1
ATOM 3042 C CA . SER A 1 373 ? 0.208 0.990 -37.909 1.00 41.28 373 SER A CA 1
ATOM 3043 C C . SER A 1 373 ? 1.737 1.020 -37.874 1.00 41.28 373 SER A C 1
ATOM 3045 O O . SER A 1 373 ? 2.354 0.455 -38.779 1.00 41.28 373 SER A O 1
ATOM 3047 N N . SER A 1 374 ? 2.340 1.603 -36.834 1.00 37.16 374 SER A N 1
ATOM 3048 C CA . SER A 1 374 ? 3.797 1.692 -36.662 1.00 37.16 374 SER A CA 1
ATOM 3049 C C . SER A 1 374 ? 4.418 0.309 -36.441 1.00 37.16 374 SER A C 1
ATOM 3051 O O . SER A 1 374 ? 5.361 -0.074 -37.137 1.00 37.16 374 SER A O 1
ATOM 3053 N N . THR A 1 375 ? 3.792 -0.519 -35.600 1.00 40.38 375 THR A N 1
ATOM 3054 C CA . THR A 1 375 ? 4.188 -1.918 -35.357 1.00 40.38 375 THR A CA 1
ATOM 3055 C C . THR A 1 375 ? 4.016 -2.770 -36.621 1.00 40.38 375 THR A C 1
ATOM 3057 O O . THR A 1 375 ? 4.884 -3.574 -36.967 1.00 40.38 375 THR A O 1
ATOM 3060 N N . ARG A 1 376 ? 2.945 -2.552 -37.405 1.00 42.97 376 ARG A N 1
ATOM 3061 C CA . ARG A 1 376 ? 2.776 -3.199 -38.726 1.00 42.97 376 ARG A CA 1
ATOM 3062 C C . ARG A 1 376 ? 3.823 -2.751 -39.743 1.00 42.97 376 ARG A C 1
ATOM 3064 O O . ARG A 1 376 ? 4.235 -3.561 -40.574 1.00 42.97 376 ARG A O 1
ATOM 3071 N N . GLN A 1 377 ? 4.220 -1.482 -39.728 1.00 41.53 377 GLN A N 1
ATOM 3072 C CA . GLN A 1 377 ? 5.222 -0.934 -40.639 1.00 41.53 377 GLN A CA 1
ATOM 3073 C C . GLN A 1 377 ? 6.610 -1.489 -40.311 1.00 41.53 377 GLN A C 1
ATOM 3075 O O . GLN A 1 377 ? 7.304 -1.940 -41.224 1.00 41.53 377 GLN A O 1
ATOM 3080 N N . PHE A 1 378 ? 6.954 -1.588 -39.026 1.00 40.06 378 PHE A N 1
ATOM 3081 C CA . PHE A 1 378 ? 8.158 -2.267 -38.556 1.00 40.06 378 PHE A CA 1
ATOM 3082 C C . PHE A 1 378 ? 8.170 -3.752 -38.955 1.00 40.06 378 PHE A C 1
ATOM 3084 O O . PHE A 1 378 ? 9.102 -4.199 -39.620 1.00 40.06 378 PHE A O 1
ATOM 3091 N N . LEU A 1 379 ? 7.084 -4.497 -38.707 1.00 39.97 379 LEU A N 1
ATOM 3092 C CA . LEU A 1 379 ? 6.950 -5.901 -39.129 1.00 39.97 379 LEU A CA 1
ATOM 3093 C C . LEU A 1 379 ? 7.010 -6.084 -40.659 1.00 39.97 379 LEU A C 1
ATOM 3095 O O . LEU A 1 379 ? 7.521 -7.096 -41.144 1.00 39.97 379 LEU A O 1
ATOM 3099 N N . LYS A 1 380 ? 6.515 -5.117 -41.447 1.00 43.81 380 LYS A N 1
ATOM 3100 C CA . LYS A 1 380 ? 6.633 -5.112 -42.919 1.00 43.81 380 LYS A CA 1
ATOM 3101 C C . LYS A 1 380 ? 8.066 -4.857 -43.388 1.00 43.81 380 LYS A C 1
ATOM 3103 O O . LYS A 1 380 ? 8.502 -5.496 -44.345 1.00 43.81 380 LYS A O 1
ATOM 3108 N N . LEU A 1 381 ? 8.787 -3.941 -42.742 1.00 38.38 381 LEU A N 1
ATOM 3109 C CA . LEU A 1 381 ? 10.202 -3.675 -43.020 1.00 38.38 381 LEU A CA 1
ATOM 3110 C C . LEU A 1 381 ? 11.078 -4.869 -42.613 1.00 38.38 381 LEU A C 1
ATOM 3112 O O . LEU A 1 381 ? 12.005 -5.222 -43.340 1.00 38.38 381 LEU A O 1
ATOM 3116 N N . TYR A 1 382 ? 10.711 -5.546 -41.525 1.00 37.38 382 TYR A N 1
ATOM 3117 C CA . TYR A 1 382 ? 11.360 -6.751 -41.019 1.00 37.38 382 TYR A CA 1
ATOM 3118 C C . TYR A 1 382 ? 11.185 -7.962 -41.950 1.00 37.38 382 TYR A C 1
ATOM 3120 O O . TYR A 1 382 ? 12.165 -8.561 -42.396 1.00 37.38 382 TYR A O 1
ATOM 3128 N N . ARG A 1 383 ? 9.943 -8.266 -42.363 1.00 36.78 383 ARG A N 1
ATOM 3129 C CA . ARG A 1 383 ? 9.628 -9.365 -43.303 1.00 36.78 383 ARG A CA 1
ATOM 3130 C C . ARG A 1 383 ? 10.287 -9.221 -44.677 1.00 36.78 383 ARG A C 1
ATOM 3132 O O . ARG A 1 383 ? 10.387 -10.205 -45.402 1.00 36.78 383 ARG A O 1
ATOM 3139 N N . ARG A 1 384 ? 10.716 -8.012 -45.052 1.00 39.47 384 ARG A N 1
ATOM 3140 C CA . ARG A 1 384 ? 11.453 -7.757 -46.299 1.00 39.47 384 ARG A CA 1
ATOM 3141 C C . ARG A 1 384 ? 12.948 -8.076 -46.205 1.00 39.47 384 ARG A C 1
ATOM 3143 O O . ARG A 1 384 ? 13.588 -8.134 -47.249 1.00 39.47 384 ARG A O 1
ATOM 3150 N N . ARG A 1 385 ? 13.509 -8.258 -45.002 1.00 35.44 385 ARG A N 1
ATOM 3151 C CA . ARG A 1 385 ? 14.965 -8.355 -44.783 1.00 35.44 385 ARG A CA 1
ATOM 3152 C C . ARG A 1 385 ? 15.460 -9.676 -44.178 1.00 35.44 385 ARG A C 1
ATOM 3154 O O . ARG A 1 385 ? 16.668 -9.874 -44.170 1.00 35.44 385 ARG A O 1
ATOM 3161 N N . VAL A 1 386 ? 14.591 -10.582 -43.716 1.00 31.22 386 VAL A N 1
ATOM 3162 C CA . VAL A 1 386 ? 15.016 -11.826 -43.035 1.00 31.22 386 VAL A CA 1
ATOM 3163 C C . VAL A 1 386 ? 14.327 -13.070 -43.632 1.00 31.22 386 VAL A C 1
ATOM 3165 O O . VAL A 1 386 ? 13.109 -13.043 -43.834 1.00 31.22 386 VAL A O 1
ATOM 3168 N N . PRO A 1 387 ? 15.053 -14.172 -43.927 1.00 34.34 387 PRO A N 1
ATOM 3169 C CA . PRO A 1 387 ? 14.450 -15.428 -44.373 1.00 34.34 387 PRO A CA 1
ATOM 3170 C C . PRO A 1 387 ? 13.650 -16.091 -43.242 1.00 34.34 387 PRO A C 1
ATOM 3172 O O . PRO A 1 387 ? 13.995 -15.987 -42.070 1.00 34.34 387 PRO A O 1
ATOM 3175 N N . LYS A 1 388 ? 12.575 -16.801 -43.601 1.00 38.72 388 LYS A N 1
ATOM 3176 C CA . LYS A 1 388 ? 11.616 -17.440 -42.681 1.00 38.72 388 LYS A CA 1
ATOM 3177 C C . LYS A 1 388 ? 12.299 -18.349 -41.638 1.00 38.72 388 LYS A C 1
ATOM 3179 O O . LYS A 1 388 ? 12.625 -19.492 -41.942 1.00 38.72 388 LYS A O 1
ATOM 3184 N N . SER A 1 389 ? 12.434 -17.877 -40.400 1.00 38.00 389 SER A N 1
ATOM 3185 C CA . SER A 1 389 ? 12.814 -18.694 -39.237 1.00 38.00 389 SER A CA 1
ATOM 3186 C C . SER A 1 389 ? 11.626 -19.554 -38.768 1.00 38.00 389 SER A C 1
ATOM 3188 O O . SER A 1 389 ? 10.516 -19.056 -38.560 1.00 38.00 389 SER A O 1
ATOM 3190 N N . SER A 1 390 ? 11.826 -20.872 -38.648 1.00 39.06 390 SER A N 1
ATOM 3191 C CA . SER A 1 390 ? 10.774 -21.857 -38.334 1.00 39.06 390 SER A CA 1
ATOM 3192 C C . SER A 1 390 ? 10.438 -21.954 -36.840 1.00 39.06 390 SER A C 1
ATOM 3194 O O . SER A 1 390 ? 9.311 -22.308 -36.494 1.00 39.06 390 SER A O 1
ATOM 3196 N N . ASN A 1 391 ? 11.375 -21.599 -35.957 1.00 38.84 391 ASN A N 1
ATOM 3197 C CA . ASN A 1 391 ? 11.187 -21.672 -34.505 1.00 38.84 391 ASN A CA 1
ATOM 3198 C C . ASN A 1 391 ? 10.372 -20.488 -33.966 1.00 38.84 391 ASN A C 1
ATOM 3200 O O . ASN A 1 391 ? 9.524 -20.676 -33.099 1.00 38.84 391 ASN A O 1
ATOM 3204 N N . LEU A 1 392 ? 10.527 -19.302 -34.561 1.00 39.56 392 LEU A N 1
ATOM 3205 C CA . LEU A 1 392 ? 9.771 -18.100 -34.197 1.00 39.56 392 LEU A CA 1
ATOM 3206 C C . LEU A 1 392 ? 8.262 -18.271 -34.422 1.00 39.56 392 LEU A C 1
ATOM 3208 O O . LEU A 1 392 ? 7.442 -17.909 -33.580 1.00 39.56 392 LEU A O 1
ATOM 3212 N N . ASN A 1 393 ? 7.896 -18.890 -35.548 1.00 40.34 393 ASN A N 1
ATOM 3213 C CA . ASN A 1 393 ? 6.502 -19.200 -35.843 1.00 40.34 393 ASN A CA 1
ATOM 3214 C C . ASN A 1 393 ? 5.937 -20.214 -34.846 1.00 40.34 393 ASN A C 1
ATOM 3216 O O . ASN A 1 393 ? 4.782 -20.078 -34.478 1.00 40.34 393 ASN A O 1
ATOM 3220 N N . LYS A 1 394 ? 6.727 -21.178 -34.351 1.00 38.25 394 LYS A N 1
ATOM 3221 C CA . LYS A 1 394 ? 6.264 -22.132 -33.330 1.00 38.25 394 LYS A CA 1
ATOM 3222 C C . LYS A 1 394 ? 5.992 -21.464 -31.983 1.00 38.25 394 LYS A C 1
ATOM 3224 O O . LYS A 1 394 ? 4.965 -21.769 -31.392 1.00 38.25 394 LYS A O 1
ATOM 3229 N N . THR A 1 395 ? 6.842 -20.549 -31.519 1.00 38.00 395 THR A N 1
ATOM 3230 C CA . THR A 1 395 ? 6.634 -19.854 -30.232 1.00 38.00 395 THR A CA 1
ATOM 3231 C C . THR A 1 395 ? 5.427 -18.913 -30.287 1.00 38.00 395 THR A C 1
ATOM 3233 O O . THR A 1 395 ? 4.589 -18.929 -29.387 1.00 38.00 395 THR A O 1
ATOM 3236 N N . ILE A 1 396 ? 5.267 -18.166 -31.387 1.00 38.19 396 ILE A N 1
ATOM 3237 C CA . ILE A 1 396 ? 4.081 -17.326 -31.631 1.00 38.19 396 ILE A CA 1
ATOM 3238 C C . ILE A 1 396 ? 2.812 -18.191 -31.737 1.00 38.19 396 ILE A C 1
ATOM 3240 O O . ILE A 1 396 ? 1.770 -17.840 -31.185 1.00 38.19 396 ILE A O 1
ATOM 3244 N N . ASP A 1 397 ? 2.893 -19.345 -32.405 1.00 39.72 397 ASP A N 1
ATOM 3245 C CA . ASP A 1 397 ? 1.760 -20.252 -32.594 1.00 39.72 397 ASP A CA 1
ATOM 3246 C C . ASP A 1 397 ? 1.380 -20.972 -31.282 1.00 39.72 397 ASP A C 1
ATOM 3248 O O . ASP A 1 397 ? 0.193 -21.087 -30.989 1.00 39.72 397 ASP A O 1
ATOM 3252 N N . LEU A 1 398 ? 2.347 -21.348 -30.432 1.00 36.28 398 LEU A N 1
ATOM 3253 C CA . LEU A 1 398 ? 2.122 -21.911 -29.089 1.00 36.28 398 LEU A CA 1
ATOM 3254 C C . LEU A 1 398 ? 1.434 -20.909 -28.148 1.00 36.28 398 LEU A C 1
ATOM 3256 O O . LEU A 1 398 ? 0.431 -21.248 -27.519 1.00 36.28 398 LEU A O 1
ATOM 3260 N N . LEU A 1 399 ? 1.892 -19.655 -28.125 1.00 34.03 399 LEU A N 1
ATOM 3261 C CA . LEU A 1 399 ? 1.281 -18.590 -27.319 1.00 34.03 399 LEU A CA 1
ATOM 3262 C C . LEU A 1 399 ? -0.106 -18.178 -27.851 1.00 34.03 399 LEU A C 1
ATOM 3264 O O . LEU A 1 399 ? -0.995 -17.820 -27.077 1.00 34.03 399 LEU A O 1
ATOM 3268 N N . SER A 1 400 ? -0.341 -18.291 -29.164 1.00 35.56 400 SER A N 1
ATOM 3269 C CA . SER A 1 400 ? -1.662 -18.059 -29.769 1.00 35.56 400 SER A CA 1
ATOM 3270 C C . SER A 1 400 ? -2.648 -19.223 -29.569 1.00 35.56 400 SER A C 1
ATOM 3272 O O . SER A 1 400 ? -3.861 -19.001 -29.517 1.00 35.56 400 SER A O 1
ATOM 3274 N N . LYS A 1 401 ? -2.144 -20.459 -29.429 1.00 35.88 401 LYS A N 1
ATOM 3275 C CA . LYS A 1 401 ? -2.939 -21.672 -29.176 1.00 35.88 401 LYS A CA 1
ATOM 3276 C C . LYS A 1 401 ? -3.369 -21.795 -27.716 1.00 35.88 401 LYS A C 1
ATOM 3278 O O . LYS A 1 401 ? -4.509 -22.194 -27.497 1.00 35.88 401 LYS A O 1
ATOM 3283 N N . GLY A 1 402 ? -2.558 -21.332 -26.760 1.00 32.66 402 GLY A N 1
ATOM 3284 C CA . GLY A 1 402 ? -2.966 -21.223 -25.350 1.00 32.66 402 GLY A CA 1
ATOM 3285 C C . GLY A 1 402 ? -4.246 -20.393 -25.158 1.00 32.66 402 GLY A C 1
ATOM 3286 O O . GLY A 1 402 ? -5.126 -20.775 -24.399 1.00 32.66 402 GLY A O 1
ATOM 3287 N N . LYS A 1 403 ? -4.446 -19.333 -25.960 1.00 36.50 403 LYS A N 1
ATOM 3288 C CA . LYS A 1 403 ? -5.694 -18.538 -25.960 1.00 36.50 403 LYS A CA 1
ATOM 3289 C C . LYS A 1 403 ? -6.896 -19.234 -26.627 1.00 36.50 403 LYS A C 1
ATOM 3291 O O . LYS A 1 403 ? -8.029 -18.798 -26.433 1.00 36.50 403 LYS A O 1
ATOM 3296 N N . ARG A 1 404 ? -6.695 -20.282 -27.441 1.00 31.22 404 ARG A N 1
ATOM 3297 C CA . ARG A 1 404 ? -7.795 -20.992 -28.132 1.00 31.22 404 ARG A CA 1
ATOM 3298 C C . ARG A 1 404 ? -8.395 -22.131 -27.311 1.00 31.22 404 ARG A C 1
ATOM 3300 O O . ARG A 1 404 ? -9.559 -22.453 -27.552 1.00 31.22 404 ARG A O 1
ATOM 3307 N N . GLU A 1 405 ? -7.655 -22.720 -26.376 1.00 29.41 405 GLU A N 1
ATOM 3308 C CA . GLU A 1 405 ? -8.191 -23.779 -25.508 1.00 29.41 405 GLU A CA 1
ATOM 3309 C C . GLU A 1 405 ? -9.047 -23.200 -24.372 1.00 29.41 405 GLU A C 1
ATOM 3311 O O . GLU A 1 405 ? -10.179 -23.652 -24.190 1.00 29.41 405 GLU A O 1
ATOM 3316 N N . ASP A 1 406 ? -8.644 -22.081 -23.763 1.00 31.14 406 ASP A N 1
ATOM 3317 C CA . ASP A 1 406 ? -9.457 -21.411 -22.732 1.00 31.14 406 ASP A CA 1
ATOM 3318 C C . ASP A 1 406 ? -10.743 -20.766 -23.287 1.00 31.14 406 ASP A C 1
ATOM 3320 O O . ASP A 1 406 ? -11.774 -20.722 -22.616 1.00 31.14 406 ASP A O 1
ATOM 3324 N N . ALA A 1 407 ? -10.744 -20.348 -24.559 1.00 28.95 407 ALA A N 1
ATOM 3325 C CA . ALA A 1 407 ? -11.942 -19.830 -25.229 1.00 28.95 407 ALA A CA 1
ATOM 3326 C C . ALA A 1 407 ? -12.922 -20.930 -25.696 1.00 28.95 407 ALA A C 1
ATOM 3328 O O . ALA A 1 407 ? -14.084 -20.638 -25.996 1.00 28.95 407 ALA A O 1
ATOM 3329 N N . ARG A 1 408 ? -12.479 -22.195 -25.779 1.00 28.31 408 ARG A N 1
ATOM 3330 C CA . ARG A 1 408 ? -13.328 -23.335 -26.177 1.00 28.31 408 ARG A CA 1
ATOM 3331 C C . ARG A 1 408 ? -13.921 -24.086 -24.990 1.00 28.31 408 ARG A C 1
ATOM 3333 O O . ARG A 1 408 ? -15.016 -24.625 -25.135 1.00 28.31 408 ARG A O 1
ATOM 3340 N N . ILE A 1 409 ? -13.274 -24.064 -23.825 1.00 29.12 409 ILE A N 1
ATOM 3341 C CA . ILE A 1 409 ? -13.804 -24.711 -22.614 1.00 29.12 409 ILE A CA 1
ATOM 3342 C C . ILE A 1 409 ? -15.026 -23.952 -22.052 1.00 29.12 409 ILE A C 1
ATOM 3344 O O . ILE A 1 409 ? -15.913 -24.573 -21.475 1.00 29.12 409 ILE A O 1
ATOM 3348 N N . PHE A 1 410 ? -15.169 -22.647 -22.321 1.00 26.36 410 PHE A N 1
ATOM 3349 C CA . PHE A 1 410 ? -16.332 -21.857 -21.876 1.00 26.36 410 PHE A CA 1
ATOM 3350 C C . PHE A 1 410 ? -17.533 -21.813 -22.839 1.00 26.36 410 PHE A C 1
ATOM 3352 O O . PHE A 1 410 ? -18.599 -21.354 -22.442 1.00 26.36 410 PHE A O 1
ATOM 3359 N N . ASN A 1 411 ? -17.404 -22.298 -24.080 1.00 30.58 411 ASN A N 1
ATOM 3360 C CA . ASN A 1 411 ? -18.494 -22.254 -25.072 1.00 30.58 411 ASN A CA 1
ATOM 3361 C C . ASN A 1 411 ? -19.169 -23.611 -25.343 1.00 30.58 411 ASN A C 1
ATOM 3363 O O . ASN A 1 411 ? -20.146 -23.651 -26.085 1.00 30.58 411 ASN A O 1
ATOM 3367 N N . ASN A 1 412 ? -18.701 -24.704 -24.730 1.00 29.55 412 ASN A N 1
ATOM 3368 C CA . ASN A 1 412 ? -19.261 -26.051 -24.926 1.00 29.55 412 ASN A CA 1
ATOM 3369 C C . ASN A 1 412 ? -19.812 -26.712 -23.646 1.00 29.55 412 ASN A C 1
ATOM 3371 O O . ASN A 1 412 ? -20.088 -27.905 -23.657 1.00 29.55 412 ASN A O 1
ATOM 3375 N N . SER A 1 413 ? -20.027 -25.959 -22.563 1.00 32.38 413 SER A N 1
ATOM 3376 C CA . SER A 1 413 ? -20.698 -26.447 -21.340 1.00 32.38 413 SER A CA 1
ATOM 3377 C C . SER A 1 413 ? -22.139 -25.937 -21.164 1.00 32.38 413 SER A C 1
ATOM 3379 O O . SER A 1 413 ? -22.721 -26.115 -20.101 1.00 32.38 413 SER A O 1
ATOM 3381 N N . ASN A 1 414 ? -22.741 -25.358 -22.211 1.00 35.50 414 ASN A N 1
ATOM 3382 C CA . ASN A 1 414 ? -24.171 -25.022 -22.270 1.00 35.50 414 ASN A CA 1
ATOM 3383 C C . ASN A 1 414 ? -24.814 -25.514 -23.581 1.00 35.50 414 ASN A C 1
ATOM 3385 O O . ASN A 1 414 ? -25.380 -24.732 -24.349 1.00 35.50 414 ASN A O 1
ATOM 3389 N N . ARG A 1 415 ? -24.717 -26.822 -23.834 1.00 31.92 415 ARG A N 1
ATOM 3390 C CA . ARG A 1 415 ? -25.660 -27.568 -24.674 1.00 31.92 415 ARG A CA 1
ATOM 3391 C C . ARG A 1 415 ? -25.909 -28.945 -24.093 1.00 31.92 415 ARG A C 1
ATOM 3393 O O . ARG A 1 415 ? -24.906 -29.596 -23.732 1.00 31.92 415 ARG A O 1
#

Sequence (415 aa):
ICPLQNNQIMAIVQSYYKPGKNVRSDISNLQLFNMLPKTPMTAILLGQILSHDPKEIPSTLTELYSKFTEIVLFRWSGDNLQSQTEYEIFKNVCGIFSKYLLDYNLTTVSMGELKEIIDEYLSERNLDIDKNKIFEKLAYNNEIFITNYKANTIRFKHRSFCEFFYARALFQNKSYKMNKEIYNPYWQNAYFFVFGLIKDSSNLITSLSEIEFDSYGLKINQVATNAQFLLAAYVSPYTAIENQLDHSINIAANTVLEILNDPAEAETLKSLDMGRIELMIFMCIVISQCYSYDFFDKALRNIGDTITGDTKEFSDTDWLKLLFISATLAVKGDSQYIDIITKNYVEKKMYLDNDQLSILLNLIYSNNFEINSSTRQFLKLYRRRVPKSSNLNKTIDLLSKGKREDARIFNNSNR

pLDDT: mean 77.9, std 19.82, range [26.36, 97.75]